Protein AF-A0A7S4WDV2-F1 (afdb_monomer)

Foldseek 3Di:
DVVLVPDDPPDFKDWFDDPQKDFDPCLVVVQVVVCVVVVAQKEAEKAAEDADNDPVVCVVLPGPDIDAAPKLDLVVLLQDQRFHDRGMMGTSVLCVQLVHFDPDPQADQSVLLSSNSSSVVVGGGYYHHDHNGIYHYDDCPDSVNVHDVLSNSCSNCVVVCVVCVVCNVVSNVSNVVSVVVVVVVVLVVLQDQQWNKDWQPDAQKFKFKFKDFAPDDDFPVNGDGDGQDDADPVQQKGWDDAPPPAATQIDHSFKGDFADDDPPDQRMGMKIKIKGFDPHWYKKKKKKKKFWDFQDAQEKQKWKDWARHTQDDSDGDGRPDDIDIDMGDIDTDDGRIMIMMIIIGNHNPRGHMMTMIMIMTHPPDPSD

Nearest PDB structures (foldseek):
  2w1w-assembly1_A  TM=4.974E-01  e=1.404E-03  Acetivibrio thermocellus
  4qaw-assembly5_E  TM=3.381E-01  e=5.952E-05  Paenibacillus barcinonensis
  4qaw-assembly1_A  TM=3.267E-01  e=1.081E-04  Paenibacillus barcinonensis
  4qaw-assembly7_G  TM=3.279E-01  e=1.848E-04  Paenibacillus barcinonensis
  3wnk-assembly1_A  TM=3.726E-01  e=2.008E-03  Niallia circulans

Solvent-accessible surface area (backbone atoms only — not comparable to full-atom values): 20021 Å² total; per-residue (Å²): 96,72,72,66,71,71,48,63,92,85,56,61,66,46,76,45,69,63,96,74,46,50,69,37,97,58,29,68,62,52,48,48,52,49,25,64,76,70,66,36,34,28,32,23,40,18,25,30,36,30,74,48,101,44,69,69,52,35,64,71,68,64,47,52,42,74,51,78,54,83,18,60,44,62,73,52,44,53,66,46,80,24,51,49,64,67,51,30,39,33,27,46,69,45,44,63,74,60,66,53,60,73,89,68,78,87,35,61,47,43,52,50,24,42,51,41,43,33,36,76,71,69,46,42,42,39,50,43,96,45,38,84,33,32,38,42,58,54,54,87,83,33,65,93,67,70,46,53,65,67,56,15,51,49,52,22,32,43,64,55,35,75,72,38,62,93,50,32,65,57,46,53,50,52,31,53,50,50,51,55,49,50,56,50,47,55,58,56,57,39,68,42,54,61,59,25,64,44,47,68,91,47,83,55,63,45,56,28,35,29,80,44,57,57,86,58,89,84,51,70,90,79,49,65,86,39,73,60,88,39,73,41,76,93,77,55,26,32,40,50,91,52,97,77,80,56,54,51,33,33,46,36,65,45,42,39,25,24,21,39,85,51,87,93,42,92,60,43,34,34,29,33,34,43,34,35,47,34,83,50,57,40,56,31,32,42,39,40,37,40,36,68,60,43,85,46,56,77,16,31,40,35,35,31,27,49,64,89,44,74,76,42,66,86,37,81,50,42,53,83,50,78,72,45,78,48,70,52,73,80,42,79,45,42,61,73,40,34,40,36,40,40,36,28,45,61,58,84,72,58,34,40,32,29,31,47,48,56,39,42,31,30,74,63,64,89,76,84

Sequence (368 aa):
NRCVEAATQDTDFFFFTDDDDFVSNNALQFLADAAYHVQADIVSAFFHQFRAPTLEEAIAKKTESIWMFSGGSLAMGTLSNPFGGALMLVSRTAFNAIGGFSELDTVGCEDWEFYMRATAKGLRVEVVPNPDLLYIQKKEVSMSTTMDLKLCSYRAMSPVLSRYPPLADTFLMLRGLVDSVAEKNDEELQWSSRRYIGRQTSNGWEYGYCAHDLGKKVTFSNCHFQHLPDYNKDEARYEMNSLTGTSWPFVGRFGMHPSVSILDDSDKSITVLRRFKSNIVGDMKLKLSIHHGMPCGDGVLAQLYFGSTMLWGPMHVLPNSDPLEWTSNKFKIQPEDSILLMISPLSNDGCDSILVELDLYAEEELYY

Radius of gyration: 26.39 Å; Cα contacts (8 Å, |Δi|>4): 748; chains: 1; bounding box: 58×47×74 Å

Organism: NCBI:txid49249

InterPro domains:
  IPR027791 Galactosyltransferase, C-terminal [PF02709] (83-130)
  IPR029044 Nucleotide-diphospho-sugar transferases [G3DSA:3.90.550.10] (1-145)
  IPR029044 Nucleotide-diphospho-sugar transferases [SSF53448] (1-143)
  IPR050834 Glycosyltransferase 2 family enzymes [PTHR43685] (1-161)

Structure (mmCIF, N/CA/C/O backbone):
data_AF-A0A7S4WDV2-F1
#
_entry.id   AF-A0A7S4WDV2-F1
#
loop_
_atom_site.group_PDB
_atom_site.id
_atom_site.type_symbol
_atom_site.label_atom_id
_atom_site.label_alt_id
_atom_site.label_comp_id
_atom_site.label_asym_id
_atom_site.label_entity_id
_atom_site.label_seq_id
_atom_site.pdbx_PDB_ins_code
_atom_site.Cartn_x
_atom_site.Cartn_y
_atom_site.Cartn_z
_atom_site.occupancy
_atom_site.B_iso_or_equiv
_atom_site.auth_seq_id
_atom_site.auth_comp_id
_atom_site.auth_asym_id
_atom_site.auth_atom_id
_atom_site.pdbx_PDB_model_num
ATOM 1 N N . ASN A 1 1 ? -0.064 -4.584 24.170 1.00 93.62 1 ASN A N 1
ATOM 2 C CA . ASN A 1 1 ? -0.304 -5.514 25.302 1.00 93.62 1 ASN A CA 1
ATOM 3 C C . ASN A 1 1 ? 0.366 -5.060 26.594 1.00 93.62 1 ASN A C 1
ATOM 5 O O . ASN A 1 1 ? -0.343 -4.583 27.468 1.00 93.62 1 ASN A O 1
ATOM 9 N N . ARG A 1 2 ? 1.702 -5.086 26.700 1.00 95.69 2 ARG A N 1
ATOM 10 C CA . ARG A 1 2 ? 2.436 -4.732 27.939 1.00 95.69 2 ARG A CA 1
ATOM 11 C C . ARG A 1 2 ? 2.081 -3.363 28.542 1.00 95.69 2 ARG A C 1
ATOM 13 O O . ARG A 1 2 ? 1.947 -3.245 29.752 1.00 95.69 2 ARG A O 1
ATOM 20 N N . CYS A 1 3 ? 1.874 -2.334 27.714 1.00 94.81 3 CYS A N 1
ATOM 21 C CA . CYS A 1 3 ? 1.469 -1.007 28.202 1.00 94.81 3 CYS A CA 1
ATOM 22 C C . CYS A 1 3 ? 0.096 -1.016 28.896 1.00 94.81 3 CYS A C 1
ATOM 24 O O . CYS A 1 3 ? -0.090 -0.326 29.891 1.00 94.81 3 CYS A O 1
ATOM 26 N N . VAL A 1 4 ? -0.848 -1.828 28.408 1.00 95.25 4 VAL A N 1
ATOM 27 C CA . VAL A 1 4 ? -2.179 -1.978 29.018 1.00 95.25 4 VAL A CA 1
ATOM 28 C C . VAL A 1 4 ? -2.098 -2.744 30.338 1.00 95.25 4 VAL A C 1
ATOM 30 O O . VAL A 1 4 ? -2.788 -2.395 31.294 1.00 95.25 4 VAL A O 1
ATOM 33 N N . GLU A 1 5 ? -1.233 -3.757 30.416 1.00 94.44 5 GLU A N 1
ATOM 34 C CA . GLU A 1 5 ? -0.985 -4.519 31.649 1.00 94.44 5 GLU A CA 1
ATOM 35 C C . GLU A 1 5 ? -0.377 -3.650 32.756 1.00 94.44 5 GLU A C 1
ATOM 37 O O . GLU A 1 5 ? -0.705 -3.825 33.927 1.00 94.44 5 GLU A O 1
ATOM 42 N N . ALA A 1 6 ? 0.484 -2.699 32.387 1.00 96.00 6 ALA A N 1
ATOM 43 C CA . ALA A 1 6 ? 1.111 -1.768 33.320 1.00 96.00 6 ALA A CA 1
ATOM 44 C C . ALA A 1 6 ? 0.180 -0.627 33.777 1.00 96.00 6 ALA A C 1
ATOM 46 O O . ALA A 1 6 ? 0.504 0.078 34.733 1.00 96.00 6 ALA A O 1
ATOM 47 N N . ALA A 1 7 ? -0.952 -0.419 33.100 1.00 95.38 7 ALA A N 1
ATOM 48 C CA . ALA A 1 7 ? -1.864 0.676 33.404 1.00 95.38 7 ALA A CA 1
ATOM 49 C C . ALA A 1 7 ? -2.648 0.440 34.703 1.00 95.38 7 ALA A C 1
ATOM 51 O O . ALA A 1 7 ? -3.070 -0.676 35.017 1.00 95.38 7 ALA A O 1
ATOM 52 N N . THR A 1 8 ? -2.912 1.521 35.433 1.00 93.94 8 THR A N 1
ATOM 53 C CA . THR A 1 8 ? -3.608 1.494 36.722 1.00 93.94 8 THR A CA 1
ATOM 54 C C . THR A 1 8 ? -5.067 1.050 36.580 1.00 93.94 8 THR A C 1
ATOM 56 O O . THR A 1 8 ? -5.713 1.272 35.554 1.00 93.94 8 THR A O 1
ATOM 59 N N . GLN A 1 9 ? -5.612 0.396 37.611 1.00 88.88 9 GLN A N 1
ATOM 60 C CA . GLN A 1 9 ? -6.951 -0.216 37.554 1.00 88.88 9 GLN A CA 1
ATOM 61 C C . GLN A 1 9 ? -8.098 0.784 37.323 1.00 88.88 9 GLN A C 1
ATOM 63 O O . GLN A 1 9 ? -9.158 0.374 36.866 1.00 88.88 9 GLN A O 1
ATOM 68 N N . ASP A 1 10 ? -7.879 2.066 37.602 1.00 93.81 10 ASP A N 1
ATOM 69 C CA . ASP A 1 10 ? -8.800 3.188 37.391 1.00 93.81 10 ASP A CA 1
ATOM 70 C C . ASP A 1 10 ? -8.790 3.753 35.957 1.00 93.81 10 ASP A C 1
ATOM 72 O O . ASP A 1 10 ? -9.525 4.686 35.660 1.00 93.81 10 ASP A O 1
ATOM 76 N N . THR A 1 11 ? -7.982 3.202 35.045 1.00 95.69 11 THR A N 1
ATOM 77 C CA . THR A 1 11 ? -8.032 3.590 33.624 1.00 95.69 11 THR A CA 1
ATOM 78 C C . THR A 1 11 ? -9.237 2.952 32.926 1.00 95.69 11 THR A C 1
ATOM 80 O O . THR A 1 11 ? -9.275 1.728 32.782 1.00 95.69 11 THR A O 1
ATOM 83 N N . ASP A 1 12 ? -10.175 3.760 32.428 1.00 94.44 12 ASP A N 1
ATOM 84 C CA . ASP A 1 12 ? -11.370 3.276 31.714 1.00 94.44 12 ASP A CA 1
ATOM 85 C C . ASP A 1 12 ? -11.121 2.984 30.227 1.00 94.44 12 ASP A C 1
ATOM 87 O O . ASP A 1 12 ? -11.653 2.015 29.678 1.00 94.44 12 ASP A O 1
ATOM 91 N N . PHE A 1 13 ? -10.292 3.805 29.577 1.00 96.62 13 PHE A N 1
ATOM 92 C CA . PHE A 1 13 ? -10.003 3.733 28.146 1.00 96.62 13 PHE A CA 1
ATOM 93 C C . PHE A 1 13 ? -8.505 3.828 27.866 1.00 96.62 13 PHE A C 1
ATOM 95 O O . PHE A 1 13 ? -7.762 4.515 28.565 1.00 96.62 13 PHE A O 1
ATOM 102 N N . PHE A 1 14 ? -8.087 3.178 26.787 1.00 97.25 14 PHE A N 1
ATOM 103 C CA . PHE A 1 14 ? -6.746 3.251 26.228 1.00 97.25 14 PHE A CA 1
ATOM 104 C C . PHE A 1 14 ? -6.811 3.884 24.855 1.00 97.25 14 PHE A C 1
ATOM 106 O O . PHE A 1 14 ? -7.603 3.449 24.025 1.00 97.25 14 PHE A O 1
ATOM 113 N N . PHE A 1 15 ? -5.967 4.876 24.606 1.00 97.31 15 PHE A N 1
ATOM 114 C CA . PHE A 1 15 ? -5.749 5.385 23.263 1.00 97.31 15 PHE A CA 1
ATOM 115 C C . PHE A 1 15 ? -4.422 4.843 22.737 1.00 97.31 15 PHE A C 1
ATOM 117 O O . PHE A 1 15 ? -3.377 5.066 23.352 1.00 97.31 15 PHE A O 1
ATOM 124 N N . PHE A 1 16 ? -4.477 4.097 21.638 1.00 96.75 16 PHE A N 1
ATOM 125 C CA . PHE A 1 16 ? -3.298 3.584 20.947 1.00 96.75 16 PHE A CA 1
ATOM 126 C C . PHE A 1 16 ? -2.850 4.587 19.890 1.00 96.75 16 PHE A C 1
ATOM 128 O O . PHE A 1 16 ? -3.682 5.185 19.214 1.00 96.75 16 PHE A O 1
ATOM 135 N N . THR A 1 17 ? -1.540 4.779 19.778 1.00 93.12 17 THR A N 1
ATOM 136 C CA . THR A 1 17 ? -0.899 5.642 18.786 1.00 93.12 17 THR A CA 1
ATOM 137 C C . THR A 1 17 ? 0.496 5.114 18.512 1.00 93.12 17 THR A C 1
ATOM 139 O O . THR A 1 17 ? 1.138 4.589 19.430 1.00 93.12 17 THR A O 1
ATOM 142 N N . ASP A 1 18 ? 0.951 5.292 17.279 1.00 89.12 18 ASP A N 1
ATOM 143 C CA . ASP A 1 18 ? 2.340 5.059 16.907 1.00 89.12 18 ASP A CA 1
ATOM 144 C C . ASP A 1 18 ? 3.193 6.281 17.279 1.00 89.12 18 ASP A C 1
ATOM 146 O O . ASP A 1 18 ? 2.669 7.358 17.593 1.00 89.12 18 ASP A O 1
ATOM 150 N N . ASP A 1 19 ? 4.512 6.096 17.334 1.00 89.38 19 ASP A N 1
ATOM 151 C CA . ASP A 1 19 ? 5.466 7.123 17.767 1.00 89.38 19 ASP A CA 1
ATOM 152 C C . ASP A 1 19 ? 5.732 8.195 16.703 1.00 89.38 19 ASP A C 1
ATOM 154 O O . ASP A 1 19 ? 6.297 9.248 17.011 1.00 89.38 19 ASP A O 1
ATOM 158 N N . ASP A 1 20 ? 5.309 7.940 15.468 1.00 86.56 20 ASP A N 1
ATOM 159 C CA . ASP A 1 20 ? 5.449 8.826 14.322 1.00 86.56 20 ASP A CA 1
ATOM 160 C C . ASP A 1 20 ? 4.134 9.432 13.816 1.00 86.56 20 ASP A C 1
ATOM 162 O O . ASP A 1 20 ? 4.140 10.188 12.840 1.00 86.56 20 ASP A O 1
ATOM 166 N N . ASP A 1 21 ? 3.037 9.184 14.529 1.00 89.44 21 ASP A N 1
ATOM 167 C CA . ASP A 1 21 ? 1.726 9.738 14.221 1.00 89.44 21 ASP A CA 1
ATOM 168 C C . ASP A 1 21 ? 1.382 10.954 15.085 1.00 89.44 21 ASP A C 1
ATOM 170 O O . ASP A 1 21 ? 1.896 11.164 16.188 1.00 89.44 21 ASP A O 1
ATOM 174 N N . PHE A 1 22 ? 0.474 11.784 14.571 1.00 89.19 22 PHE A N 1
ATOM 175 C CA . PHE A 1 22 ? 0.047 13.007 15.235 1.00 89.19 22 PHE A CA 1
ATOM 176 C C . PHE A 1 22 ? -1.449 13.004 15.511 1.00 89.19 22 PHE A C 1
ATOM 178 O O . PHE A 1 22 ? -2.280 12.557 14.717 1.00 89.19 22 PHE A O 1
ATOM 185 N N . VAL A 1 23 ? -1.793 13.582 16.655 1.00 91.88 23 VAL A N 1
ATOM 186 C CA . VAL A 1 23 ? -3.152 13.628 17.178 1.00 91.88 23 VAL A CA 1
ATOM 187 C C . VAL A 1 23 ? -3.500 15.071 17.501 1.00 91.88 23 VAL A C 1
ATOM 189 O O . VAL A 1 23 ? -2.707 15.786 18.117 1.00 91.88 23 VAL A O 1
ATOM 192 N N . SER A 1 24 ? -4.674 15.526 17.065 1.00 90.56 24 SER A N 1
ATOM 193 C CA . SER A 1 24 ? -5.096 16.899 17.328 1.00 90.56 24 SER A CA 1
ATOM 194 C C . SER A 1 24 ? -5.3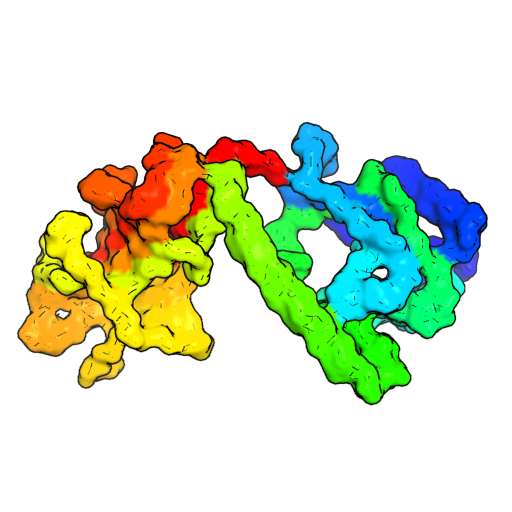28 17.130 18.827 1.00 90.56 24 SER A C 1
ATOM 196 O O . SER A 1 24 ? -5.705 16.226 19.576 1.00 90.56 24 SER A O 1
ATOM 198 N N . ASN A 1 25 ? -5.181 18.382 19.271 1.00 91.12 25 ASN A N 1
ATOM 199 C CA . ASN A 1 25 ? -5.334 18.755 20.684 1.00 91.12 25 ASN A CA 1
ATOM 200 C C . ASN A 1 25 ? -6.693 18.361 21.293 1.00 91.12 25 ASN A C 1
ATOM 202 O O . ASN A 1 25 ? -6.802 18.215 22.507 1.00 91.12 25 ASN A O 1
ATOM 206 N N . ASN A 1 26 ? -7.738 18.226 20.472 1.00 93.06 26 ASN A N 1
ATOM 207 C CA . ASN A 1 26 ? -9.087 17.872 20.907 1.00 93.06 26 ASN A CA 1
ATOM 208 C C . ASN A 1 26 ? -9.484 16.421 20.590 1.00 93.06 26 ASN A C 1
ATOM 210 O O . ASN A 1 26 ? -10.594 16.030 20.951 1.00 93.06 26 ASN A O 1
ATOM 214 N N . ALA A 1 27 ? -8.628 15.621 19.947 1.00 94.69 27 ALA A N 1
ATOM 215 C CA . ALA A 1 27 ? -8.994 14.279 19.499 1.00 94.69 27 ALA A CA 1
ATOM 216 C C . ALA A 1 27 ? -9.389 13.355 20.650 1.00 94.69 27 ALA A C 1
ATOM 218 O O . ALA A 1 27 ? -10.442 12.734 20.585 1.00 94.69 27 ALA A O 1
ATOM 219 N N . LEU A 1 28 ? -8.599 13.298 21.728 1.00 95.50 28 LEU A N 1
ATOM 220 C CA . LEU A 1 28 ? -8.895 12.409 22.857 1.00 95.50 28 LEU A CA 1
ATOM 221 C C . LEU A 1 28 ? -10.241 12.735 23.508 1.00 95.50 28 LEU A C 1
ATOM 223 O O . LEU A 1 28 ? -11.027 11.827 23.763 1.00 95.50 28 LEU A O 1
ATOM 227 N N . GLN A 1 29 ? -10.526 14.023 23.722 1.00 96.12 29 GLN A N 1
ATOM 228 C CA . GLN A 1 29 ? -11.815 14.468 24.251 1.00 96.12 29 GLN A CA 1
ATOM 229 C C . GLN A 1 29 ? -12.951 14.069 23.303 1.00 96.12 29 GLN A C 1
ATOM 231 O O . GLN A 1 29 ? -13.930 13.479 23.741 1.00 96.12 29 GLN A O 1
ATOM 236 N N . PHE A 1 30 ? -12.795 14.319 22.000 1.00 96.94 30 PHE A N 1
ATOM 237 C CA . PHE A 1 30 ? -13.823 14.015 21.006 1.00 96.94 30 PHE A CA 1
ATOM 238 C C . PHE A 1 30 ? -14.107 12.511 20.902 1.00 96.94 30 PHE A C 1
ATOM 240 O O . PHE A 1 30 ? -15.265 12.097 20.875 1.00 96.94 30 PHE A O 1
ATOM 247 N N . LEU A 1 31 ? -13.059 11.684 20.853 1.00 97.50 31 LEU A N 1
ATOM 248 C CA . LEU A 1 31 ? -13.180 10.227 20.783 1.00 97.50 31 LEU A CA 1
ATOM 24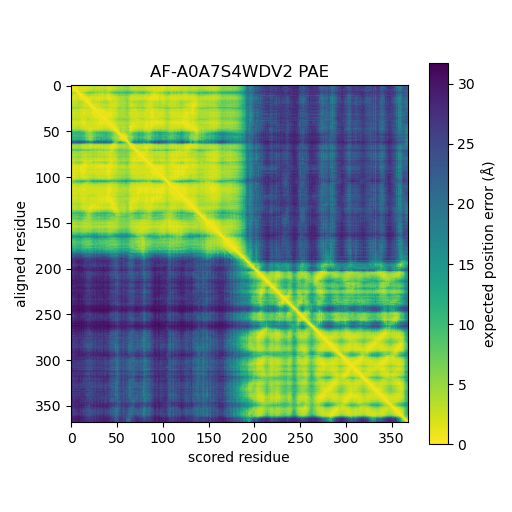9 C C . LEU A 1 31 ? -13.801 9.662 22.064 1.00 97.50 31 LEU A C 1
ATOM 251 O O . LEU A 1 31 ? -14.645 8.771 21.983 1.00 97.50 31 LEU A O 1
ATOM 255 N N . ALA A 1 32 ? -13.426 10.193 23.231 1.00 96.75 32 ALA A N 1
ATOM 256 C CA . ALA A 1 32 ? -14.015 9.796 24.504 1.00 96.75 32 ALA A CA 1
ATOM 257 C C . ALA A 1 32 ? -15.494 10.190 24.581 1.00 96.75 32 ALA A C 1
ATOM 259 O O . ALA A 1 32 ? -16.328 9.346 24.901 1.00 96.75 32 ALA A O 1
ATOM 260 N N . ASP A 1 33 ? -15.843 11.428 24.226 1.00 97.06 33 ASP A N 1
ATOM 261 C CA . ASP A 1 33 ? -17.232 11.892 24.192 1.00 97.06 33 ASP A CA 1
ATOM 262 C C . ASP A 1 33 ? -18.069 11.037 23.239 1.00 97.06 33 ASP A C 1
ATOM 264 O O . ASP A 1 33 ? -19.162 10.600 23.599 1.00 97.06 33 ASP A O 1
ATOM 268 N N . ALA A 1 34 ? -17.543 10.725 22.050 1.00 96.81 34 ALA A N 1
ATOM 269 C CA . ALA A 1 34 ? -18.184 9.802 21.123 1.00 96.81 34 ALA A CA 1
ATOM 270 C C . ALA A 1 34 ? -18.398 8.429 21.780 1.00 96.81 34 ALA A C 1
ATOM 272 O O . ALA A 1 34 ? -19.531 7.946 21.814 1.00 96.81 34 ALA A O 1
ATOM 273 N N . ALA A 1 35 ? -17.352 7.839 22.369 1.00 97.62 35 ALA A N 1
ATOM 274 C CA . ALA A 1 35 ? -17.436 6.545 23.042 1.00 97.62 35 ALA A CA 1
ATOM 275 C C . ALA A 1 35 ? -18.515 6.530 24.132 1.00 97.62 35 ALA A C 1
ATOM 277 O O . ALA A 1 35 ? -19.335 5.613 24.172 1.00 97.62 35 ALA A O 1
ATOM 278 N N . TYR A 1 36 ? -18.578 7.570 24.964 1.00 96.88 36 TYR A N 1
ATOM 279 C CA . TYR A 1 36 ? -19.592 7.705 26.006 1.00 96.88 36 TYR A CA 1
ATOM 280 C C . TYR A 1 36 ? -21.003 7.888 25.440 1.00 96.88 36 TYR A C 1
ATOM 282 O O . TYR A 1 36 ? -21.935 7.219 25.890 1.00 96.88 36 TYR A O 1
ATOM 290 N N . HIS A 1 37 ? -21.179 8.766 24.452 1.00 97.00 37 HIS A N 1
ATOM 291 C CA . HIS A 1 37 ? -22.495 9.101 23.908 1.00 97.00 37 HIS A CA 1
ATOM 292 C C . HIS A 1 37 ? -23.159 7.938 23.179 1.00 97.00 37 HIS A C 1
ATOM 294 O O . HIS A 1 37 ? -24.368 7.745 23.316 1.00 97.00 37 HIS A O 1
ATOM 300 N N . VAL A 1 38 ? -22.387 7.166 22.413 1.00 95.94 38 VAL A N 1
ATOM 301 C CA . VAL A 1 38 ? -22.914 6.004 21.688 1.00 95.94 38 VAL A CA 1
ATOM 302 C C . VAL A 1 38 ? -22.635 4.683 22.401 1.00 95.94 38 VAL A C 1
ATOM 304 O O . VAL A 1 38 ? -22.999 3.633 21.884 1.00 95.94 38 VAL A O 1
ATOM 307 N N . GLN A 1 39 ? -22.051 4.716 23.602 1.00 96.81 39 GLN A N 1
ATOM 308 C CA . GLN A 1 39 ? -21.674 3.520 24.363 1.00 96.81 39 GLN A CA 1
ATOM 309 C C . GLN A 1 39 ? -20.813 2.563 23.522 1.00 96.81 39 GLN A C 1
ATOM 311 O O . GLN A 1 39 ? -21.087 1.364 23.452 1.00 96.81 39 GLN A O 1
ATOM 316 N N . ALA A 1 40 ? -19.826 3.112 22.811 1.00 97.75 40 ALA A N 1
ATOM 317 C CA . ALA A 1 40 ? -18.909 2.325 22.003 1.00 97.75 40 ALA A CA 1
ATOM 318 C C . ALA A 1 40 ? -17.822 1.682 22.868 1.00 97.75 40 ALA A C 1
ATOM 320 O O . ALA A 1 40 ? -17.300 2.281 23.808 1.00 97.75 40 ALA A O 1
ATOM 321 N N . ASP A 1 41 ? -17.454 0.466 22.489 1.00 98.38 41 ASP A N 1
ATOM 322 C CA . ASP A 1 41 ? -16.342 -0.281 23.064 1.00 98.38 41 ASP A CA 1
ATOM 323 C C . ASP A 1 41 ? -15.008 0.142 22.448 1.00 98.38 41 ASP A C 1
ATOM 325 O O . ASP A 1 41 ? -13.978 0.148 23.125 1.00 98.38 41 ASP A O 1
ATOM 329 N N . ILE A 1 42 ? -15.037 0.477 21.156 1.00 98.38 42 ILE A N 1
ATOM 330 C CA . ILE A 1 42 ? -13.890 0.951 20.388 1.00 98.38 42 ILE A CA 1
ATOM 331 C C . ILE A 1 42 ? -14.337 2.106 19.493 1.00 98.38 42 ILE A C 1
ATOM 333 O O . ILE A 1 42 ? -15.356 1.995 18.806 1.00 98.38 42 ILE A O 1
ATOM 337 N N . VAL A 1 43 ? -13.559 3.187 19.473 1.00 98.06 43 VAL A N 1
ATOM 338 C CA . VAL A 1 43 ? -13.771 4.340 18.593 1.00 98.06 43 VAL A CA 1
ATOM 339 C C . VAL A 1 43 ? -12.499 4.641 17.814 1.00 98.06 43 VAL A C 1
ATOM 341 O O . VAL A 1 43 ? -11.434 4.826 18.403 1.00 98.06 43 VAL A O 1
ATOM 344 N N . SER A 1 44 ? -12.622 4.733 16.494 1.00 96.81 44 SER A N 1
ATOM 345 C CA . SER A 1 44 ? -11.585 5.278 15.610 1.00 96.81 44 SER A CA 1
ATOM 346 C C . SER A 1 44 ? -12.098 6.541 14.908 1.00 96.81 44 SER A C 1
ATOM 348 O O . SER A 1 44 ? -13.215 7.005 15.167 1.00 96.81 44 SER A O 1
ATOM 350 N N . ALA A 1 45 ? -11.300 7.114 14.012 1.00 96.31 45 ALA A N 1
ATOM 351 C CA . ALA A 1 45 ? -11.748 8.184 13.136 1.00 96.31 45 ALA A CA 1
ATOM 352 C C . ALA A 1 45 ? -11.195 8.013 11.722 1.00 96.31 45 ALA A C 1
ATOM 354 O O . ALA A 1 45 ? -10.299 7.206 11.461 1.00 96.31 45 ALA A O 1
ATOM 355 N N . PHE A 1 46 ? -11.725 8.817 10.804 1.00 95.06 46 PHE A N 1
ATOM 356 C CA . PHE A 1 46 ? -11.007 9.106 9.567 1.00 95.06 46 PHE A CA 1
ATOM 357 C C . PHE A 1 46 ? -9.653 9.726 9.918 1.00 95.06 46 PHE A C 1
ATOM 359 O O . PHE A 1 46 ? -9.491 10.318 10.986 1.00 95.06 46 PHE A O 1
ATOM 366 N N . PHE A 1 47 ? -8.690 9.617 9.013 1.00 92.88 47 PHE A N 1
ATOM 367 C CA . PHE A 1 47 ? -7.396 10.252 9.215 1.00 92.88 47 PHE A CA 1
ATOM 368 C C . PHE A 1 47 ? -6.836 10.808 7.920 1.00 92.88 47 PHE A C 1
ATOM 370 O O . PHE A 1 47 ? -7.125 10.324 6.819 1.00 92.88 47 PHE A O 1
ATOM 377 N N . HIS A 1 48 ? -5.990 11.814 8.077 1.00 89.81 48 HIS A N 1
ATOM 378 C CA . HIS A 1 48 ? -5.121 12.281 7.015 1.00 89.81 48 HIS A CA 1
ATOM 379 C C . HIS A 1 48 ? -3.873 11.413 6.945 1.00 89.81 48 HIS A C 1
ATOM 381 O O . HIS A 1 48 ? -3.247 11.146 7.965 1.00 89.81 48 HIS A O 1
ATOM 387 N N . GLN A 1 49 ? -3.483 11.004 5.744 1.00 87.62 49 GLN A N 1
ATOM 388 C CA . GLN A 1 49 ? -2.187 10.378 5.504 1.00 87.62 49 GLN A CA 1
ATOM 389 C C . GLN A 1 49 ? -1.267 11.368 4.786 1.00 87.62 49 GLN A C 1
ATOM 391 O O . GLN A 1 49 ? -1.707 12.056 3.861 1.00 87.62 49 GLN A O 1
ATOM 396 N N . PHE A 1 50 ? -0.004 11.445 5.210 1.00 83.56 50 PHE A N 1
ATOM 397 C CA . PHE A 1 50 ? 0.971 12.399 4.670 1.00 83.56 50 PHE A CA 1
ATOM 398 C C . PHE A 1 50 ? 2.401 11.835 4.625 1.00 83.56 50 PHE A C 1
ATOM 400 O O . PHE A 1 50 ? 2.788 11.051 5.492 1.00 83.56 50 PHE A O 1
ATOM 407 N N . ARG A 1 51 ? 3.216 12.259 3.646 1.00 78.88 51 ARG A N 1
ATOM 408 C CA . ARG A 1 51 ? 4.672 12.020 3.598 1.00 78.88 51 ARG A CA 1
ATOM 409 C C . ARG A 1 51 ? 5.429 13.326 3.848 1.00 78.88 51 ARG A C 1
ATOM 411 O O . ARG A 1 51 ? 6.042 13.915 2.958 1.00 78.88 51 ARG A O 1
ATOM 418 N N . ALA A 1 52 ? 5.366 13.824 5.075 1.00 73.62 52 ALA A N 1
ATOM 419 C CA . ALA A 1 52 ? 6.107 15.014 5.489 1.00 73.62 52 ALA A CA 1
ATOM 420 C C . ALA A 1 52 ? 6.868 14.726 6.784 1.00 73.62 52 ALA A C 1
ATOM 422 O O . ALA A 1 52 ? 6.331 14.015 7.625 1.00 73.62 52 ALA A O 1
ATOM 423 N N . PRO A 1 53 ? 8.087 15.253 6.970 1.00 71.94 53 PRO A N 1
ATOM 424 C CA . PRO A 1 53 ? 8.885 15.034 8.174 1.00 71.94 53 PRO A CA 1
ATOM 425 C C . PRO A 1 53 ? 8.276 15.636 9.451 1.00 71.94 53 PRO A C 1
ATOM 427 O O . PRO A 1 53 ? 8.599 15.153 10.533 1.00 71.94 53 PRO A O 1
ATOM 430 N N . THR A 1 54 ? 7.416 16.660 9.353 1.00 76.00 54 THR A N 1
ATOM 431 C CA . THR A 1 54 ? 6.822 17.350 10.516 1.00 76.00 54 THR A CA 1
ATOM 432 C C . THR A 1 54 ? 5.312 17.556 10.378 1.00 76.00 54 THR A C 1
ATOM 434 O O . THR A 1 54 ? 4.770 17.561 9.269 1.00 76.00 54 THR A O 1
ATOM 437 N N . LEU A 1 55 ? 4.634 17.775 11.511 1.00 70.25 55 LEU A N 1
ATOM 438 C CA . LEU A 1 55 ? 3.203 18.088 11.563 1.00 70.25 55 LEU A CA 1
ATOM 439 C C . LEU A 1 55 ? 2.885 19.443 10.922 1.00 70.25 55 LEU A C 1
ATOM 441 O O . LEU A 1 55 ? 1.881 19.571 10.227 1.00 70.25 55 LEU A O 1
ATOM 445 N N . GLU A 1 56 ? 3.733 20.456 11.111 1.00 79.88 56 GLU A N 1
ATOM 446 C CA . GLU A 1 56 ? 3.546 21.769 10.487 1.00 79.88 56 GLU A CA 1
ATOM 447 C C . GLU A 1 56 ? 3.567 21.660 8.962 1.00 79.88 56 GLU A C 1
ATOM 449 O O . GLU A 1 56 ? 2.738 22.266 8.281 1.00 79.88 56 GLU A O 1
ATOM 454 N N . GLU A 1 57 ? 4.477 20.847 8.421 1.00 73.25 57 GLU A N 1
ATOM 455 C CA . GLU A 1 57 ? 4.508 20.557 6.992 1.00 73.25 57 GLU A CA 1
ATOM 456 C C . GLU A 1 57 ? 3.307 19.716 6.551 1.00 73.25 57 GLU A C 1
ATOM 458 O O . GLU A 1 57 ? 2.748 19.987 5.489 1.00 73.25 57 GLU A O 1
ATOM 463 N N . ALA A 1 58 ? 2.876 18.740 7.357 1.00 68.75 58 ALA A N 1
ATOM 464 C CA . ALA A 1 58 ? 1.692 17.927 7.080 1.00 68.75 58 ALA A CA 1
ATOM 465 C C . ALA A 1 58 ? 0.420 18.785 6.954 1.00 68.75 58 ALA A C 1
ATOM 467 O O . ALA A 1 58 ? -0.340 18.643 5.993 1.00 68.75 58 ALA A O 1
ATOM 468 N N . ILE A 1 59 ? 0.226 19.723 7.888 1.00 71.44 59 ILE A N 1
ATOM 469 C CA . ILE A 1 59 ? -0.894 20.673 7.891 1.00 71.44 59 ILE A CA 1
ATOM 470 C C . ILE A 1 59 ? -0.776 21.642 6.706 1.00 71.44 59 ILE A C 1
ATOM 472 O O . ILE A 1 59 ? -1.762 21.896 6.011 1.00 71.44 59 ILE A O 1
ATOM 476 N N . ALA A 1 60 ? 0.421 22.177 6.441 1.00 71.00 60 ALA A N 1
ATOM 477 C CA . ALA A 1 60 ? 0.641 23.149 5.370 1.00 71.00 60 ALA A CA 1
ATOM 478 C C . ALA A 1 60 ? 0.433 22.558 3.966 1.00 71.00 60 ALA A C 1
ATOM 480 O O . ALA A 1 60 ? -0.104 23.240 3.090 1.00 71.00 60 ALA A O 1
ATOM 481 N N . LYS A 1 61 ? 0.830 21.298 3.751 1.00 64.75 61 LYS A N 1
ATOM 482 C CA . LYS A 1 61 ? 0.724 20.616 2.453 1.00 64.75 61 LYS A CA 1
ATOM 483 C C . LYS A 1 61 ? -0.700 20.208 2.082 1.00 64.75 61 LYS A C 1
ATOM 485 O O . LYS A 1 61 ? -0.919 19.859 0.930 1.00 64.75 61 LYS A O 1
ATOM 490 N N . LYS A 1 62 ? -1.670 20.291 3.006 1.00 57.72 62 LYS A N 1
ATOM 491 C CA . LYS A 1 62 ? -3.049 19.818 2.786 1.00 57.72 62 LYS A CA 1
ATOM 492 C C . LYS A 1 62 ? -3.079 18.395 2.203 1.00 57.72 62 LYS A C 1
ATOM 494 O O . LYS A 1 62 ? -3.655 18.180 1.150 1.00 57.72 62 LYS A O 1
ATOM 499 N N . THR A 1 63 ? -2.465 17.466 2.934 1.00 60.03 63 THR A N 1
ATOM 500 C CA . THR A 1 63 ? -2.727 16.011 2.988 1.00 60.03 63 THR A CA 1
ATOM 501 C C . THR A 1 63 ? -2.923 15.274 1.658 1.00 60.03 63 THR A C 1
ATOM 503 O O . THR A 1 63 ? -3.937 15.454 0.987 1.00 60.03 63 THR A O 1
ATOM 506 N N . GLU A 1 64 ? -2.043 14.315 1.371 1.00 67.94 64 GLU A N 1
ATOM 507 C CA . GLU A 1 64 ? -2.068 13.533 0.125 1.00 67.94 64 GLU A CA 1
ATOM 508 C C . GLU A 1 64 ? -3.357 12.728 -0.061 1.00 67.94 64 GLU A C 1
ATOM 510 O O . GLU A 1 64 ? -3.817 12.499 -1.181 1.00 67.94 64 GLU A O 1
ATOM 515 N N . SER A 1 65 ? -3.916 12.226 1.045 1.00 82.12 65 SER A N 1
ATOM 516 C CA . SER A 1 65 ? -5.144 11.433 1.034 1.00 82.12 65 SER A CA 1
ATOM 517 C C . SER A 1 65 ? -5.856 11.443 2.385 1.00 82.12 65 SER A C 1
ATOM 519 O O . SER A 1 65 ? -5.238 11.579 3.444 1.00 82.12 65 SER A O 1
ATOM 521 N N . ILE A 1 66 ? -7.179 11.276 2.331 1.00 88.25 66 ILE A N 1
ATOM 522 C CA . ILE A 1 66 ? -8.037 11.052 3.495 1.00 88.25 66 ILE A CA 1
ATOM 523 C C . ILE A 1 66 ? -8.499 9.603 3.456 1.00 88.25 66 ILE A C 1
ATOM 525 O O . ILE A 1 66 ? -9.088 9.163 2.466 1.00 88.25 66 ILE A O 1
ATOM 529 N N . TRP A 1 67 ? -8.265 8.882 4.544 1.00 90.12 67 TRP A N 1
ATOM 530 C CA . TRP A 1 67 ? -8.756 7.523 4.714 1.00 90.12 67 TRP A CA 1
ATOM 531 C C . TRP A 1 67 ? -10.095 7.544 5.436 1.00 90.12 67 TRP A C 1
ATOM 533 O O . TRP A 1 67 ? -10.231 8.117 6.517 1.00 90.12 67 TRP A O 1
ATOM 543 N N . MET A 1 68 ? -11.091 6.929 4.802 1.00 93.38 68 MET A N 1
ATOM 544 C CA . MET A 1 68 ? -12.471 6.887 5.272 1.00 93.38 68 MET A CA 1
ATOM 545 C C . MET A 1 68 ? -12.883 5.451 5.568 1.00 93.38 68 MET A C 1
ATOM 547 O O . MET A 1 68 ? -12.520 4.522 4.848 1.00 93.38 68 MET A O 1
ATOM 551 N N . PHE A 1 69 ? -13.695 5.291 6.605 1.00 94.31 69 PHE A N 1
ATOM 552 C CA . PHE A 1 69 ? -14.067 3.996 7.161 1.00 94.31 69 PHE A CA 1
ATOM 553 C C . PHE A 1 69 ? -15.582 3.922 7.355 1.00 94.31 69 PHE A C 1
ATOM 555 O O . PHE A 1 69 ? -16.227 4.907 7.704 1.00 94.31 69 PHE A O 1
ATOM 562 N N . SER A 1 70 ? -16.179 2.758 7.115 1.00 90.19 70 SER A N 1
ATOM 563 C CA . SER A 1 70 ? -17.633 2.592 7.235 1.00 90.19 70 SER A CA 1
ATOM 564 C C . SER A 1 70 ? -18.098 2.165 8.633 1.00 90.19 70 SER A C 1
ATOM 566 O O . SER A 1 70 ? -19.300 2.136 8.880 1.00 90.19 70 SER A O 1
ATOM 568 N N . GLY A 1 71 ? -17.182 1.804 9.534 1.00 89.06 71 GLY A N 1
ATOM 569 C CA . GLY A 1 71 ? -17.476 1.347 10.894 1.00 89.06 71 GLY A CA 1
ATOM 570 C C . GLY A 1 71 ? -17.614 -0.167 11.057 1.00 89.06 71 GLY A C 1
ATOM 571 O O . GLY A 1 71 ? -17.263 -0.932 10.157 1.00 89.06 71 GLY A O 1
ATOM 572 N N . GLY A 1 72 ? -18.105 -0.586 12.234 1.00 88.69 72 GLY A N 1
ATOM 573 C CA . GLY A 1 72 ? -18.146 -1.952 12.789 1.00 88.69 72 GLY A CA 1
ATOM 574 C C . GLY A 1 72 ? -18.912 -3.034 12.013 1.00 88.69 72 GLY A C 1
ATOM 575 O O . GLY A 1 72 ? -19.713 -3.764 12.592 1.00 88.69 72 GLY A O 1
ATOM 576 N N . SER A 1 73 ? -18.692 -3.171 10.706 1.00 91.00 73 SER A N 1
ATOM 577 C CA . SER A 1 73 ? -19.306 -4.199 9.866 1.00 91.00 73 SER A CA 1
ATOM 578 C C . SER A 1 73 ? -18.388 -5.407 9.716 1.00 91.00 73 SER A C 1
ATOM 580 O O . SER A 1 73 ? -17.392 -5.365 8.994 1.00 91.00 73 SER A O 1
ATOM 582 N N . LEU A 1 74 ? -18.764 -6.524 10.347 1.00 89.00 74 LEU A N 1
ATOM 583 C CA . LEU A 1 74 ? -18.006 -7.776 10.261 1.00 89.00 74 LEU A CA 1
ATOM 584 C C . LEU A 1 74 ? -17.892 -8.283 8.817 1.00 89.00 74 LEU A C 1
ATOM 586 O O . LEU A 1 74 ? -16.833 -8.747 8.413 1.00 89.00 74 LEU A O 1
ATOM 590 N N . ALA A 1 75 ? -18.974 -8.182 8.038 1.00 85.75 75 ALA A N 1
ATOM 591 C CA . ALA A 1 75 ? -18.989 -8.627 6.648 1.00 85.75 75 ALA A CA 1
ATOM 592 C C . ALA A 1 75 ? -18.041 -7.787 5.784 1.00 85.75 75 ALA A C 1
ATOM 594 O O . ALA A 1 75 ? -17.218 -8.348 5.064 1.00 85.75 75 ALA A O 1
ATOM 595 N N . MET A 1 76 ? -18.089 -6.455 5.909 1.00 88.19 76 MET A N 1
ATOM 596 C CA . MET A 1 76 ? -17.145 -5.582 5.200 1.00 88.19 76 MET A CA 1
ATOM 597 C C . MET A 1 76 ? -15.708 -5.847 5.642 1.00 88.19 76 MET A C 1
ATOM 599 O O . MET A 1 76 ? -14.825 -5.893 4.795 1.00 88.19 76 MET A O 1
ATOM 603 N N . GLY A 1 77 ? -15.503 -6.133 6.931 1.00 90.06 77 GLY A N 1
ATOM 604 C CA . GLY A 1 77 ? -14.225 -6.532 7.514 1.00 90.06 77 GLY A CA 1
ATOM 605 C C . GLY A 1 77 ? -13.608 -7.807 6.937 1.00 90.06 77 GLY A C 1
ATOM 606 O O . GLY A 1 77 ? -12.422 -8.035 7.143 1.00 90.06 77 GLY A O 1
ATOM 607 N N . THR A 1 78 ? -14.368 -8.630 6.204 1.00 86.12 78 THR A N 1
ATOM 608 C CA . THR A 1 78 ? -13.819 -9.774 5.446 1.00 86.12 78 THR A CA 1
ATOM 609 C C . THR A 1 78 ? -13.357 -9.404 4.034 1.00 86.12 78 THR A C 1
ATOM 611 O O . THR A 1 78 ? -12.643 -10.175 3.402 1.00 86.12 78 THR A O 1
ATOM 614 N N . LEU A 1 79 ? -13.753 -8.234 3.529 1.00 84.25 79 LEU A N 1
ATOM 615 C CA . LEU A 1 79 ? -13.447 -7.772 2.173 1.00 84.25 79 LEU A CA 1
ATOM 616 C C . LEU A 1 79 ? -12.340 -6.714 2.170 1.00 84.25 79 LEU A C 1
ATOM 618 O O . LEU A 1 79 ? -11.449 -6.761 1.324 1.00 84.25 79 LEU A O 1
ATOM 622 N N . SER A 1 80 ? -12.396 -5.773 3.108 1.00 87.62 80 SER A N 1
ATOM 623 C CA . SER A 1 80 ? -11.436 -4.683 3.320 1.00 87.62 80 SER A CA 1
ATOM 624 C C . SER A 1 80 ? -11.468 -4.263 4.792 1.00 87.62 80 SER A C 1
ATOM 626 O O . SER A 1 80 ? -12.275 -4.790 5.547 1.00 87.62 80 SER A O 1
ATOM 628 N N . ASN A 1 81 ? -10.629 -3.322 5.228 1.00 91.56 81 ASN A N 1
ATOM 629 C CA . ASN A 1 81 ? -10.700 -2.787 6.591 1.00 91.56 81 ASN A CA 1
ATOM 630 C C . ASN A 1 81 ? -11.729 -1.634 6.674 1.00 91.56 81 ASN A C 1
ATOM 632 O O . ASN A 1 81 ? -11.432 -0.540 6.192 1.00 91.56 81 ASN A O 1
ATOM 636 N N . PRO A 1 82 ? -12.928 -1.829 7.264 1.00 94.44 82 PRO A N 1
ATOM 637 C CA . PRO A 1 82 ? -13.913 -0.768 7.445 1.00 94.44 82 PRO A CA 1
ATOM 638 C C . PRO A 1 82 ? -13.783 -0.036 8.785 1.00 94.44 82 PRO A C 1
ATOM 640 O O . PRO A 1 82 ? -14.621 0.819 9.055 1.00 94.44 82 PRO A O 1
ATOM 643 N N . PHE A 1 83 ? -12.846 -0.412 9.657 1.00 95.75 83 PHE A N 1
ATOM 644 C CA . PHE A 1 83 ? -12.913 -0.078 11.082 1.00 95.75 83 PHE A CA 1
ATOM 645 C C . PHE A 1 83 ? -12.078 1.140 11.475 1.00 95.75 83 PHE A C 1
ATOM 647 O O . PHE A 1 83 ? -12.454 1.851 12.403 1.00 95.75 83 PHE A O 1
ATOM 654 N N . GLY A 1 84 ? -10.955 1.377 10.799 1.00 93.19 84 GLY A N 1
ATOM 655 C CA . GLY A 1 84 ? -9.979 2.405 11.171 1.00 93.19 84 GLY A CA 1
ATOM 656 C C . GLY A 1 84 ? -8.541 1.910 11.051 1.00 93.19 84 GLY A C 1
ATOM 657 O O . GLY A 1 84 ? -8.307 0.784 10.616 1.00 93.19 84 GLY A O 1
ATOM 658 N N . GLY A 1 85 ? -7.584 2.752 11.442 1.00 89.50 85 GLY A N 1
ATOM 659 C CA . GLY A 1 85 ? -6.173 2.370 11.585 1.00 89.50 85 GLY A CA 1
ATOM 660 C C . GLY A 1 85 ? -5.798 1.988 13.021 1.00 89.50 85 GLY A C 1
ATOM 661 O O . GLY A 1 85 ? -6.672 1.780 13.872 1.00 89.50 85 GLY A O 1
ATOM 662 N N . ALA A 1 86 ? -4.490 1.966 13.288 1.00 88.75 86 ALA A N 1
ATOM 663 C CA . ALA A 1 86 ? -3.906 1.691 14.601 1.00 88.75 86 ALA A CA 1
ATOM 664 C C . ALA A 1 86 ? -4.270 2.741 15.671 1.00 88.75 86 ALA A C 1
ATOM 666 O O . ALA A 1 86 ? -4.320 2.416 16.859 1.00 88.75 86 ALA A O 1
ATOM 667 N N . LEU A 1 87 ? -4.585 3.977 15.259 1.00 95.12 87 LEU A N 1
ATOM 668 C CA . LEU A 1 87 ? -5.004 5.050 16.160 1.00 95.12 87 LEU A CA 1
ATOM 669 C C . LEU A 1 87 ? -6.460 4.864 16.584 1.00 95.12 87 LEU A C 1
ATOM 671 O O . LEU A 1 87 ? -7.392 5.141 15.824 1.00 95.12 87 LEU A O 1
ATOM 675 N N . MET A 1 88 ? -6.654 4.381 17.810 1.00 96.50 88 MET A N 1
ATOM 676 C CA . MET A 1 88 ? -7.969 3.983 18.305 1.00 96.50 88 MET A CA 1
ATOM 677 C C . MET A 1 88 ? -8.102 4.147 19.815 1.00 96.50 88 MET A C 1
ATOM 679 O O . MET A 1 88 ? -7.167 3.886 20.573 1.00 96.50 88 MET A O 1
ATOM 683 N N . LEU A 1 89 ? -9.299 4.530 20.255 1.00 98.19 89 LEU A N 1
ATOM 684 C CA . LEU A 1 89 ? -9.704 4.524 21.655 1.00 98.19 89 LEU A CA 1
ATOM 685 C C . LEU A 1 89 ? -10.431 3.210 21.963 1.00 98.19 89 LEU A C 1
ATOM 687 O O . LEU A 1 89 ? -11.411 2.883 21.303 1.00 98.19 89 LEU A O 1
ATOM 691 N N . VAL A 1 90 ? -9.986 2.468 22.972 1.00 98.38 90 VAL A N 1
ATOM 692 C CA . VAL A 1 90 ? -10.507 1.142 23.337 1.00 98.38 90 VAL A CA 1
ATOM 693 C C . VAL A 1 90 ? -10.853 1.123 24.818 1.00 98.38 90 VAL A C 1
ATOM 695 O O . VAL A 1 90 ? -10.018 1.471 25.653 1.00 98.38 90 VAL A O 1
ATOM 698 N N . SER A 1 91 ? -12.056 0.676 25.172 1.00 97.94 91 SER A N 1
ATOM 699 C CA . SER A 1 91 ? -12.424 0.496 26.577 1.00 97.94 91 SER A CA 1
ATOM 700 C C . SER A 1 91 ? -11.619 -0.643 27.208 1.00 97.94 91 SER A C 1
ATOM 702 O O . SER A 1 91 ? -11.323 -1.662 26.572 1.00 97.94 91 SER A O 1
ATOM 704 N N . ARG A 1 92 ? -11.283 -0.523 28.495 1.00 97.12 92 ARG A N 1
ATOM 705 C CA . ARG A 1 92 ? -10.590 -1.591 29.230 1.00 97.12 92 ARG A CA 1
ATOM 706 C C . ARG A 1 92 ? -11.364 -2.907 29.173 1.00 97.12 92 ARG A C 1
ATOM 708 O O . ARG A 1 92 ? -10.769 -3.969 28.984 1.00 97.12 92 ARG A O 1
ATOM 715 N N . THR A 1 93 ? -12.686 -2.839 29.305 1.00 96.81 93 THR A N 1
ATOM 716 C CA . THR A 1 93 ? -13.576 -4.002 29.220 1.00 96.81 93 THR A CA 1
ATOM 717 C C . THR A 1 93 ? -13.468 -4.685 27.859 1.00 96.81 93 THR A C 1
ATOM 719 O O . THR A 1 93 ? -13.309 -5.906 27.808 1.00 96.81 93 THR A O 1
ATOM 722 N N . ALA A 1 94 ? -13.482 -3.914 26.769 1.00 97.88 94 ALA A N 1
ATOM 723 C CA . ALA A 1 94 ? -13.341 -4.430 25.413 1.00 97.88 94 ALA A CA 1
ATOM 724 C C . ALA A 1 94 ? -11.975 -5.087 25.198 1.00 97.88 94 ALA A C 1
ATOM 726 O O . ALA A 1 94 ? -11.909 -6.233 24.750 1.00 97.88 94 ALA A O 1
ATOM 727 N N . PHE A 1 95 ? -10.891 -4.411 25.588 1.00 98.06 95 PHE A N 1
ATOM 728 C CA . PHE A 1 95 ? -9.535 -4.947 25.461 1.00 98.06 95 PHE A CA 1
ATOM 729 C C . PHE A 1 95 ? -9.385 -6.297 26.179 1.00 98.06 95 PHE A C 1
ATOM 731 O O . PHE A 1 95 ? -8.888 -7.267 25.598 1.00 98.06 95 PHE A O 1
ATOM 738 N N . ASN A 1 96 ? -9.891 -6.387 27.413 1.00 96.56 96 ASN A N 1
ATOM 739 C CA . ASN A 1 96 ? -9.891 -7.617 28.204 1.00 96.56 96 ASN A CA 1
ATOM 740 C C . ASN A 1 96 ? -10.752 -8.718 27.565 1.00 96.56 96 ASN A C 1
ATOM 742 O O . ASN A 1 96 ? -10.346 -9.878 27.531 1.00 96.56 96 ASN A O 1
ATOM 746 N N . ALA A 1 97 ? -11.928 -8.374 27.032 1.00 97.12 97 ALA A N 1
ATOM 747 C CA . ALA A 1 97 ? -12.814 -9.329 26.368 1.00 97.12 97 ALA A CA 1
ATOM 748 C C . ALA A 1 97 ? -12.215 -9.887 25.064 1.00 97.12 97 ALA A C 1
ATOM 750 O O . ALA A 1 97 ? -12.485 -11.039 24.695 1.00 97.12 97 ALA A O 1
ATOM 751 N N . ILE A 1 98 ? -11.415 -9.084 24.358 1.00 96.62 98 ILE A N 1
ATOM 752 C CA . ILE A 1 98 ? -10.718 -9.461 23.121 1.00 96.62 98 ILE A CA 1
ATOM 753 C C . ILE A 1 98 ? -9.470 -10.302 23.416 1.00 96.62 98 ILE A C 1
ATOM 755 O O . ILE A 1 98 ? -9.186 -11.234 22.659 1.00 96.62 98 ILE A O 1
ATOM 759 N N . GLY A 1 99 ? -8.772 -10.009 24.518 1.00 96.19 99 GLY A N 1
ATOM 760 C CA . GLY A 1 99 ? -7.517 -10.658 24.906 1.00 96.19 99 GLY A CA 1
ATOM 761 C C . GLY A 1 99 ? -6.270 -9.980 24.332 1.00 96.19 99 GLY A C 1
ATOM 762 O O . GLY A 1 99 ? -5.262 -10.647 24.127 1.00 96.19 99 GLY A O 1
ATOM 763 N N . GLY A 1 100 ? -6.343 -8.678 24.038 1.00 95.94 100 GLY A N 1
ATOM 764 C CA . GLY A 1 100 ? -5.232 -7.901 23.476 1.00 95.94 100 GLY A CA 1
ATOM 765 C C . GLY A 1 100 ? -4.926 -8.170 21.999 1.00 95.94 100 GLY A C 1
ATOM 766 O O . GLY A 1 100 ? -5.658 -8.88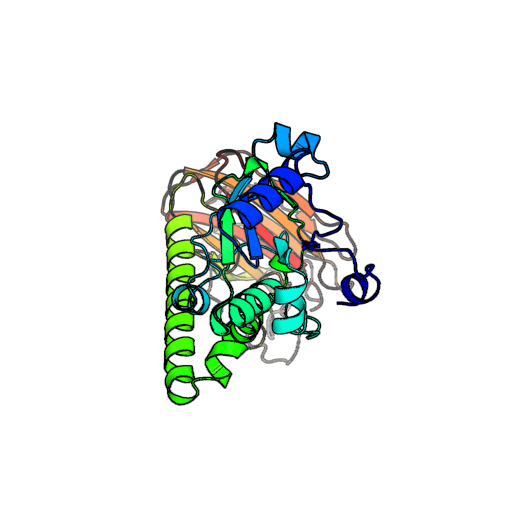1 21.307 1.00 95.94 100 GLY A O 1
ATOM 767 N N . PHE A 1 101 ? -3.852 -7.563 21.493 1.00 94.94 101 PHE A N 1
ATOM 768 C CA . PHE A 1 101 ? -3.371 -7.748 20.118 1.00 94.94 101 PHE A CA 1
ATOM 769 C C . PHE A 1 101 ? -2.690 -9.109 19.958 1.00 94.94 101 PHE A C 1
ATOM 771 O O . PHE A 1 101 ? -2.077 -9.604 20.904 1.00 94.94 101 PHE A O 1
ATOM 778 N N . SER A 1 102 ? -2.784 -9.714 18.772 1.00 92.06 102 SER A N 1
ATOM 779 C CA . SER A 1 102 ? -1.985 -10.905 18.466 1.00 92.06 102 SER A CA 1
ATOM 780 C C . SER A 1 102 ? -0.510 -10.526 18.299 1.00 92.06 102 SER A C 1
ATOM 782 O O . SER A 1 102 ? -0.195 -9.451 17.798 1.00 92.06 102 SER A O 1
ATOM 784 N N . GLU A 1 103 ? 0.399 -11.417 18.691 1.00 87.94 103 GLU A N 1
ATOM 785 C CA . GLU A 1 103 ? 1.854 -11.173 18.695 1.00 87.94 103 GLU A CA 1
ATOM 786 C C . GLU A 1 103 ? 2.553 -11.927 17.549 1.00 87.94 103 GLU A C 1
ATOM 788 O O . GLU A 1 103 ? 3.596 -12.545 17.728 1.00 87.94 103 GLU A O 1
ATOM 793 N N . LEU A 1 104 ? 1.928 -11.940 16.365 1.00 81.50 104 LEU A N 1
ATOM 794 C CA . LEU A 1 104 ? 2.526 -12.519 15.161 1.00 81.50 104 LEU A CA 1
ATOM 795 C C . LEU A 1 104 ? 3.481 -11.505 14.528 1.00 81.50 104 LEU A C 1
ATOM 797 O O . LEU A 1 104 ? 3.039 -10.531 13.914 1.00 81.50 104 LEU A O 1
ATOM 801 N N . ASP A 1 105 ? 4.779 -11.752 14.669 1.00 73.69 105 ASP A N 1
ATOM 802 C CA . ASP A 1 105 ? 5.819 -10.903 14.095 1.00 73.69 105 ASP A CA 1
ATOM 803 C C . ASP A 1 105 ? 5.737 -10.871 12.559 1.00 73.69 105 ASP A C 1
ATOM 805 O O . ASP A 1 105 ? 5.408 -11.866 11.914 1.00 73.69 105 ASP A O 1
ATOM 809 N N . THR A 1 106 ? 6.102 -9.735 11.955 1.00 69.56 106 THR A N 1
ATOM 810 C CA . THR A 1 106 ? 6.308 -9.533 10.499 1.00 69.56 106 THR A CA 1
ATOM 811 C C . THR A 1 106 ? 5.085 -9.628 9.573 1.00 69.56 106 THR A C 1
ATOM 813 O O . THR A 1 106 ? 5.228 -9.403 8.375 1.00 69.56 106 THR A O 1
ATOM 816 N N . VAL A 1 107 ? 3.882 -9.905 10.088 1.00 78.75 107 VAL A N 1
ATOM 817 C CA . VAL A 1 107 ? 2.671 -10.026 9.246 1.00 78.75 107 VAL A CA 1
ATOM 818 C C . VAL A 1 107 ? 1.949 -8.686 9.035 1.00 78.75 107 VAL A C 1
ATOM 820 O O . VAL A 1 107 ? 1.375 -8.460 7.971 1.00 78.75 107 VAL A O 1
ATOM 823 N N . GLY A 1 108 ? 1.968 -7.802 10.038 1.00 85.19 108 GLY A N 1
ATOM 824 C CA . GLY A 1 108 ? 1.149 -6.583 10.071 1.00 85.19 108 GLY A CA 1
ATOM 825 C C . GLY A 1 108 ? -0.350 -6.863 10.243 1.00 85.19 108 GLY A C 1
ATOM 826 O O . GLY A 1 108 ? -0.767 -8.019 10.384 1.00 85.19 108 GLY A O 1
ATOM 827 N N . CYS A 1 109 ? -1.167 -5.808 10.245 1.00 90.44 109 CYS A N 1
ATOM 828 C CA . CYS A 1 109 ? -2.635 -5.865 10.329 1.00 90.44 109 CYS A CA 1
ATOM 829 C C . CYS A 1 109 ? -3.206 -6.481 11.621 1.00 90.44 109 CYS A C 1
ATOM 831 O O . CYS A 1 109 ? -4.314 -7.028 11.633 1.00 90.44 109 CYS A O 1
ATOM 833 N N . GLU A 1 110 ? -2.458 -6.409 12.725 1.00 92.56 110 GLU A N 1
ATOM 834 C CA . GLU A 1 110 ? -2.941 -6.728 14.075 1.00 92.56 110 GLU A CA 1
ATOM 835 C C . GLU A 1 110 ? -4.107 -5.849 14.518 1.00 92.56 110 GLU A C 1
ATOM 837 O O . GLU A 1 110 ? -4.968 -6.315 15.258 1.00 92.56 110 GLU A O 1
ATOM 842 N N . ASP A 1 111 ? -4.141 -4.598 14.075 1.00 94.06 111 ASP A N 1
ATOM 843 C CA . ASP A 1 111 ? -5.202 -3.636 14.344 1.00 94.06 111 ASP A CA 1
ATOM 844 C C . ASP A 1 111 ? -6.514 -4.080 13.687 1.00 94.06 111 ASP A C 1
ATOM 846 O O . ASP A 1 111 ? -7.540 -4.211 14.358 1.00 94.06 111 ASP A O 1
ATOM 850 N N . TRP A 1 112 ? -6.479 -4.431 12.401 1.00 94.75 112 TRP A N 1
ATOM 851 C CA . TRP A 1 112 ? -7.634 -4.968 11.685 1.00 94.75 112 TRP A CA 1
ATOM 852 C C . TRP A 1 112 ? -8.103 -6.299 12.293 1.00 94.75 112 TRP A C 1
ATOM 854 O O . TRP A 1 112 ? -9.297 -6.486 12.542 1.00 94.75 112 TRP A O 1
ATOM 864 N N . GLU A 1 113 ? -7.183 -7.208 12.618 1.00 94.94 113 GLU A N 1
ATOM 865 C CA . GLU A 1 113 ? -7.497 -8.460 13.318 1.00 94.94 113 GLU A CA 1
ATOM 866 C C . GLU A 1 113 ? -8.143 -8.218 14.696 1.00 94.94 113 GLU A C 1
ATOM 868 O O . GLU A 1 113 ? -9.102 -8.906 15.067 1.00 94.94 113 GLU A O 1
ATOM 873 N N . PHE A 1 114 ? -7.680 -7.205 15.432 1.00 96.69 114 PHE A N 1
ATOM 874 C CA . PHE A 1 114 ? -8.247 -6.786 16.712 1.00 96.69 114 PHE A CA 1
ATOM 875 C C . PHE A 1 114 ? -9.695 -6.297 16.560 1.00 96.69 114 PHE A C 1
ATOM 877 O O . PHE A 1 114 ? -10.583 -6.785 17.269 1.00 96.69 114 PHE A O 1
ATOM 884 N N . TYR A 1 115 ? -9.976 -5.425 15.585 1.00 97.25 115 TYR A N 1
ATOM 885 C CA . TYR A 1 115 ? -11.342 -4.984 15.273 1.00 97.25 115 TYR A CA 1
ATOM 886 C C . TYR A 1 115 ? -12.254 -6.135 14.833 1.00 97.25 115 TYR A C 1
ATOM 888 O O . TYR A 1 115 ? -13.425 -6.193 15.226 1.00 97.25 115 TYR A O 1
ATOM 896 N N . MET A 1 116 ? -11.729 -7.077 14.046 1.00 95.06 116 MET A N 1
ATOM 897 C CA . MET A 1 116 ? -12.471 -8.259 13.607 1.00 95.06 116 MET A CA 1
ATOM 898 C C . MET A 1 116 ? -12.855 -9.144 14.791 1.00 95.06 116 MET A C 1
ATOM 900 O O . MET A 1 116 ? -14.014 -9.554 14.900 1.00 95.06 116 MET A O 1
ATOM 904 N N . ARG A 1 117 ? -11.931 -9.385 15.732 1.00 95.31 117 ARG A N 1
ATOM 905 C CA . ARG A 1 117 ? -12.238 -10.094 16.986 1.00 95.31 117 ARG A CA 1
ATOM 906 C C . ARG A 1 117 ? -13.259 -9.346 17.834 1.00 95.31 117 ARG A C 1
ATOM 908 O O . ARG A 1 117 ? -14.154 -9.991 18.384 1.00 95.31 117 ARG A O 1
ATOM 915 N N . ALA A 1 118 ? -13.150 -8.022 17.929 1.00 95.94 118 ALA A N 1
ATOM 916 C CA . ALA A 1 118 ? -14.094 -7.194 18.672 1.00 95.94 118 ALA A CA 1
ATOM 917 C C . ALA A 1 118 ? -15.514 -7.321 18.102 1.00 95.94 118 ALA A C 1
ATOM 919 O O . ALA A 1 118 ? -16.446 -7.727 18.800 1.00 95.94 118 ALA A O 1
ATOM 920 N N . THR A 1 119 ? -15.656 -7.080 16.800 1.00 94.69 119 THR A N 1
ATOM 921 C CA . THR A 1 119 ? -16.943 -7.118 16.100 1.00 94.69 119 THR A CA 1
ATOM 922 C C . THR A 1 119 ? -17.545 -8.529 16.118 1.00 94.69 119 THR A C 1
ATOM 924 O O . THR A 1 119 ? -18.737 -8.697 16.365 1.00 94.69 119 THR A O 1
ATOM 927 N N . ALA A 1 120 ? -16.729 -9.579 15.959 1.00 92.06 120 ALA A N 1
ATOM 928 C CA . ALA A 1 120 ? -17.179 -10.974 16.050 1.00 92.06 120 ALA A CA 1
ATOM 929 C C . ALA A 1 120 ? -17.628 -11.396 17.466 1.00 92.06 120 ALA A C 1
ATOM 931 O O . ALA A 1 120 ? -18.340 -12.395 17.622 1.00 92.06 120 ALA A O 1
ATOM 932 N N . LYS A 1 121 ? -17.209 -10.661 18.503 1.00 93.06 121 LYS A N 1
ATOM 933 C CA . LYS A 1 121 ? -17.685 -10.805 19.888 1.00 93.06 121 LYS A CA 1
ATOM 934 C C . LYS A 1 121 ? -18.926 -9.953 20.180 1.00 93.06 121 LYS A C 1
ATOM 936 O O . LYS A 1 121 ? -19.461 -10.057 21.279 1.00 93.06 121 LYS A O 1
ATOM 941 N N . GLY A 1 122 ? -19.403 -9.169 19.212 1.00 94.19 122 GLY A N 1
ATOM 942 C CA . GLY A 1 122 ? -20.549 -8.275 19.371 1.00 94.19 122 GLY A CA 1
ATOM 943 C C . GLY A 1 122 ? -20.221 -6.973 20.100 1.00 94.19 122 GLY A C 1
ATOM 944 O O . GLY A 1 122 ? -21.143 -6.317 20.575 1.00 94.19 122 GLY A O 1
ATOM 945 N N . LEU A 1 123 ? -18.937 -6.612 20.206 1.00 97.19 123 LEU A N 1
ATOM 946 C CA . LEU A 1 123 ? -18.523 -5.321 20.753 1.00 97.19 123 LEU A CA 1
ATOM 947 C C . LEU A 1 123 ? -18.837 -4.198 19.762 1.00 97.19 123 LEU A C 1
ATOM 949 O O . LEU A 1 123 ? -18.774 -4.391 18.543 1.00 97.19 123 LEU A O 1
ATOM 953 N N . ARG A 1 124 ? -19.166 -3.019 20.289 1.00 97.69 124 ARG A N 1
ATOM 954 C CA . ARG A 1 124 ? -19.574 -1.860 19.498 1.00 97.69 124 ARG A CA 1
ATOM 955 C C . ARG A 1 124 ? -18.357 -1.076 19.005 1.00 97.69 124 ARG A C 1
ATOM 957 O O . ARG A 1 124 ? -17.731 -0.350 19.773 1.00 97.69 124 ARG A O 1
ATOM 964 N N . VAL A 1 125 ? -18.053 -1.217 17.715 1.00 97.94 125 VAL A N 1
ATOM 965 C CA . VAL A 1 125 ? -16.973 -0.496 17.023 1.00 97.94 125 VAL A CA 1
ATOM 966 C C . VAL A 1 125 ? -17.559 0.645 16.197 1.00 97.94 125 VAL A C 1
ATOM 968 O O . VAL A 1 125 ? -18.354 0.405 15.286 1.00 97.94 125 VAL A O 1
ATOM 971 N N . GLU A 1 126 ? -17.145 1.871 16.495 1.00 97.50 126 GLU A N 1
ATOM 972 C CA . GLU A 1 126 ? -17.660 3.091 15.869 1.00 97.50 126 GLU A CA 1
ATOM 973 C C . GLU A 1 126 ? -16.528 3.923 15.261 1.00 97.50 126 GLU A C 1
ATOM 975 O O . GLU A 1 126 ? -15.376 3.862 15.692 1.00 97.50 126 GLU A O 1
ATOM 980 N N . VAL A 1 127 ? -16.869 4.710 14.242 1.00 97.12 127 VAL A N 1
ATOM 981 C CA . VAL A 1 127 ? -15.923 5.573 13.529 1.00 97.12 127 VAL A CA 1
ATOM 982 C C . VAL A 1 127 ? -16.459 6.989 13.527 1.00 97.12 127 VAL A C 1
ATOM 984 O O . VAL A 1 127 ? -17.585 7.242 13.100 1.00 97.12 127 VAL A O 1
ATOM 987 N N . VAL A 1 128 ? -15.622 7.929 13.947 1.00 96.62 128 VAL A N 1
ATOM 988 C CA . VAL A 1 128 ? -15.901 9.354 13.821 1.00 96.62 128 VAL A CA 1
ATOM 989 C C . VAL A 1 128 ? -15.545 9.822 12.401 1.00 96.62 128 VAL A C 1
ATOM 991 O O . VAL A 1 128 ? -14.380 9.735 12.004 1.00 96.62 128 VAL A O 1
ATOM 994 N N . PRO A 1 129 ? -16.496 10.380 11.629 1.00 94.69 129 PRO A N 1
ATOM 995 C CA . PRO A 1 129 ? -16.249 10.854 10.268 1.00 94.69 129 PRO A CA 1
ATOM 996 C C . PRO A 1 129 ? -15.601 12.251 10.260 1.00 94.69 129 PRO A C 1
ATOM 998 O O . PRO A 1 129 ? -16.095 13.173 9.614 1.00 94.69 129 PRO A O 1
ATOM 1001 N N . ASN A 1 130 ? -14.521 12.429 11.023 1.00 93.62 130 ASN A N 1
ATOM 1002 C CA . ASN A 1 130 ? -13.764 13.674 11.108 1.00 93.62 130 ASN A CA 1
ATOM 1003 C C . ASN A 1 130 ? -12.259 13.384 10.964 1.00 93.62 130 ASN A C 1
ATOM 1005 O O . ASN A 1 130 ? -11.661 12.890 11.922 1.00 93.62 130 ASN A O 1
ATOM 1009 N N . PRO A 1 131 ? -11.650 13.677 9.801 1.00 90.88 131 PRO A N 1
ATOM 1010 C CA . PRO A 1 131 ? -10.241 13.391 9.564 1.00 90.88 131 PRO A CA 1
ATOM 1011 C C . PRO A 1 131 ? -9.292 14.334 10.312 1.00 90.88 131 PRO A C 1
ATOM 1013 O O . PRO A 1 131 ? -8.151 13.956 10.552 1.00 90.88 131 PRO A O 1
ATOM 1016 N N . ASP A 1 132 ? -9.759 15.503 10.768 1.00 90.44 132 ASP A N 1
ATOM 1017 C CA . ASP A 1 132 ? -8.919 16.509 11.438 1.00 90.44 132 ASP A CA 1
ATOM 1018 C C . ASP A 1 132 ? -8.448 16.079 12.843 1.00 90.44 132 ASP A C 1
ATOM 1020 O O . ASP A 1 132 ? -7.722 16.822 13.510 1.00 90.44 132 ASP A O 1
ATOM 1024 N N . LEU A 1 133 ? -8.887 14.907 13.318 1.00 92.81 133 LEU A N 1
ATOM 1025 C CA . LEU A 1 133 ? -8.525 14.356 14.622 1.00 92.81 133 LEU A CA 1
ATOM 1026 C C . LEU A 1 133 ? -7.186 13.609 14.594 1.00 92.81 133 LEU A C 1
ATOM 1028 O O . LEU A 1 133 ? -6.445 13.661 15.577 1.00 92.81 133 LEU A O 1
ATOM 1032 N N . LEU A 1 134 ? -6.888 12.913 13.493 1.00 93.38 134 LEU A N 1
ATOM 1033 C CA . LEU A 1 134 ? -5.799 11.940 13.398 1.00 93.38 134 LEU A CA 1
ATOM 1034 C C . LEU A 1 134 ? -4.988 12.162 12.114 1.00 93.38 134 LEU A C 1
ATOM 1036 O O . LEU A 1 134 ? -5.550 12.307 11.024 1.00 93.38 134 LEU A O 1
ATOM 1040 N N . TYR A 1 135 ? -3.664 12.132 12.234 1.00 90.88 135 TYR A N 1
ATOM 1041 C CA . TYR A 1 135 ? -2.736 12.334 11.126 1.00 90.88 135 TYR A CA 1
ATOM 1042 C C . TYR A 1 135 ? -1.673 11.239 11.165 1.00 90.88 135 TYR A C 1
ATOM 1044 O O . TYR A 1 135 ? -0.895 11.170 12.114 1.00 90.88 135 TYR A O 1
ATOM 1052 N N . ILE A 1 136 ? -1.624 10.422 10.114 1.00 89.44 136 ILE A N 1
ATOM 1053 C CA . ILE A 1 136 ? -0.731 9.270 10.016 1.00 89.44 136 ILE A CA 1
ATOM 1054 C C . ILE A 1 136 ? 0.427 9.560 9.065 1.00 89.44 136 ILE A C 1
ATOM 1056 O O . ILE A 1 136 ? 0.211 9.894 7.888 1.00 89.44 136 ILE A O 1
ATOM 1060 N N . GLN A 1 137 ? 1.655 9.398 9.554 1.00 85.94 137 GLN A N 1
ATOM 1061 C CA . GLN A 1 137 ? 2.857 9.600 8.752 1.00 85.94 137 GLN A CA 1
ATOM 1062 C C . GLN A 1 137 ? 3.160 8.343 7.929 1.00 85.94 137 GLN A C 1
ATOM 1064 O O . GLN A 1 137 ? 3.312 7.240 8.444 1.00 85.94 137 GLN A O 1
ATOM 1069 N N . LYS A 1 138 ? 3.302 8.496 6.611 1.00 82.56 138 LYS A N 1
ATOM 1070 C CA . LYS A 1 138 ? 3.745 7.413 5.727 1.00 82.56 138 LYS A CA 1
ATOM 1071 C C . LYS A 1 138 ? 5.206 7.616 5.347 1.00 82.56 138 LYS A C 1
ATOM 1073 O O . LYS A 1 138 ? 5.553 8.592 4.688 1.00 82.56 138 LYS A O 1
ATOM 1078 N N . LYS A 1 139 ? 6.062 6.667 5.714 1.00 78.38 139 LYS A N 1
ATOM 1079 C CA . LYS A 1 139 ? 7.465 6.592 5.283 1.00 78.38 139 LYS A CA 1
ATOM 1080 C C . LYS A 1 139 ? 7.610 5.511 4.216 1.00 78.38 139 LYS A C 1
ATOM 1082 O O . LYS A 1 139 ? 6.797 4.594 4.128 1.00 78.38 139 LYS A O 1
ATOM 1087 N N . GLU A 1 140 ? 8.663 5.589 3.407 1.00 68.81 140 GLU A N 1
ATOM 1088 C CA . GLU A 1 140 ? 8.953 4.548 2.405 1.00 68.81 140 GLU A CA 1
ATOM 1089 C C . GLU A 1 140 ? 9.190 3.174 3.040 1.00 68.81 140 GLU A C 1
ATOM 1091 O O . GLU A 1 140 ? 8.808 2.156 2.469 1.00 68.81 140 GLU A O 1
ATOM 1096 N N . VAL A 1 141 ? 9.751 3.164 4.250 1.00 68.12 141 VAL A N 1
ATOM 1097 C CA . VAL A 1 141 ? 10.051 1.962 5.041 1.00 68.12 141 VAL A CA 1
ATOM 1098 C C . VAL A 1 141 ? 8.955 1.601 6.048 1.00 68.12 141 VAL A C 1
ATOM 1100 O O . VAL A 1 141 ? 9.176 0.743 6.899 1.00 68.12 141 VAL A O 1
ATOM 1103 N N . SER A 1 142 ? 7.789 2.256 6.004 1.00 71.19 142 SER A N 1
ATOM 1104 C CA . SER A 1 142 ? 6.680 1.917 6.900 1.00 71.19 142 SER A CA 1
ATOM 1105 C C . SER A 1 142 ? 6.257 0.454 6.718 1.00 71.19 142 SER A C 1
ATOM 1107 O O . SER A 1 142 ? 6.319 -0.116 5.630 1.00 71.19 142 SER A O 1
ATOM 1109 N N . MET A 1 143 ? 5.745 -0.176 7.773 1.00 74.19 143 MET A N 1
ATOM 1110 C CA . MET A 1 143 ? 5.215 -1.542 7.665 1.00 74.19 143 MET A CA 1
ATOM 1111 C C . MET A 1 143 ? 4.130 -1.643 6.580 1.00 74.19 143 MET A C 1
ATOM 1113 O O . MET A 1 143 ? 4.118 -2.581 5.788 1.00 74.19 143 MET A O 1
ATOM 1117 N N . SER A 1 144 ? 3.275 -0.623 6.466 1.00 71.44 144 SER A N 1
ATOM 1118 C CA . SER A 1 144 ? 2.211 -0.570 5.459 1.00 71.44 144 SER A CA 1
ATOM 1119 C C . SER A 1 144 ? 2.699 -0.527 4.003 1.00 71.44 144 SER A C 1
ATOM 1121 O O . SER A 1 144 ? 1.895 -0.757 3.100 1.00 71.44 144 SER A O 1
ATOM 1123 N N . THR A 1 145 ? 3.982 -0.240 3.745 1.00 65.38 145 THR A N 1
ATOM 1124 C CA . THR A 1 145 ? 4.577 -0.254 2.395 1.00 65.38 145 THR A CA 1
ATOM 1125 C C . THR A 1 145 ? 5.335 -1.542 2.085 1.00 65.38 145 THR A C 1
ATOM 1127 O O . THR A 1 145 ? 5.561 -1.834 0.913 1.00 65.38 145 THR A O 1
ATOM 1130 N N . THR A 1 146 ? 5.721 -2.308 3.107 1.00 67.25 146 THR A N 1
ATOM 1131 C CA . THR A 1 146 ? 6.604 -3.481 2.977 1.00 67.25 146 THR A CA 1
ATOM 1132 C C . THR A 1 146 ? 5.940 -4.804 3.365 1.00 67.25 146 THR A C 1
ATOM 1134 O O . THR A 1 146 ? 6.488 -5.863 3.065 1.00 67.25 146 THR A O 1
ATOM 1137 N N . MET A 1 147 ? 4.763 -4.770 3.999 1.00 73.38 147 MET A N 1
ATOM 1138 C CA . MET A 1 147 ? 4.039 -5.970 4.427 1.00 73.38 147 MET A CA 1
ATOM 1139 C C . MET A 1 147 ? 3.474 -6.791 3.262 1.00 73.38 147 MET A C 1
ATOM 1141 O O . MET A 1 147 ? 3.040 -6.257 2.239 1.00 73.38 147 MET A O 1
ATOM 1145 N N . ASP A 1 148 ? 3.387 -8.108 3.463 1.00 78.12 148 ASP A N 1
ATOM 1146 C CA . ASP A 1 148 ? 2.631 -8.990 2.576 1.00 78.12 148 ASP A CA 1
ATOM 1147 C C . ASP A 1 148 ? 1.126 -8.802 2.826 1.00 78.12 148 ASP A C 1
ATOM 1149 O O . ASP A 1 148 ? 0.561 -9.275 3.817 1.00 78.12 148 ASP A O 1
ATOM 1153 N N . LEU A 1 149 ? 0.459 -8.116 1.896 1.00 77.00 149 LEU A N 1
ATOM 1154 C CA . LEU A 1 149 ? -0.973 -7.820 1.972 1.00 77.00 149 LEU A CA 1
ATOM 1155 C C . LEU A 1 149 ? -1.855 -9.077 2.039 1.00 77.00 149 LEU A C 1
ATOM 1157 O O . LEU A 1 149 ? -2.948 -9.022 2.617 1.00 77.00 149 LEU A O 1
ATOM 1161 N N . LYS A 1 150 ? -1.407 -10.215 1.492 1.00 78.75 150 LYS A N 1
ATOM 1162 C CA . LYS A 1 150 ? -2.152 -11.481 1.545 1.00 78.75 150 LYS A CA 1
ATOM 1163 C C . LYS A 1 150 ? -2.078 -12.080 2.942 1.00 78.75 150 LYS A C 1
ATOM 1165 O O . LYS A 1 150 ? -3.115 -12.465 3.485 1.00 78.75 150 LYS A O 1
ATOM 1170 N N . LEU A 1 151 ? -0.890 -12.106 3.549 1.00 80.19 151 LEU A N 1
ATOM 1171 C CA . LEU A 1 151 ? -0.724 -12.564 4.933 1.00 80.19 151 LEU A CA 1
ATOM 1172 C C . LEU A 1 151 ? -1.443 -11.637 5.922 1.00 80.19 151 LEU A C 1
ATOM 1174 O O . LEU A 1 151 ? -2.153 -12.129 6.799 1.00 80.19 151 LEU A O 1
ATOM 1178 N N . CYS A 1 152 ? -1.345 -10.319 5.728 1.00 84.06 152 CYS A N 1
ATOM 1179 C CA . CYS A 1 152 ? -2.114 -9.317 6.471 1.00 84.06 152 CYS A CA 1
ATOM 1180 C C . CYS A 1 152 ? -3.627 -9.598 6.397 1.00 84.06 152 CYS A C 1
ATOM 1182 O O . CYS A 1 152 ? -4.293 -9.715 7.428 1.00 84.06 152 CYS A O 1
ATOM 1184 N N . SER A 1 153 ? -4.170 -9.776 5.186 1.00 83.38 153 SER A N 1
ATOM 1185 C CA . SER A 1 153 ? -5.599 -10.060 4.989 1.00 83.38 153 SER A CA 1
ATOM 1186 C C . SER A 1 153 ? -6.002 -11.374 5.667 1.00 83.38 153 SER A C 1
ATOM 1188 O O . SER A 1 153 ? -7.044 -11.451 6.318 1.00 83.38 153 SER A O 1
ATOM 1190 N N . TYR A 1 154 ? -5.171 -12.415 5.557 1.00 84.69 154 TYR A N 1
ATOM 1191 C CA . TYR A 1 154 ? -5.420 -13.703 6.203 1.00 84.69 154 TYR A CA 1
ATOM 1192 C C . TYR A 1 154 ? -5.446 -13.584 7.731 1.00 84.69 154 TYR A C 1
ATOM 1194 O O . TYR A 1 154 ? -6.359 -14.113 8.371 1.00 84.69 154 TYR A O 1
ATOM 1202 N N . ARG A 1 155 ? -4.495 -12.846 8.320 1.00 88.25 155 ARG A N 1
ATOM 1203 C CA . ARG A 1 155 ? -4.472 -12.553 9.759 1.00 88.25 155 ARG A CA 1
ATOM 1204 C C . ARG A 1 155 ? -5.762 -11.864 10.186 1.00 88.25 155 ARG A C 1
ATOM 1206 O O . ARG A 1 155 ? -6.438 -12.373 11.079 1.00 88.25 155 ARG A O 1
ATOM 1213 N N . ALA A 1 156 ? -6.136 -10.779 9.510 1.00 90.38 156 ALA A N 1
ATOM 1214 C CA . ALA A 1 156 ? -7.346 -10.020 9.810 1.00 90.38 156 ALA A CA 1
ATOM 1215 C C . ALA A 1 156 ? -8.619 -10.879 9.749 1.00 90.38 156 ALA A C 1
ATOM 1217 O O . ALA A 1 156 ? -9.488 -10.773 10.615 1.00 90.38 156 ALA A O 1
ATOM 1218 N N . MET A 1 157 ? -8.714 -11.780 8.768 1.00 88.00 157 MET A N 1
ATOM 1219 C CA . MET A 1 157 ? -9.866 -12.670 8.594 1.00 88.00 157 MET A CA 1
ATOM 1220 C C . MET A 1 157 ? -9.854 -13.896 9.513 1.00 88.00 157 MET A C 1
ATOM 1222 O O . MET A 1 157 ? -10.906 -14.514 9.710 1.00 88.00 157 MET A O 1
ATOM 1226 N N . SER A 1 158 ? -8.711 -14.257 10.102 1.00 87.75 158 SER A N 1
ATOM 1227 C CA . SER A 1 158 ? -8.560 -15.464 10.926 1.00 87.75 158 SER A CA 1
ATOM 1228 C C . SER A 1 158 ? -9.636 -15.651 12.017 1.00 87.75 158 SER A C 1
ATOM 1230 O O . SER A 1 158 ? -10.083 -16.793 12.197 1.00 87.75 158 SER A O 1
ATOM 1232 N N . PRO A 1 159 ? -10.171 -14.600 12.685 1.00 85.19 159 PRO A N 1
ATOM 1233 C CA . PRO A 1 159 ? -11.239 -14.763 13.674 1.00 85.19 159 PRO A CA 1
ATOM 1234 C C . PRO A 1 159 ? -12.561 -15.262 13.079 1.00 85.19 159 PRO A C 1
ATOM 1236 O O . PRO A 1 159 ? -13.323 -15.960 13.748 1.00 85.19 159 PRO A O 1
ATOM 1239 N N . VAL A 1 160 ? -12.851 -14.908 11.825 1.00 84.31 160 VAL A N 1
ATOM 1240 C CA . VAL A 1 160 ? -14.058 -15.345 11.110 1.00 84.31 160 VAL A CA 1
ATOM 1241 C C . VAL A 1 160 ? -13.832 -16.717 10.486 1.00 84.31 160 VAL A C 1
ATOM 1243 O O . VAL A 1 160 ? -14.682 -17.595 10.637 1.00 84.31 160 VAL A O 1
ATOM 1246 N N . LEU A 1 161 ? -12.673 -16.933 9.856 1.00 84.38 161 LEU A N 1
ATOM 1247 C CA . LEU A 1 161 ? -12.330 -18.204 9.205 1.00 84.38 161 LEU A CA 1
ATOM 1248 C C . LEU A 1 161 ? -12.313 -19.368 10.206 1.00 84.38 161 LEU A C 1
ATOM 1250 O O . LEU A 1 161 ? -12.882 -20.424 9.938 1.00 84.38 161 LEU A O 1
ATOM 1254 N N . SER A 1 162 ? -11.728 -19.160 11.389 1.00 81.56 162 SER A N 1
ATOM 1255 C CA . SER A 1 162 ? -11.683 -20.175 12.452 1.00 81.56 162 SER A CA 1
ATOM 1256 C C . SER A 1 162 ? -13.059 -20.495 13.043 1.00 81.56 162 SER A C 1
ATOM 1258 O O . SER A 1 162 ? -13.297 -21.617 13.492 1.00 81.56 162 SER A O 1
ATOM 1260 N N . ARG A 1 163 ? -13.985 -19.530 13.026 1.00 80.94 163 ARG A N 1
ATOM 1261 C CA . ARG A 1 163 ? -15.337 -19.684 13.575 1.00 80.94 163 ARG A CA 1
ATOM 1262 C C . ARG A 1 163 ? -16.326 -20.287 12.580 1.00 80.94 163 ARG A C 1
ATOM 1264 O O . ARG A 1 163 ? -17.270 -20.951 13.006 1.00 80.94 163 ARG A O 1
ATOM 1271 N N . TYR A 1 164 ? -16.106 -20.088 11.279 1.00 80.31 164 TYR A N 1
ATOM 1272 C CA . TYR A 1 164 ? -16.976 -20.583 10.210 1.00 80.31 164 TYR A CA 1
ATOM 1273 C C . TYR A 1 164 ? -16.202 -21.350 9.119 1.00 80.31 164 TYR A C 1
ATOM 1275 O O . TYR A 1 164 ? -16.206 -20.920 7.964 1.00 80.31 164 TYR A O 1
ATOM 1283 N N . PRO A 1 165 ? -15.593 -22.515 9.428 1.00 75.94 165 PRO A N 1
ATOM 1284 C CA . PRO A 1 165 ? -14.781 -23.263 8.463 1.00 75.94 165 PRO A CA 1
ATOM 1285 C C . PRO A 1 165 ? -15.470 -23.563 7.119 1.00 75.94 165 PRO A C 1
ATOM 1287 O O . PRO A 1 165 ? -14.825 -23.390 6.090 1.00 75.94 165 PRO A O 1
ATOM 1290 N N . PRO A 1 166 ? -16.773 -23.921 7.061 1.00 77.75 166 PRO A N 1
ATOM 1291 C CA . PRO A 1 166 ? -17.442 -24.175 5.780 1.00 77.75 166 PRO A CA 1
ATOM 1292 C C . PRO A 1 166 ? -17.556 -22.951 4.861 1.00 77.75 166 PRO A C 1
ATOM 1294 O O . PRO A 1 166 ? -17.823 -23.107 3.675 1.00 77.75 166 PRO A O 1
ATOM 1297 N N . LEU A 1 167 ? -17.409 -21.737 5.402 1.00 76.06 167 LEU A N 1
ATOM 1298 C CA . LEU A 1 167 ? -17.453 -20.486 4.640 1.00 76.06 167 LEU A CA 1
ATOM 1299 C C . LEU A 1 167 ? -16.058 -19.905 4.389 1.00 76.06 167 LEU A C 1
ATOM 1301 O O . LEU A 1 167 ? -15.949 -18.892 3.700 1.00 76.06 167 LEU A O 1
ATOM 1305 N N . ALA A 1 168 ? -15.003 -20.526 4.928 1.00 76.62 168 ALA A N 1
ATOM 1306 C CA . ALA A 1 168 ? -13.642 -20.020 4.817 1.00 76.62 168 ALA A CA 1
ATOM 1307 C C . ALA A 1 168 ? -13.208 -19.884 3.352 1.00 76.62 168 ALA A C 1
ATOM 1309 O O . ALA A 1 168 ? -12.758 -18.814 2.946 1.00 76.62 168 ALA A O 1
ATOM 1310 N N . ASP A 1 169 ? -13.450 -20.917 2.543 1.00 78.38 169 ASP A N 1
ATOM 1311 C CA . ASP A 1 169 ? -13.131 -20.912 1.112 1.00 78.38 169 ASP A CA 1
ATOM 1312 C C . ASP A 1 169 ? -13.880 -19.802 0.361 1.00 78.38 169 ASP A C 1
ATOM 1314 O O . ASP A 1 169 ? -13.305 -19.126 -0.490 1.00 78.38 169 ASP A O 1
ATOM 1318 N N . THR A 1 170 ? -15.144 -19.551 0.718 1.00 81.31 170 THR A N 1
ATOM 1319 C CA . THR A 1 170 ? -15.950 -18.472 0.128 1.00 81.31 170 THR A CA 1
ATOM 1320 C C . THR A 1 170 ? -15.371 -17.099 0.457 1.00 81.31 170 THR A C 1
ATOM 1322 O O . THR A 1 170 ? -15.259 -16.259 -0.433 1.00 81.31 170 THR A O 1
ATOM 1325 N N . PHE A 1 171 ? -14.977 -16.854 1.710 1.00 79.00 171 PHE A N 1
ATOM 1326 C CA . PHE A 1 171 ? -14.359 -15.582 2.098 1.00 79.00 171 PHE A CA 1
ATOM 1327 C C . PHE A 1 171 ? -13.002 -15.377 1.418 1.00 79.00 171 PHE A C 1
ATOM 1329 O O . PHE A 1 171 ? -12.741 -14.290 0.905 1.00 79.00 171 PHE A O 1
ATOM 1336 N N . LEU A 1 172 ? -12.176 -16.424 1.334 1.00 77.94 172 LEU A N 1
ATOM 1337 C CA . LEU A 1 172 ? -10.897 -16.374 0.622 1.00 77.94 172 LEU A CA 1
ATOM 1338 C C . LEU A 1 172 ? -11.092 -16.112 -0.878 1.00 77.94 172 LEU A C 1
ATOM 1340 O O . LEU A 1 172 ? -10.374 -15.295 -1.453 1.00 77.94 172 LEU A O 1
ATOM 1344 N N . MET A 1 173 ? -12.093 -16.740 -1.501 1.00 81.50 173 MET A N 1
ATOM 1345 C CA . MET A 1 173 ? -12.447 -16.488 -2.898 1.00 81.50 173 MET A CA 1
ATOM 1346 C C . MET A 1 173 ? -12.912 -15.043 -3.112 1.00 81.50 173 MET A C 1
ATOM 1348 O O . MET A 1 173 ? -12.436 -14.384 -4.034 1.00 81.50 173 MET A O 1
ATOM 1352 N N . LEU A 1 174 ? -13.815 -14.533 -2.267 1.00 80.88 174 LEU A N 1
ATOM 1353 C CA . LEU A 1 174 ? -14.298 -13.152 -2.357 1.00 80.88 174 LEU A CA 1
ATOM 1354 C C . LEU A 1 174 ? -13.158 -12.146 -2.183 1.00 80.88 174 LEU A C 1
ATOM 1356 O O . LEU A 1 174 ? -13.082 -11.187 -2.949 1.00 80.88 174 LEU A O 1
ATOM 1360 N N . ARG A 1 175 ? -12.242 -12.384 -1.239 1.00 81.12 175 ARG A N 1
ATOM 1361 C CA . ARG A 1 175 ? -11.061 -11.537 -1.050 1.00 81.12 175 ARG A CA 1
ATOM 1362 C C . ARG A 1 175 ? -10.148 -11.561 -2.277 1.00 81.12 175 ARG A C 1
ATOM 1364 O O . ARG A 1 175 ? -9.780 -10.499 -2.763 1.00 81.12 175 ARG A O 1
ATOM 1371 N N . GLY A 1 176 ? -9.867 -12.741 -2.833 1.00 78.12 176 GLY A N 1
ATOM 1372 C CA . GLY A 1 176 ? -9.073 -12.864 -4.059 1.00 78.12 176 GLY A CA 1
ATOM 1373 C C . GLY A 1 176 ? -9.706 -12.160 -5.266 1.00 78.12 176 GLY A C 1
ATOM 1374 O O . GLY A 1 176 ? -8.996 -11.592 -6.093 1.00 78.12 176 GLY A O 1
ATOM 1375 N N . LEU A 1 177 ? -11.041 -12.140 -5.357 1.00 78.88 177 LEU A N 1
ATOM 1376 C CA . LEU A 1 177 ? -11.755 -11.366 -6.378 1.00 78.88 177 LEU A CA 1
ATOM 1377 C C . LEU A 1 177 ? -11.613 -9.854 -6.162 1.00 78.88 177 LEU A C 1
ATOM 1379 O O . LEU A 1 177 ? -11.401 -9.134 -7.134 1.00 78.88 177 LEU A O 1
ATOM 1383 N N . VAL A 1 178 ? -11.716 -9.375 -4.918 1.00 76.81 178 VAL A N 1
ATOM 1384 C CA . VAL A 1 178 ? -11.495 -7.956 -4.584 1.00 76.81 178 VAL A CA 1
ATOM 1385 C C . VAL A 1 178 ? -10.076 -7.533 -4.954 1.00 76.81 178 VAL A C 1
ATOM 1387 O O . VAL A 1 178 ? -9.917 -6.504 -5.606 1.00 76.81 178 VAL A O 1
ATOM 1390 N N . ASP A 1 179 ? -9.071 -8.341 -4.611 1.00 71.44 179 ASP A N 1
ATOM 1391 C CA . ASP A 1 179 ? -7.672 -8.069 -4.959 1.00 71.44 179 ASP A CA 1
ATOM 1392 C C . ASP A 1 179 ? -7.480 -8.010 -6.483 1.00 71.44 179 ASP A C 1
ATOM 1394 O O . ASP A 1 179 ? -6.918 -7.046 -6.994 1.00 71.44 179 ASP A O 1
ATOM 1398 N N . SER A 1 180 ? -8.057 -8.955 -7.235 1.00 69.94 180 SER A N 1
ATOM 1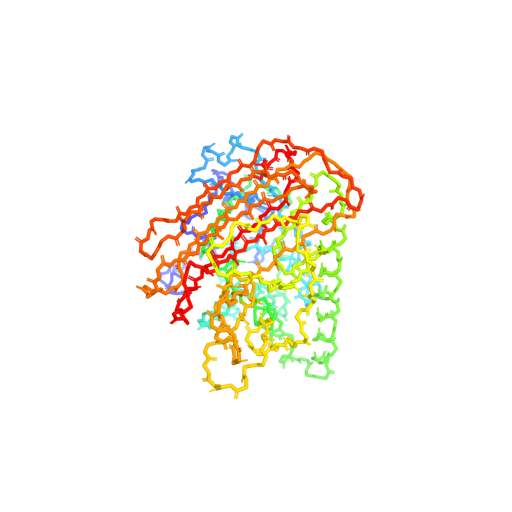399 C CA . SER A 1 180 ? -7.984 -8.951 -8.704 1.00 69.94 180 SER A CA 1
ATOM 1400 C C . SER A 1 180 ? -8.666 -7.736 -9.350 1.00 69.94 180 SER A C 1
ATOM 1402 O O . SER A 1 180 ? -8.219 -7.254 -10.392 1.00 69.94 180 SER A O 1
ATOM 1404 N N . VAL A 1 181 ? -9.765 -7.238 -8.773 1.00 68.50 181 VAL A N 1
ATOM 1405 C CA . VAL A 1 181 ? -10.442 -6.025 -9.262 1.00 68.50 181 VAL A CA 1
ATOM 1406 C C . VAL A 1 181 ? -9.643 -4.774 -8.910 1.00 68.50 181 VAL A C 1
ATOM 1408 O O . VAL A 1 181 ? -9.549 -3.874 -9.740 1.00 68.50 181 VAL A O 1
ATOM 1411 N N . ALA A 1 182 ? -9.060 -4.710 -7.711 1.00 60.38 182 ALA A N 1
ATOM 1412 C CA . ALA A 1 182 ? -8.193 -3.607 -7.311 1.00 60.38 182 ALA A CA 1
ATOM 1413 C C . ALA A 1 182 ? -6.967 -3.508 -8.230 1.00 60.38 182 ALA A C 1
ATOM 1415 O O . ALA A 1 182 ? -6.694 -2.427 -8.740 1.00 60.38 182 ALA A O 1
ATOM 1416 N N . GLU A 1 183 ? -6.317 -4.636 -8.535 1.00 57.97 183 GLU A N 1
ATOM 1417 C CA . GLU A 1 183 ? -5.202 -4.705 -9.491 1.00 57.97 183 GLU A CA 1
ATOM 1418 C C . GLU A 1 183 ? -5.601 -4.162 -10.875 1.00 57.97 183 GLU A C 1
ATOM 1420 O O . GLU A 1 183 ? -4.899 -3.325 -11.437 1.00 57.97 183 GLU A O 1
ATOM 1425 N N . LYS A 1 184 ? -6.774 -4.551 -11.394 1.00 52.69 184 LYS A N 1
ATOM 1426 C CA . LYS A 1 184 ? -7.293 -4.036 -12.676 1.00 52.69 184 LYS A CA 1
ATOM 1427 C C . LYS A 1 184 ? -7.649 -2.551 -12.644 1.00 52.69 184 LYS A C 1
ATOM 1429 O O . LYS A 1 184 ? -7.437 -1.849 -13.626 1.00 52.69 184 LYS A O 1
ATOM 1434 N N . ASN A 1 185 ? -8.220 -2.062 -11.546 1.00 49.59 185 ASN A N 1
ATOM 1435 C CA . ASN A 1 185 ? -8.594 -0.653 -11.421 1.00 49.59 185 ASN A CA 1
ATOM 1436 C C . ASN A 1 185 ? -7.366 0.245 -11.250 1.00 49.59 185 ASN A C 1
ATOM 1438 O O . ASN A 1 185 ? -7.358 1.350 -11.787 1.00 49.59 185 ASN A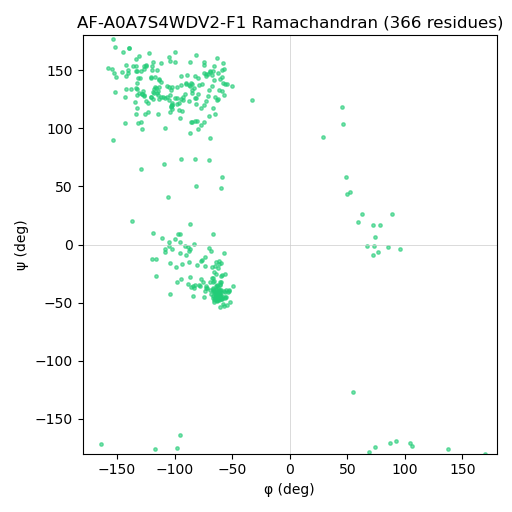 O 1
ATOM 1442 N N . ASP A 1 186 ? -6.332 -0.216 -10.543 1.00 45.16 186 ASP A N 1
ATOM 1443 C CA . ASP A 1 186 ? -5.034 0.460 -10.500 1.00 45.16 186 ASP A CA 1
ATOM 1444 C C . ASP A 1 186 ? -4.391 0.476 -11.888 1.00 45.16 186 ASP A C 1
ATOM 1446 O O . ASP A 1 186 ? -3.844 1.503 -12.298 1.00 45.16 186 ASP A O 1
ATOM 1450 N N . GLU A 1 187 ? -4.520 -0.618 -12.646 1.00 40.12 187 GLU A N 1
ATOM 1451 C CA . GLU A 1 187 ? -4.131 -0.642 -14.051 1.00 40.12 187 GLU A CA 1
ATOM 1452 C C . GLU A 1 187 ? -4.910 0.389 -14.867 1.00 40.12 187 GLU A C 1
ATOM 1454 O O . GLU A 1 187 ? -4.246 1.116 -15.585 1.00 40.12 187 GLU A O 1
ATOM 1459 N N . GLU A 1 188 ? -6.241 0.521 -14.745 1.00 41.25 188 GLU A N 1
ATOM 1460 C CA . GLU A 1 188 ? -7.080 1.477 -15.502 1.00 41.25 188 GLU A CA 1
ATOM 1461 C C . GLU A 1 188 ? -6.916 2.953 -15.069 1.00 41.25 188 GLU A C 1
ATOM 1463 O O . GLU A 1 188 ? -6.899 3.853 -15.914 1.00 41.25 188 GLU A O 1
ATOM 1468 N N . LEU A 1 189 ? -6.747 3.242 -13.773 1.00 38.41 189 LEU A N 1
ATOM 1469 C CA . LEU A 1 189 ? -6.553 4.603 -13.244 1.00 38.41 189 LEU A CA 1
ATOM 1470 C C . LEU A 1 189 ? -5.214 5.215 -13.673 1.00 38.41 189 LEU A C 1
ATOM 1472 O O . LEU A 1 189 ? -5.128 6.437 -13.861 1.00 38.41 189 LEU A O 1
ATOM 1476 N N . GLN A 1 190 ? -4.201 4.376 -13.907 1.00 39.72 190 GLN A N 1
ATOM 1477 C CA . GLN A 1 190 ? -2.930 4.789 -14.501 1.00 39.72 190 GLN A CA 1
ATOM 1478 C C . GLN A 1 190 ? -3.093 5.368 -15.919 1.00 39.72 190 GLN A C 1
ATOM 1480 O O . GLN A 1 190 ? -2.202 6.082 -16.358 1.00 39.72 190 GLN A O 1
ATOM 1485 N N . TRP A 1 191 ? -4.217 5.167 -16.626 1.00 42.00 191 TRP A N 1
ATOM 1486 C CA . TRP A 1 191 ? -4.403 5.630 -18.017 1.00 42.00 191 TRP A CA 1
ATOM 1487 C C . TRP A 1 191 ? -4.938 7.051 -18.165 1.00 42.00 191 TRP A C 1
ATOM 1489 O O . TRP A 1 191 ? -5.015 7.562 -19.287 1.00 42.00 191 TRP A O 1
ATOM 1499 N N . SER A 1 192 ? -5.302 7.735 -17.077 1.00 42.72 192 SER A N 1
ATOM 1500 C CA . SER A 1 192 ? -5.597 9.164 -17.197 1.00 42.72 192 SER A CA 1
ATOM 1501 C C . SER A 1 192 ? -4.283 9.926 -17.404 1.00 42.72 192 SER A C 1
ATOM 1503 O O . SER A 1 192 ? -3.369 9.855 -16.583 1.00 42.72 192 SER A O 1
ATOM 1505 N N . SER A 1 193 ? -4.179 10.695 -18.492 1.00 45.22 193 SER A N 1
ATOM 1506 C CA . SER A 1 193 ? -2.982 11.475 -18.862 1.00 45.22 193 SER A CA 1
ATOM 1507 C C . SER A 1 193 ? -2.507 12.482 -17.805 1.00 45.22 193 SER A C 1
ATOM 1509 O O . SER A 1 193 ? -1.441 13.073 -17.952 1.00 45.22 193 SER A O 1
ATOM 1511 N N . ARG A 1 194 ? -3.292 12.669 -16.739 1.00 40.72 194 ARG A N 1
ATOM 1512 C CA . ARG A 1 194 ? -3.018 13.536 -15.592 1.00 40.72 194 ARG A CA 1
ATOM 1513 C C . ARG A 1 194 ? -2.348 12.824 -14.410 1.00 40.72 194 ARG A C 1
ATOM 1515 O O . ARG A 1 194 ? -1.816 13.504 -13.547 1.00 40.72 194 ARG A O 1
ATOM 1522 N N . ARG A 1 195 ? -2.365 11.484 -14.340 1.00 47.31 195 ARG A N 1
ATOM 1523 C CA . ARG A 1 195 ? -1.820 10.699 -13.206 1.00 47.31 195 ARG A CA 1
ATOM 1524 C C . ARG A 1 195 ? -1.015 9.464 -13.622 1.00 47.31 195 ARG A C 1
ATOM 1526 O O . ARG A 1 195 ? -0.832 8.549 -12.824 1.00 47.31 195 ARG A O 1
ATOM 1533 N N . TYR A 1 196 ? -0.537 9.423 -14.863 1.00 48.91 196 TYR A N 1
ATOM 1534 C CA . TYR A 1 196 ? 0.261 8.300 -15.345 1.00 48.91 196 TYR A CA 1
ATOM 1535 C C . TYR A 1 196 ? 1.570 8.205 -14.551 1.00 48.91 196 TYR A C 1
ATOM 1537 O O . TYR A 1 196 ? 2.323 9.177 -14.507 1.00 48.91 196 TYR A O 1
ATOM 1545 N N . ILE A 1 197 ? 1.835 7.044 -13.947 1.00 51.44 197 ILE A N 1
ATOM 1546 C CA . ILE A 1 197 ? 3.153 6.644 -13.441 1.00 51.44 197 ILE A CA 1
ATOM 1547 C C . ILE A 1 197 ? 3.436 5.261 -14.021 1.00 51.44 197 ILE A C 1
ATOM 1549 O O . ILE A 1 197 ? 2.943 4.249 -13.526 1.00 51.44 197 ILE A O 1
ATOM 1553 N N . GLY A 1 198 ? 4.221 5.219 -15.090 1.00 50.34 198 GLY A N 1
ATOM 1554 C CA . GLY A 1 198 ? 4.679 3.969 -15.682 1.00 50.34 198 GLY A CA 1
ATOM 1555 C C . GLY A 1 198 ? 5.953 3.517 -14.991 1.00 50.34 198 GLY A C 1
ATOM 1556 O O . GLY A 1 198 ? 7.030 3.978 -15.370 1.00 50.34 198 GLY A O 1
ATOM 1557 N N . ARG A 1 199 ? 5.829 2.624 -14.003 1.00 52.69 199 ARG A N 1
ATOM 1558 C CA . ARG A 1 199 ? 6.978 1.923 -13.417 1.00 52.69 199 ARG A CA 1
ATOM 1559 C C . ARG A 1 199 ? 7.350 0.729 -14.285 1.00 52.69 199 ARG A C 1
ATOM 1561 O O . ARG A 1 199 ? 6.500 0.048 -14.850 1.00 52.69 199 ARG A O 1
ATOM 1568 N N . GLN A 1 200 ? 8.641 0.448 -14.365 1.00 54.47 200 GLN A N 1
ATOM 1569 C CA . GLN A 1 200 ? 9.149 -0.724 -15.073 1.00 54.47 200 GLN A CA 1
ATOM 1570 C C . GLN A 1 200 ? 8.469 -2.002 -14.543 1.00 54.47 200 GLN A C 1
ATOM 1572 O O . GLN A 1 200 ? 8.318 -2.149 -13.331 1.00 54.47 200 GLN A O 1
ATOM 1577 N N . THR A 1 201 ? 8.098 -2.924 -15.442 1.00 49.47 201 THR A N 1
ATOM 1578 C CA . THR A 1 201 ? 7.283 -4.155 -15.249 1.00 49.47 201 THR A CA 1
ATOM 1579 C C . THR A 1 201 ? 5.761 -4.025 -15.307 1.00 49.47 201 THR A C 1
ATOM 1581 O O . THR A 1 201 ? 5.090 -5.054 -15.307 1.00 49.47 201 THR A O 1
ATOM 1584 N N . SER A 1 202 ? 5.210 -2.821 -15.475 1.00 50.75 202 SER A N 1
ATOM 1585 C CA . SER A 1 202 ? 3.810 -2.622 -15.877 1.00 50.75 202 SER A CA 1
ATOM 1586 C C . SER A 1 202 ? 3.720 -1.859 -17.201 1.00 50.75 202 SER A C 1
ATOM 1588 O O . SER A 1 202 ? 4.629 -1.118 -17.547 1.00 50.75 202 SER A O 1
ATOM 1590 N N . ASN A 1 203 ? 2.633 -2.072 -17.950 1.00 54.31 203 ASN A N 1
ATOM 1591 C CA . ASN A 1 203 ? 2.136 -1.222 -19.044 1.00 54.31 203 ASN A CA 1
ATOM 1592 C C . ASN A 1 203 ? 3.164 -0.728 -20.093 1.00 54.31 203 ASN A C 1
ATOM 1594 O O . ASN A 1 203 ? 3.880 0.245 -19.888 1.00 54.31 203 ASN A O 1
ATOM 1598 N N . GLY A 1 204 ? 3.170 -1.340 -21.286 1.00 61.84 204 GLY A N 1
ATOM 1599 C CA . GLY A 1 204 ? 3.812 -0.796 -22.501 1.00 61.84 204 GLY A CA 1
ATOM 1600 C C . GLY A 1 204 ? 5.341 -0.906 -22.587 1.00 61.84 204 GLY A C 1
ATOM 1601 O O . GLY A 1 204 ? 5.907 -0.595 -23.638 1.00 61.84 204 GLY A O 1
ATOM 1602 N N . TRP A 1 205 ? 6.009 -1.358 -21.519 1.00 71.56 205 TRP A N 1
ATOM 1603 C CA . TRP A 1 205 ? 7.436 -1.679 -21.530 1.00 71.56 205 TRP A CA 1
ATOM 1604 C C . TRP A 1 205 ? 7.703 -3.051 -22.156 1.00 71.56 205 TRP A C 1
ATOM 1606 O O . TRP A 1 205 ? 7.134 -4.069 -21.773 1.00 71.56 205 TRP A O 1
ATOM 1616 N N . GLU A 1 206 ? 8.631 -3.067 -23.098 1.00 77.81 206 GLU A N 1
ATOM 1617 C CA . GLU A 1 206 ? 9.119 -4.216 -23.831 1.00 77.81 206 GLU A CA 1
ATOM 1618 C C . GLU A 1 206 ? 10.620 -4.366 -23.587 1.00 77.81 206 GLU A C 1
ATOM 1620 O O . GLU A 1 206 ? 11.379 -3.391 -23.516 1.00 77.81 206 GLU A O 1
ATOM 1625 N N . TYR A 1 207 ? 11.051 -5.617 -23.495 1.00 79.88 207 TYR A N 1
ATOM 1626 C CA . TYR A 1 207 ? 12.424 -5.988 -23.191 1.00 79.88 207 TYR A CA 1
ATOM 1627 C C . TYR A 1 207 ? 13.019 -6.752 -24.360 1.00 79.88 207 TYR A C 1
ATOM 1629 O O . TYR A 1 207 ? 12.375 -7.629 -24.944 1.00 79.88 207 TYR A O 1
ATOM 1637 N N . GLY A 1 208 ? 14.244 -6.395 -24.714 1.00 78.44 208 GLY A N 1
ATOM 1638 C CA . GLY A 1 208 ? 14.881 -6.947 -25.890 1.00 78.44 208 GLY A CA 1
ATOM 1639 C C . GLY A 1 208 ? 16.376 -6.725 -25.915 1.00 78.44 208 GLY A C 1
ATOM 1640 O O . GLY A 1 208 ? 16.978 -6.250 -24.951 1.00 78.44 208 GLY A O 1
ATOM 1641 N N . TYR A 1 209 ? 16.968 -7.054 -27.052 1.00 81.31 209 TYR A N 1
ATOM 1642 C CA . TYR A 1 209 ? 18.396 -6.915 -27.272 1.00 81.31 209 TYR A CA 1
ATOM 1643 C C . TYR A 1 209 ? 18.719 -6.526 -28.718 1.00 81.31 209 TYR A C 1
ATOM 1645 O O . TYR A 1 209 ? 17.869 -6.588 -29.612 1.00 81.31 209 TYR A O 1
ATOM 1653 N N . CYS A 1 210 ? 19.960 -6.097 -28.928 1.00 80.31 210 CYS A N 1
ATOM 1654 C CA . CYS A 1 210 ? 20.538 -5.759 -30.223 1.00 80.31 210 CYS A CA 1
ATOM 1655 C C . CYS A 1 210 ? 22.006 -6.196 -30.249 1.00 80.31 210 CYS A C 1
ATOM 1657 O O . CYS A 1 210 ? 22.771 -5.830 -29.361 1.00 80.31 210 CYS A O 1
ATOM 1659 N N . ALA A 1 211 ? 22.404 -6.971 -31.258 1.00 77.38 211 ALA A N 1
ATOM 1660 C CA . ALA A 1 211 ? 23.803 -7.335 -31.471 1.00 77.38 211 ALA A CA 1
ATOM 1661 C C . ALA A 1 211 ? 24.507 -6.275 -32.333 1.00 77.38 211 ALA A C 1
ATOM 1663 O O . ALA A 1 211 ? 23.946 -5.825 -33.336 1.00 77.38 211 ALA A O 1
ATOM 1664 N N . HIS A 1 212 ? 25.731 -5.898 -31.969 1.00 73.88 212 HIS A N 1
ATOM 1665 C CA . HIS A 1 212 ? 26.544 -4.924 -32.703 1.00 73.88 212 HIS A CA 1
ATOM 1666 C C . HIS A 1 212 ? 28.044 -5.188 -32.515 1.00 73.88 212 HIS A C 1
ATOM 1668 O O . HIS A 1 212 ? 28.427 -5.986 -31.665 1.00 73.88 212 HIS A O 1
ATOM 1674 N N . ASP A 1 213 ? 28.895 -4.504 -33.283 1.00 73.06 213 ASP A N 1
ATOM 1675 C CA . ASP A 1 213 ? 30.349 -4.617 -33.116 1.00 73.06 213 ASP A CA 1
ATOM 1676 C C . ASP A 1 213 ? 30.800 -3.948 -31.804 1.00 73.06 213 ASP A C 1
ATOM 1678 O O . ASP A 1 213 ? 30.418 -2.801 -31.523 1.00 73.06 213 ASP A O 1
ATOM 1682 N N . LEU A 1 214 ? 31.639 -4.642 -31.034 1.00 66.94 214 LEU A N 1
ATOM 1683 C CA . LEU A 1 214 ? 32.169 -4.202 -29.745 1.00 66.94 214 LEU A CA 1
ATOM 1684 C C . LEU A 1 214 ? 32.891 -2.849 -29.875 1.00 66.94 214 LEU A C 1
ATOM 1686 O O . LEU A 1 214 ? 33.607 -2.583 -30.843 1.00 66.94 214 LEU A O 1
ATOM 1690 N N . GLY A 1 215 ? 32.681 -1.959 -28.903 1.00 61.34 215 GLY A N 1
ATOM 1691 C CA . GLY A 1 215 ? 33.316 -0.636 -28.860 1.00 61.34 215 GLY A CA 1
ATOM 1692 C C . GLY A 1 215 ? 32.785 0.387 -29.875 1.00 61.34 215 GLY A C 1
ATOM 1693 O O . GLY A 1 215 ? 33.221 1.542 -29.864 1.00 61.34 215 GLY A O 1
ATOM 1694 N N . LYS A 1 216 ? 31.827 0.026 -30.743 1.00 67.75 216 LYS A N 1
ATOM 1695 C CA . LYS A 1 216 ? 31.147 1.001 -31.609 1.00 67.75 216 LYS A CA 1
ATOM 1696 C C . LYS A 1 216 ? 29.972 1.647 -30.888 1.00 67.75 216 LYS A C 1
ATOM 1698 O O . LYS A 1 216 ? 29.179 0.986 -30.227 1.00 67.75 216 LYS A O 1
ATOM 1703 N N . LYS A 1 217 ? 29.817 2.960 -31.088 1.00 66.94 217 LYS A N 1
ATOM 1704 C CA . LYS A 1 217 ? 28.634 3.690 -30.626 1.00 66.94 217 LYS A CA 1
ATOM 1705 C C . LYS A 1 217 ? 27.392 3.136 -31.316 1.00 66.94 217 LYS A C 1
ATOM 1707 O O . LYS A 1 217 ? 27.304 3.150 -32.545 1.00 66.94 217 LYS A O 1
ATOM 1712 N N . VAL A 1 218 ? 26.416 2.736 -30.516 1.00 70.25 218 VAL A N 1
ATOM 1713 C CA . VAL A 1 218 ? 25.128 2.259 -31.002 1.00 70.25 218 VAL A CA 1
ATOM 1714 C C . VAL A 1 218 ? 24.134 3.418 -31.011 1.00 70.25 218 VAL A C 1
ATOM 1716 O O . VAL A 1 218 ? 24.093 4.245 -30.096 1.00 70.25 218 VAL A O 1
ATOM 1719 N N . THR A 1 219 ? 23.350 3.517 -32.079 1.00 73.38 219 THR A N 1
ATOM 1720 C CA . THR A 1 219 ? 22.216 4.440 -32.173 1.00 73.38 219 THR A CA 1
ATOM 1721 C C . THR A 1 219 ? 20.947 3.639 -32.389 1.00 73.38 219 THR A C 1
ATOM 1723 O O . THR A 1 219 ? 20.975 2.585 -33.024 1.00 73.38 219 THR A O 1
ATOM 1726 N N . PHE A 1 220 ? 19.817 4.164 -31.915 1.00 75.00 220 PHE A N 1
ATOM 1727 C CA . PHE A 1 220 ? 18.530 3.490 -32.063 1.00 75.00 220 PHE A CA 1
ATOM 1728 C C . PHE A 1 220 ? 18.203 3.126 -33.520 1.00 75.00 220 PHE A C 1
ATOM 1730 O O . PHE A 1 220 ? 17.770 2.014 -33.791 1.00 75.00 220 PHE A O 1
ATOM 1737 N N . SER A 1 221 ? 18.503 4.017 -34.472 1.00 73.62 221 SER A N 1
ATOM 1738 C CA . SER A 1 221 ? 18.286 3.785 -35.908 1.00 73.62 221 SER A CA 1
ATOM 1739 C C . SER A 1 221 ? 19.017 2.564 -36.468 1.00 73.62 221 SER A C 1
ATOM 1741 O O . SER A 1 221 ? 18.596 2.014 -37.480 1.00 73.62 221 SER A O 1
ATOM 1743 N N . ASN A 1 222 ? 20.129 2.173 -35.842 1.00 65.88 222 ASN A N 1
ATOM 1744 C CA . ASN A 1 222 ? 20.979 1.080 -36.301 1.00 65.88 222 ASN A CA 1
ATOM 1745 C C . ASN A 1 222 ? 20.630 -0.242 -35.602 1.00 65.88 222 ASN A C 1
ATOM 1747 O O . ASN A 1 222 ? 21.168 -1.279 -35.979 1.00 65.88 222 ASN A O 1
ATOM 1751 N N . CYS A 1 223 ? 19.747 -0.213 -34.599 1.00 69.38 223 CYS A N 1
ATOM 1752 C CA . CYS A 1 223 ? 19.376 -1.383 -33.820 1.00 69.38 223 CYS A CA 1
ATOM 1753 C C . CYS A 1 223 ? 18.006 -1.923 -34.205 1.00 69.38 223 CYS A C 1
ATOM 1755 O O . CYS A 1 223 ? 17.001 -1.215 -34.178 1.00 69.38 223 CYS A O 1
ATOM 1757 N N . HIS A 1 224 ? 17.955 -3.225 -34.479 1.00 75.00 224 HIS A N 1
ATOM 1758 C CA . HIS A 1 224 ? 16.701 -3.947 -34.630 1.00 75.00 224 HIS A CA 1
ATOM 1759 C C . HIS A 1 224 ? 16.322 -4.568 -33.282 1.00 75.00 224 HIS A C 1
ATOM 1761 O O . HIS A 1 224 ? 17.044 -5.424 -32.778 1.00 75.00 224 HIS A O 1
ATOM 1767 N N . PHE A 1 225 ? 15.217 -4.110 -32.690 1.00 77.00 225 PHE A N 1
ATOM 1768 C CA . PHE A 1 225 ? 14.725 -4.625 -31.413 1.00 77.00 225 PHE A CA 1
ATOM 1769 C C . PHE A 1 225 ? 14.272 -6.082 -31.565 1.00 77.00 225 PHE A C 1
ATOM 1771 O O . PHE A 1 225 ? 13.328 -6.360 -32.306 1.00 77.00 225 PHE A O 1
ATOM 1778 N N . GLN A 1 226 ? 14.933 -6.996 -30.857 1.00 76.12 226 GLN A N 1
ATOM 1779 C CA . GLN A 1 226 ? 14.556 -8.407 -30.785 1.00 76.12 226 GLN A CA 1
ATOM 1780 C C . GLN A 1 226 ? 14.030 -8.716 -29.386 1.00 76.12 226 GLN A C 1
ATOM 1782 O O . GLN A 1 226 ? 14.704 -8.412 -28.405 1.00 76.12 226 GLN A O 1
ATOM 1787 N N . HIS A 1 227 ? 12.832 -9.297 -29.295 1.00 73.88 227 HIS A N 1
ATOM 1788 C CA . HIS A 1 227 ? 12.248 -9.696 -28.014 1.00 73.88 227 HIS A CA 1
ATOM 1789 C C . HIS A 1 227 ? 13.071 -10.810 -27.362 1.00 73.88 227 HIS A C 1
ATOM 1791 O O . HIS A 1 227 ? 13.540 -11.722 -28.047 1.00 73.88 227 HIS A O 1
ATOM 1797 N N . LEU A 1 228 ? 13.208 -10.752 -26.036 1.00 69.12 228 LEU A N 1
ATOM 1798 C CA . LEU A 1 228 ? 13.811 -11.845 -25.277 1.00 69.12 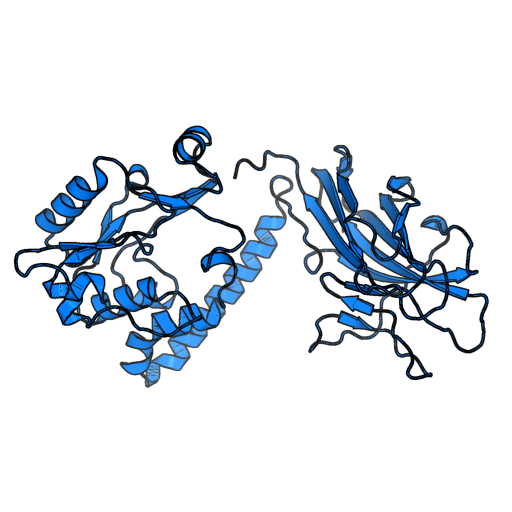228 LEU A CA 1
ATOM 1799 C C . LEU A 1 228 ? 12.855 -13.054 -25.254 1.00 69.12 228 LEU A C 1
ATOM 1801 O O . LEU A 1 228 ? 11.679 -12.875 -24.930 1.00 69.12 228 LEU A O 1
ATOM 1805 N N . PRO A 1 229 ? 13.327 -14.258 -25.625 1.00 59.81 229 PRO A N 1
ATOM 1806 C CA . PRO A 1 229 ? 12.458 -15.413 -25.852 1.00 59.81 229 PRO A CA 1
ATOM 1807 C C . PRO A 1 229 ? 11.959 -16.078 -24.562 1.00 59.81 229 PRO A C 1
ATOM 1809 O O . PRO A 1 229 ? 10.848 -16.604 -24.563 1.00 59.81 229 PRO A O 1
ATOM 1812 N N . ASP A 1 230 ? 12.731 -16.018 -23.469 1.00 66.56 230 ASP A N 1
ATOM 1813 C CA . ASP A 1 230 ? 12.479 -16.805 -22.259 1.00 66.56 230 ASP A CA 1
ATOM 1814 C C . ASP A 1 230 ? 12.333 -15.912 -21.016 1.00 66.56 230 ASP A C 1
ATOM 1816 O O . ASP A 1 230 ? 13.231 -15.148 -20.660 1.00 66.56 230 ASP A O 1
ATOM 1820 N N . TYR A 1 231 ? 11.183 -16.014 -20.339 1.00 65.94 231 TYR A N 1
ATOM 1821 C CA . TYR A 1 231 ? 10.929 -15.373 -19.045 1.00 65.94 231 TYR A CA 1
ATOM 1822 C C . TYR A 1 231 ? 11.035 -16.397 -17.912 1.00 65.94 231 TYR A C 1
ATOM 1824 O O . TYR A 1 231 ? 10.224 -17.324 -17.821 1.00 65.94 231 TYR A O 1
ATOM 1832 N N . ASN A 1 232 ? 12.005 -16.200 -17.022 1.00 62.91 232 ASN A N 1
ATOM 1833 C CA . ASN A 1 232 ? 12.167 -16.967 -15.798 1.00 62.91 232 ASN A CA 1
ATOM 1834 C C . ASN A 1 232 ? 11.196 -16.433 -14.735 1.00 62.91 232 ASN A C 1
ATOM 1836 O O . ASN A 1 232 ? 11.371 -15.338 -14.193 1.00 62.91 232 ASN A O 1
ATOM 1840 N N . LYS A 1 233 ? 10.139 -17.209 -14.466 1.00 61.09 233 LYS A N 1
ATOM 1841 C CA . LYS A 1 233 ? 9.069 -16.834 -13.529 1.00 61.09 233 LYS A CA 1
ATOM 1842 C C . LYS A 1 233 ? 9.525 -16.803 -12.073 1.00 61.09 233 LYS A C 1
ATOM 1844 O O . LYS A 1 233 ? 9.006 -15.986 -11.321 1.00 61.09 233 LYS A O 1
ATOM 1849 N N . ASP A 1 234 ? 10.467 -17.660 -11.692 1.00 64.19 234 ASP A N 1
ATOM 1850 C CA . ASP A 1 234 ? 10.914 -17.788 -10.302 1.00 64.19 234 ASP A CA 1
ATOM 1851 C C . ASP A 1 234 ? 11.816 -16.611 -9.900 1.00 64.19 234 ASP A C 1
ATOM 1853 O O . ASP A 1 234 ? 11.771 -16.142 -8.766 1.00 64.19 234 ASP A O 1
ATOM 1857 N N . GLU A 1 235 ? 12.585 -16.079 -10.852 1.00 56.28 235 GLU A N 1
ATOM 1858 C CA . GLU A 1 235 ? 13.517 -14.963 -10.639 1.00 56.28 235 GLU A CA 1
ATOM 1859 C C . GLU A 1 235 ? 13.014 -13.627 -11.215 1.00 56.28 235 GLU A C 1
ATOM 1861 O O . GLU A 1 235 ? 13.704 -12.607 -11.147 1.00 56.28 235 GLU A O 1
ATOM 1866 N N . ALA A 1 236 ? 11.808 -13.628 -11.788 1.00 61.19 236 ALA A N 1
ATOM 1867 C CA . ALA A 1 236 ? 11.145 -12.480 -12.402 1.00 61.19 236 ALA A CA 1
ATOM 1868 C C . ALA A 1 236 ? 12.021 -11.709 -13.415 1.00 61.19 236 ALA A C 1
ATOM 1870 O O . ALA A 1 236 ? 12.043 -10.470 -13.428 1.00 61.19 236 ALA A O 1
ATOM 1871 N N . ARG A 1 237 ? 12.743 -12.434 -14.281 1.00 63.81 237 ARG A N 1
ATOM 1872 C CA . ARG A 1 237 ? 13.663 -11.858 -15.277 1.00 63.81 237 ARG A CA 1
ATOM 1873 C C . ARG A 1 237 ? 13.611 -12.577 -16.622 1.00 63.81 237 ARG A C 1
ATOM 1875 O O . ARG A 1 237 ? 13.346 -13.771 -16.685 1.00 63.81 237 ARG A O 1
ATOM 1882 N N . TYR A 1 238 ? 13.871 -11.840 -17.696 1.00 63.50 238 TYR A N 1
ATOM 1883 C CA . TYR A 1 238 ? 14.080 -12.394 -19.032 1.00 63.50 238 TYR A CA 1
ATOM 1884 C C . TYR A 1 238 ? 15.543 -12.778 -19.205 1.00 63.50 238 TYR A C 1
ATOM 1886 O O . TYR A 1 238 ? 16.410 -11.989 -18.832 1.00 63.50 238 TYR A O 1
ATOM 1894 N N . GLU A 1 239 ? 15.813 -13.942 -19.786 1.00 65.31 239 GLU A N 1
ATOM 1895 C CA . GLU A 1 239 ? 17.164 -14.481 -19.973 1.00 65.31 239 GLU A CA 1
ATOM 1896 C C . GLU A 1 239 ? 17.358 -14.901 -21.437 1.00 65.31 239 GLU A C 1
ATOM 1898 O O . GLU A 1 239 ? 16.408 -15.305 -22.109 1.00 65.31 239 GLU A O 1
ATOM 1903 N N . MET A 1 240 ? 18.588 -14.815 -21.953 1.00 64.25 240 MET A N 1
ATOM 1904 C CA . MET A 1 240 ? 18.957 -15.550 -23.170 1.00 64.25 240 MET A CA 1
ATOM 1905 C C . MET A 1 240 ? 19.765 -16.786 -22.809 1.00 64.25 240 MET A C 1
ATOM 1907 O O . MET A 1 240 ? 20.718 -16.715 -22.035 1.00 64.25 240 MET A O 1
ATOM 1911 N N . ASN A 1 241 ? 19.426 -17.901 -23.447 1.00 56.88 241 ASN A N 1
ATOM 1912 C CA . ASN A 1 241 ? 20.132 -19.162 -23.292 1.00 56.88 241 ASN A CA 1
ATOM 1913 C C . ASN A 1 241 ? 21.574 -19.035 -23.829 1.00 56.88 241 ASN A C 1
ATOM 1915 O O . ASN A 1 241 ? 21.775 -18.864 -25.035 1.00 56.88 241 ASN A O 1
ATOM 1919 N N . SER A 1 242 ? 22.582 -19.098 -22.951 1.00 53.22 242 SER A N 1
ATOM 1920 C CA . SER A 1 242 ? 23.984 -19.193 -23.373 1.00 53.22 242 SER A CA 1
ATOM 1921 C C . SER A 1 242 ? 24.353 -20.665 -23.575 1.00 53.22 242 SER A C 1
ATOM 1923 O O . SER A 1 242 ? 24.240 -21.491 -22.672 1.00 53.22 242 SER A O 1
ATOM 1925 N N . LEU A 1 243 ? 24.828 -21.017 -24.772 1.00 44.59 243 LEU A N 1
ATOM 1926 C CA . LEU A 1 243 ? 25.276 -22.384 -25.084 1.00 44.59 243 LEU A CA 1
ATOM 1927 C C . LEU A 1 243 ? 26.565 -22.784 -24.324 1.00 44.59 243 LEU A C 1
ATOM 1929 O O . LEU A 1 243 ? 26.995 -23.931 -24.415 1.00 44.59 243 LEU A O 1
ATOM 1933 N N . THR A 1 244 ? 27.186 -21.857 -23.582 1.00 45.62 244 THR A N 1
ATOM 1934 C CA . THR A 1 244 ? 28.481 -22.013 -22.887 1.00 45.62 244 THR A CA 1
ATOM 1935 C C . THR A 1 244 ? 28.403 -22.221 -21.382 1.00 45.62 244 THR A C 1
ATOM 1937 O O . THR A 1 244 ? 29.418 -22.582 -20.788 1.00 45.62 244 THR A O 1
ATOM 1940 N N . GLY A 1 245 ? 27.269 -21.940 -20.735 1.00 46.88 245 GLY A N 1
ATOM 1941 C CA . GLY A 1 245 ? 27.197 -21.918 -19.268 1.00 46.88 245 GLY A CA 1
ATOM 1942 C C . GLY A 1 245 ? 27.901 -20.723 -18.598 1.00 46.88 245 GLY A C 1
ATOM 1943 O O . GLY A 1 245 ? 28.160 -20.776 -17.400 1.00 46.88 245 GLY A O 1
ATOM 1944 N N . THR A 1 246 ? 28.211 -19.649 -19.336 1.00 47.38 246 THR A N 1
ATOM 1945 C CA . THR A 1 246 ? 28.672 -18.351 -18.785 1.00 47.38 246 THR A CA 1
ATOM 1946 C C . THR A 1 246 ? 27.531 -17.326 -18.716 1.00 47.38 246 THR A C 1
ATOM 1948 O O . THR A 1 246 ? 26.496 -17.552 -19.346 1.00 47.38 246 THR A O 1
ATOM 1951 N N . SER A 1 247 ? 27.735 -16.223 -17.972 1.00 52.00 247 SER A N 1
ATOM 1952 C CA . SER A 1 247 ? 26.778 -15.149 -17.626 1.00 52.00 247 SER A CA 1
ATOM 1953 C C . SER A 1 247 ? 25.738 -14.866 -18.712 1.00 52.00 247 SER A C 1
ATOM 1955 O O . SER A 1 247 ? 26.090 -14.608 -19.863 1.00 52.00 247 SER A O 1
ATOM 1957 N N . TRP A 1 248 ? 24.459 -14.939 -18.346 1.00 62.78 248 TRP A N 1
ATOM 1958 C CA . TRP A 1 248 ? 23.341 -14.702 -19.257 1.00 62.78 248 TRP A CA 1
ATOM 1959 C C . TRP A 1 248 ? 23.047 -13.207 -19.336 1.00 62.78 248 TRP A C 1
ATOM 1961 O O . TRP A 1 248 ? 23.009 -12.563 -18.282 1.00 62.78 248 TRP A O 1
ATOM 1971 N N . PRO A 1 249 ? 22.770 -12.650 -20.533 1.00 65.44 249 PRO A N 1
ATOM 1972 C CA . PRO A 1 249 ? 22.188 -11.329 -20.565 1.00 65.44 249 PRO A CA 1
ATOM 1973 C C . PRO A 1 249 ? 20.812 -11.473 -19.921 1.00 65.44 249 PRO A C 1
ATOM 1975 O O . PRO A 1 249 ? 20.019 -12.347 -20.298 1.00 65.44 249 PRO A O 1
ATOM 1978 N N . PHE A 1 250 ? 20.533 -10.650 -18.923 1.00 69.62 250 PHE A N 1
ATOM 1979 C CA . PHE A 1 250 ? 19.238 -10.691 -18.275 1.00 69.62 250 PHE A CA 1
ATOM 1980 C C . PHE A 1 250 ? 18.655 -9.306 -18.111 1.00 69.62 250 PHE A C 1
ATOM 1982 O O . PHE A 1 250 ? 19.360 -8.309 -17.931 1.00 69.62 250 PHE A O 1
ATOM 1989 N N . VAL A 1 251 ? 17.328 -9.263 -18.142 1.00 70.88 251 VAL A N 1
ATOM 1990 C CA . VAL A 1 251 ? 16.557 -8.073 -17.801 1.00 70.88 251 VAL A CA 1
ATOM 1991 C C . VAL A 1 251 ? 15.498 -8.461 -16.800 1.00 70.88 251 VAL A C 1
ATOM 1993 O O . VAL A 1 251 ? 14.517 -9.119 -17.135 1.00 70.88 251 VAL A O 1
ATOM 1996 N N . GLY A 1 252 ? 15.727 -8.070 -15.554 1.00 65.75 252 GLY A N 1
ATOM 1997 C CA . GLY A 1 252 ? 14.754 -8.188 -14.480 1.00 65.75 252 GLY A CA 1
ATOM 1998 C C . GLY A 1 252 ? 14.012 -6.880 -14.252 1.00 65.75 252 GLY A C 1
ATOM 1999 O O . GLY A 1 252 ? 14.227 -5.885 -14.948 1.00 65.75 252 GLY A O 1
ATOM 2000 N N . ARG A 1 253 ? 13.173 -6.876 -13.214 1.00 66.31 253 ARG A N 1
ATOM 2001 C CA . ARG A 1 253 ? 12.424 -5.693 -12.773 1.00 66.31 253 ARG A CA 1
ATOM 2002 C C . ARG A 1 253 ? 13.316 -4.471 -12.563 1.00 66.31 253 ARG A C 1
ATOM 2004 O O . ARG A 1 253 ? 13.048 -3.420 -13.127 1.00 66.31 253 ARG A O 1
ATOM 2011 N N . PHE A 1 254 ? 14.407 -4.653 -11.825 1.00 67.31 254 PHE A N 1
ATOM 2012 C CA . PHE A 1 254 ? 15.368 -3.591 -11.522 1.00 67.31 254 PHE A CA 1
ATOM 2013 C C . PHE A 1 254 ? 16.746 -3.867 -12.126 1.00 67.31 254 PHE A C 1
ATOM 2015 O O . PHE A 1 254 ? 17.451 -2.934 -12.466 1.00 67.31 254 PHE A O 1
ATOM 2022 N N . GLY A 1 255 ? 17.122 -5.129 -12.345 1.00 71.69 255 GLY A N 1
ATOM 2023 C CA . GLY A 1 255 ? 18.445 -5.485 -12.865 1.00 71.69 255 GLY A CA 1
ATOM 2024 C C . GLY A 1 255 ? 18.533 -5.541 -14.391 1.00 71.69 255 GLY A C 1
ATOM 2025 O O . GLY A 1 255 ? 17.589 -5.963 -15.067 1.00 71.69 255 GLY A O 1
ATOM 2026 N N . MET A 1 256 ? 19.690 -5.161 -14.926 1.00 78.06 256 MET A N 1
ATOM 2027 C CA . MET A 1 256 ? 20.115 -5.417 -16.300 1.00 78.06 256 MET A CA 1
ATOM 2028 C C . MET A 1 256 ? 21.546 -5.9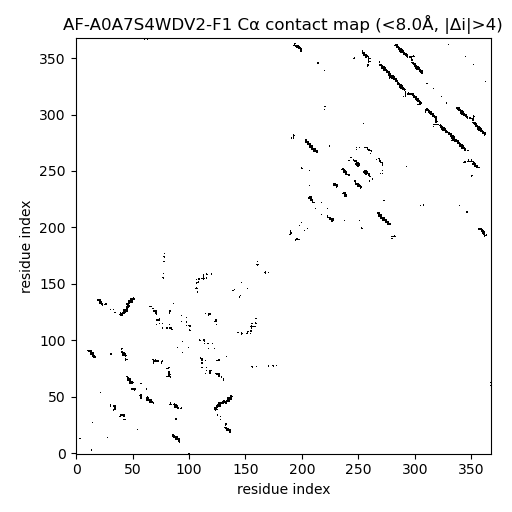44 -16.295 1.00 78.06 256 MET A C 1
ATOM 2030 O O . MET A 1 256 ? 22.405 -5.428 -15.581 1.00 78.06 256 MET A O 1
ATOM 2034 N N . HIS A 1 257 ? 21.808 -6.935 -17.134 1.00 76.12 257 HIS A N 1
ATOM 2035 C CA . HIS A 1 257 ? 23.150 -7.428 -17.412 1.00 76.12 257 HIS A CA 1
ATOM 2036 C C . HIS A 1 257 ? 23.283 -7.570 -18.927 1.00 76.12 257 HIS A C 1
ATOM 2038 O O . HIS A 1 257 ? 22.544 -8.360 -19.516 1.00 76.12 257 HIS A O 1
ATOM 2044 N N . PRO A 1 258 ? 24.120 -6.754 -19.589 1.00 68.06 258 PRO A N 1
ATOM 2045 C CA . PRO A 1 258 ? 24.219 -6.726 -21.033 1.00 68.06 258 PRO A CA 1
ATOM 2046 C C . PRO A 1 258 ? 25.375 -7.573 -21.579 1.00 68.06 258 PRO A C 1
ATOM 2048 O O . PRO A 1 258 ? 25.657 -7.508 -22.769 1.00 68.06 258 PRO A O 1
ATOM 2051 N N . SER A 1 259 ? 26.054 -8.377 -20.759 1.00 62.66 259 SER A N 1
ATOM 2052 C CA . SER A 1 259 ? 27.238 -9.101 -21.222 1.00 62.66 259 SER A CA 1
ATOM 2053 C C . SER A 1 259 ? 26.896 -10.526 -21.659 1.00 62.66 259 SER A C 1
ATOM 2055 O O . SER A 1 259 ? 26.379 -11.332 -20.886 1.00 62.66 259 SER A O 1
ATOM 2057 N N . VAL A 1 260 ? 27.216 -10.830 -22.919 1.00 56.56 260 VAL A N 1
ATOM 2058 C CA . VAL A 1 260 ? 27.247 -12.187 -23.475 1.00 56.56 260 VAL A CA 1
ATOM 2059 C C . VAL A 1 260 ? 28.562 -12.376 -24.197 1.00 56.56 260 VAL A C 1
ATOM 2061 O O . VAL A 1 260 ? 28.890 -11.606 -25.099 1.00 56.56 260 VAL A O 1
ATOM 2064 N N . SER A 1 261 ? 29.235 -13.482 -23.897 1.00 50.72 261 SER A N 1
ATOM 2065 C CA . SER A 1 261 ? 30.207 -14.052 -24.817 1.00 50.72 261 SER A CA 1
ATOM 2066 C C . SER A 1 261 ? 29.463 -14.831 -25.894 1.00 50.72 261 SER A C 1
ATOM 2068 O O . SER A 1 261 ? 28.991 -15.944 -25.654 1.00 50.72 261 SER A O 1
ATOM 2070 N N . ILE A 1 262 ? 29.273 -14.214 -27.065 1.00 52.62 262 ILE A N 1
ATOM 2071 C CA . ILE A 1 262 ? 28.731 -14.914 -28.230 1.00 52.62 262 ILE A CA 1
ATOM 2072 C C . ILE A 1 262 ? 29.817 -15.890 -28.692 1.00 52.62 262 ILE A C 1
ATOM 2074 O O . ILE A 1 262 ? 30.868 -15.473 -29.180 1.00 52.62 262 ILE A O 1
ATOM 2078 N N . LEU A 1 263 ? 29.583 -17.194 -28.525 1.00 45.88 263 LEU A N 1
ATOM 2079 C CA . LEU A 1 263 ? 30.416 -18.196 -29.188 1.00 45.88 263 LEU A CA 1
ATOM 2080 C C . LEU A 1 263 ? 30.371 -17.945 -30.697 1.00 45.88 263 LEU A C 1
ATOM 2082 O O . LEU A 1 263 ? 29.285 -17.857 -31.264 1.00 45.88 263 LEU A O 1
ATOM 2086 N N . ASP A 1 264 ? 31.557 -17.858 -31.296 1.00 48.47 264 ASP A N 1
ATOM 2087 C CA . ASP A 1 264 ? 31.868 -17.658 -32.721 1.00 48.47 264 ASP A CA 1
ATOM 2088 C C . ASP A 1 264 ? 32.147 -16.219 -33.193 1.00 48.47 264 ASP A C 1
ATOM 2090 O O . ASP A 1 264 ? 32.560 -16.057 -34.341 1.00 48.47 264 ASP A O 1
ATOM 2094 N N . ASP A 1 265 ? 32.035 -15.180 -32.350 1.00 56.97 265 ASP A N 1
ATOM 2095 C CA . ASP A 1 265 ? 32.426 -13.817 -32.761 1.00 56.97 265 ASP A CA 1
ATOM 2096 C C . ASP A 1 265 ? 32.837 -12.928 -31.571 1.00 56.97 265 ASP A C 1
ATOM 2098 O O . ASP A 1 265 ? 32.012 -12.242 -30.967 1.00 56.97 265 ASP A O 1
ATOM 2102 N N . SER A 1 266 ? 34.133 -12.935 -31.225 1.00 59.25 266 SER A N 1
ATOM 2103 C CA . SER A 1 266 ? 34.698 -12.111 -30.139 1.00 59.25 266 SER A CA 1
ATOM 2104 C C . SER A 1 266 ? 34.541 -10.605 -30.356 1.00 59.25 266 SER A C 1
ATOM 2106 O O . SER A 1 266 ? 34.734 -9.833 -29.418 1.00 59.25 266 SER A O 1
ATOM 2108 N N . ASP A 1 267 ? 34.197 -10.192 -31.577 1.00 65.25 267 ASP A N 1
ATOM 2109 C CA . ASP A 1 267 ? 34.118 -8.793 -31.976 1.00 65.25 267 ASP A CA 1
ATOM 2110 C C . ASP A 1 267 ? 32.691 -8.234 -31.854 1.00 65.25 267 ASP A C 1
ATOM 2112 O O . ASP A 1 267 ? 32.464 -7.066 -32.175 1.00 65.25 267 ASP A O 1
ATOM 2116 N N . LYS A 1 268 ? 31.722 -9.029 -31.373 1.00 67.50 268 LYS A N 1
ATOM 2117 C CA . LYS A 1 268 ? 30.328 -8.606 -31.175 1.00 67.50 268 LYS A CA 1
ATOM 2118 C C . LYS A 1 268 ? 29.934 -8.523 -29.704 1.00 67.50 268 LYS A C 1
ATOM 2120 O O . LYS A 1 268 ? 30.244 -9.402 -28.908 1.00 67.50 268 LYS A O 1
ATOM 2125 N N . SER A 1 269 ? 29.166 -7.491 -29.369 1.00 71.25 269 SER A N 1
ATOM 2126 C CA . SER A 1 269 ? 28.510 -7.306 -28.073 1.00 71.25 269 SER A CA 1
ATOM 2127 C C . SER A 1 269 ? 26.994 -7.262 -28.212 1.00 71.25 269 SER A C 1
ATOM 2129 O O . SER A 1 269 ? 26.446 -6.944 -29.273 1.00 71.25 269 SER A O 1
ATOM 2131 N N . ILE A 1 270 ? 26.309 -7.573 -27.111 1.00 76.19 270 ILE A N 1
ATOM 2132 C CA . ILE A 1 270 ? 24.860 -7.443 -26.999 1.00 76.19 270 ILE A CA 1
ATOM 2133 C 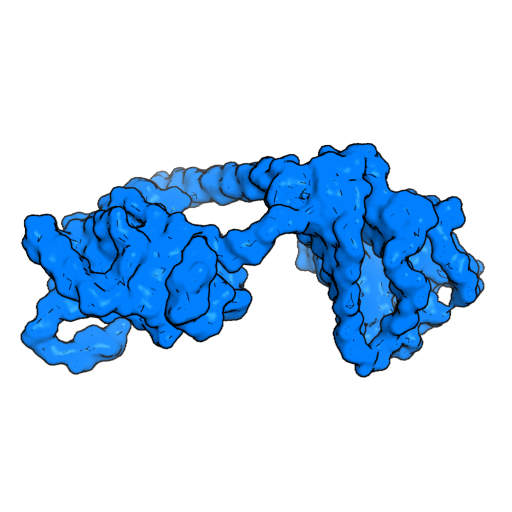C . ILE A 1 270 ? 24.540 -6.177 -26.205 1.00 76.19 270 ILE A C 1
ATOM 2135 O O . ILE A 1 270 ? 24.907 -6.038 -25.048 1.00 76.19 270 ILE A O 1
ATOM 2139 N N . THR A 1 271 ? 23.812 -5.251 -26.817 1.00 80.75 271 THR A N 1
ATOM 2140 C CA . THR A 1 271 ? 23.136 -4.175 -26.097 1.00 80.75 271 THR A CA 1
ATOM 2141 C C . THR A 1 271 ? 21.798 -4.693 -25.613 1.00 80.75 271 THR A C 1
ATOM 2143 O O . THR A 1 271 ? 20.995 -5.200 -26.400 1.00 80.75 271 THR A O 1
ATOM 2146 N N . VAL A 1 272 ? 21.509 -4.483 -24.338 1.00 83.62 272 VAL A N 1
ATOM 2147 C CA . VAL A 1 272 ? 20.191 -4.746 -23.778 1.00 83.62 272 VAL A CA 1
ATOM 2148 C C . VAL A 1 272 ? 19.322 -3.500 -23.898 1.00 83.62 272 VAL A C 1
ATOM 2150 O O . VAL A 1 272 ? 19.765 -2.372 -23.670 1.00 83.62 272 VAL A O 1
ATOM 2153 N N . LEU A 1 273 ? 18.064 -3.721 -24.267 1.00 85.50 273 LEU A N 1
ATOM 2154 C CA . LEU A 1 273 ? 17.090 -2.694 -24.597 1.00 85.50 273 LEU A CA 1
ATOM 2155 C C . LEU A 1 273 ? 15.891 -2.758 -23.646 1.00 85.50 273 LEU A C 1
ATOM 2157 O O . LEU A 1 273 ? 15.278 -3.815 -23.479 1.00 85.50 273 LEU A O 1
ATOM 2161 N N . ARG A 1 274 ? 15.506 -1.605 -23.090 1.00 86.75 274 ARG A N 1
ATOM 2162 C CA . ARG A 1 274 ? 14.185 -1.382 -22.477 1.00 86.75 274 ARG A CA 1
ATOM 2163 C C . ARG A 1 274 ? 13.438 -0.347 -23.298 1.00 86.75 274 ARG A C 1
ATOM 2165 O O . ARG A 1 274 ? 13.846 0.813 -23.329 1.00 86.75 274 ARG A O 1
ATOM 2172 N N . ARG A 1 275 ? 12.365 -0.757 -23.969 1.00 86.69 275 ARG A N 1
ATOM 2173 C CA . ARG A 1 275 ? 11.555 0.108 -24.831 1.00 86.69 275 ARG A CA 1
ATOM 2174 C C . ARG A 1 275 ? 10.183 0.311 -24.213 1.00 86.69 275 ARG A C 1
ATOM 2176 O O . ARG A 1 275 ? 9.506 -0.662 -23.954 1.00 86.69 275 ARG A O 1
ATOM 2183 N N . PHE A 1 276 ? 9.740 1.542 -24.032 1.00 86.19 276 PHE A N 1
ATOM 2184 C CA . PHE A 1 276 ? 8.339 1.852 -23.778 1.00 86.19 276 PHE A CA 1
ATOM 2185 C C . PHE A 1 276 ? 7.704 2.321 -25.075 1.00 86.19 276 PHE A C 1
ATOM 2187 O O . PHE A 1 276 ? 8.215 3.256 -25.698 1.00 86.19 276 PHE A O 1
ATOM 2194 N N . LYS A 1 277 ? 6.601 1.692 -25.475 1.00 84.50 277 LYS A N 1
ATOM 2195 C CA . LYS A 1 277 ? 5.777 2.164 -26.584 1.00 84.50 277 LYS A CA 1
ATOM 2196 C C . LYS A 1 277 ? 4.524 2.821 -26.023 1.00 84.50 277 LYS A C 1
ATOM 2198 O O . LYS A 1 277 ? 3.689 2.166 -25.406 1.00 84.50 277 LYS A O 1
ATOM 2203 N N . SER A 1 278 ? 4.419 4.125 -26.233 1.00 82.88 278 SER A N 1
ATOM 2204 C CA . SER A 1 278 ? 3.342 4.930 -25.686 1.00 82.88 278 SER A CA 1
ATOM 2205 C C . SER A 1 278 ? 2.004 4.568 -26.312 1.00 82.88 278 SER A C 1
ATOM 2207 O O . SER A 1 278 ? 1.863 4.454 -27.525 1.00 82.88 278 SER A O 1
ATOM 2209 N N . ASN A 1 279 ? 0.991 4.462 -25.472 1.00 77.69 279 ASN A N 1
ATOM 2210 C CA . ASN A 1 279 ? -0.425 4.452 -25.830 1.00 77.69 279 ASN A CA 1
ATOM 2211 C C . ASN A 1 279 ? -1.163 5.640 -25.184 1.00 77.69 279 ASN A C 1
ATOM 2213 O O . ASN A 1 279 ? -2.391 5.710 -25.220 1.00 77.69 279 ASN A O 1
ATOM 2217 N N . ILE A 1 280 ? -0.407 6.575 -24.605 1.00 74.38 280 ILE A N 1
ATOM 2218 C CA . ILE A 1 280 ? -0.900 7.736 -23.872 1.00 74.38 280 ILE A CA 1
ATOM 2219 C C . ILE A 1 280 ? -0.589 9.029 -24.631 1.00 74.38 280 ILE A C 1
ATOM 2221 O O . ILE A 1 280 ? 0.339 9.108 -25.438 1.00 74.38 280 ILE A O 1
ATOM 2225 N N . VAL A 1 281 ? -1.384 10.061 -24.353 1.00 81.19 281 VAL A N 1
ATOM 2226 C CA . VAL A 1 281 ? -1.197 11.427 -24.859 1.00 81.19 281 VAL A CA 1
ATOM 2227 C C . VAL A 1 281 ? -1.031 12.344 -23.662 1.00 81.19 281 VAL A C 1
ATOM 2229 O O . VAL A 1 281 ? -1.907 12.373 -22.800 1.00 81.19 281 VAL A O 1
ATOM 2232 N N . GLY A 1 282 ? 0.024 13.146 -23.619 1.00 84.25 282 GLY A N 1
ATOM 2233 C CA . GLY A 1 282 ? 0.155 14.138 -22.556 1.00 84.25 282 GLY A CA 1
ATOM 2234 C C . GLY A 1 282 ? 1.518 14.789 -22.495 1.00 84.25 282 GLY A C 1
ATOM 2235 O O . GLY A 1 282 ? 2.407 14.489 -23.291 1.00 84.25 282 GLY A O 1
ATOM 2236 N N . ASP A 1 283 ? 1.669 15.693 -21.536 1.00 86.50 283 ASP A N 1
ATOM 2237 C CA . ASP A 1 283 ? 2.984 16.186 -21.182 1.00 86.50 283 ASP A CA 1
ATOM 2238 C C . ASP A 1 283 ? 3.582 15.328 -20.061 1.00 86.50 283 ASP A C 1
ATOM 2240 O O . ASP A 1 283 ? 2.951 15.132 -19.022 1.00 86.50 283 ASP A O 1
ATOM 2244 N N . MET A 1 284 ? 4.812 14.868 -20.256 1.00 87.25 284 MET A N 1
ATOM 2245 C CA . MET A 1 284 ? 5.478 13.911 -19.381 1.00 87.25 284 MET A CA 1
ATOM 2246 C C . MET A 1 284 ? 6.884 14.367 -18.994 1.00 87.25 284 MET A C 1
ATOM 2248 O O . MET A 1 284 ? 7.505 15.199 -19.666 1.00 87.25 284 MET A O 1
ATOM 2252 N N . LYS A 1 285 ? 7.402 13.764 -17.927 1.00 90.19 285 LYS A N 1
ATOM 2253 C CA . LYS A 1 285 ? 8.811 13.761 -17.540 1.00 90.19 285 LYS A CA 1
ATOM 2254 C C . LYS A 1 285 ? 9.307 12.333 -17.375 1.00 90.19 285 LYS A C 1
ATOM 2256 O O . LYS A 1 285 ? 8.535 11.422 -17.085 1.00 90.19 285 LYS A O 1
ATOM 2261 N N . LEU A 1 286 ? 10.611 12.166 -17.549 1.00 90.38 286 LEU A N 1
ATOM 2262 C CA . LEU A 1 286 ? 11.325 10.931 -17.268 1.00 90.38 286 LEU A CA 1
ATOM 2263 C C . LEU A 1 286 ? 12.274 11.140 -16.102 1.00 90.38 286 LEU A C 1
ATOM 2265 O O . LEU A 1 286 ? 13.015 12.122 -16.095 1.00 90.38 286 LEU A O 1
ATOM 2269 N N . LYS A 1 287 ? 12.302 10.190 -15.172 1.00 89.19 287 LYS A N 1
ATOM 2270 C CA . LYS A 1 287 ? 13.367 10.054 -14.180 1.00 89.19 287 LYS A CA 1
ATOM 2271 C C . LYS A 1 287 ? 14.112 8.752 -14.443 1.00 89.19 287 LYS A C 1
ATOM 2273 O O . LYS A 1 287 ? 13.480 7.715 -14.599 1.00 89.19 287 LYS A O 1
ATOM 2278 N N . LEU A 1 288 ? 15.433 8.825 -14.530 1.00 90.56 288 LEU A N 1
ATOM 2279 C CA . LEU A 1 288 ? 16.332 7.694 -14.719 1.00 90.56 288 LEU A CA 1
ATOM 2280 C C . LEU A 1 288 ? 17.272 7.614 -13.518 1.00 90.56 288 LEU A C 1
ATOM 2282 O O . LEU A 1 288 ? 17.991 8.577 -13.251 1.00 90.56 288 LEU A O 1
ATOM 2286 N N . SER A 1 289 ? 17.306 6.455 -12.876 1.00 88.69 289 SER A N 1
ATOM 2287 C CA . SER A 1 289 ? 18.253 6.111 -11.820 1.00 88.69 289 SER A CA 1
ATOM 2288 C C . SER A 1 289 ? 19.042 4.885 -12.255 1.00 88.69 289 SER A C 1
ATOM 2290 O O . SER A 1 289 ? 18.456 3.881 -12.660 1.00 88.69 289 SER A O 1
ATOM 2292 N N . ILE A 1 290 ? 20.371 4.958 -12.218 1.00 88.69 290 ILE A N 1
ATOM 2293 C CA . ILE A 1 290 ? 21.249 3.826 -12.517 1.00 88.69 290 ILE A CA 1
ATOM 2294 C C . ILE A 1 290 ? 22.197 3.610 -11.345 1.00 88.69 290 ILE A C 1
ATOM 2296 O O . ILE A 1 290 ? 22.978 4.490 -10.990 1.00 88.69 290 ILE A O 1
ATOM 2300 N N . HIS A 1 291 ? 22.170 2.402 -10.797 1.00 84.88 291 HIS A N 1
ATOM 2301 C CA . HIS A 1 291 ? 23.110 1.936 -9.790 1.00 84.88 291 HIS A CA 1
ATOM 2302 C C . HIS A 1 291 ? 23.928 0.794 -10.368 1.00 84.88 291 HIS A C 1
ATOM 2304 O O . HIS A 1 291 ? 23.465 0.021 -11.202 1.00 84.88 291 HIS A O 1
ATOM 2310 N N . HIS A 1 292 ? 25.155 0.654 -9.907 1.00 80.50 292 HIS A N 1
ATOM 2311 C CA . HIS A 1 292 ? 25.970 -0.483 -10.282 1.00 80.50 292 HIS A CA 1
ATOM 2312 C C . HIS A 1 292 ? 25.574 -1.727 -9.467 1.00 80.50 292 HIS A C 1
ATOM 2314 O O . HIS A 1 292 ? 25.303 -1.624 -8.272 1.00 80.50 292 HIS A O 1
ATOM 2320 N N . GLY A 1 293 ? 25.490 -2.890 -10.120 1.00 68.88 293 GLY A N 1
ATOM 2321 C CA . GLY A 1 293 ? 24.929 -4.115 -9.537 1.00 68.88 293 GLY A CA 1
ATOM 2322 C C . GLY A 1 293 ? 25.950 -5.069 -8.907 1.00 68.88 293 GLY A C 1
ATOM 2323 O O . GLY A 1 293 ? 25.611 -5.772 -7.958 1.00 68.88 293 GLY A O 1
ATOM 2324 N N . MET A 1 294 ? 27.197 -5.103 -9.391 1.00 69.38 294 MET A N 1
ATOM 2325 C CA . MET A 1 294 ? 28.247 -6.006 -8.893 1.00 69.38 294 MET A CA 1
ATOM 2326 C C . MET A 1 294 ? 29.625 -5.386 -9.088 1.00 69.38 294 MET A C 1
ATOM 2328 O O . MET A 1 294 ? 29.917 -5.084 -10.227 1.00 69.38 294 MET A O 1
ATOM 2332 N N . PRO A 1 295 ? 30.522 -5.345 -8.086 1.00 70.81 295 PRO A N 1
ATOM 2333 C CA . PRO A 1 295 ? 31.772 -4.563 -8.094 1.00 70.81 295 PRO A CA 1
ATOM 2334 C C . PRO A 1 295 ? 32.851 -5.004 -9.106 1.00 70.81 295 PRO A C 1
ATOM 2336 O O . PRO A 1 295 ? 33.991 -4.542 -9.016 1.00 70.81 295 PRO A O 1
ATOM 2339 N N . CYS A 1 296 ? 32.536 -5.925 -10.016 1.00 77.12 296 CYS A N 1
ATOM 2340 C CA . CYS A 1 296 ? 33.420 -6.408 -11.067 1.00 77.12 296 CYS A CA 1
ATOM 2341 C C . CYS A 1 296 ? 33.025 -5.833 -12.435 1.00 77.12 296 CYS A C 1
ATOM 2343 O O . CYS A 1 296 ? 31.904 -5.376 -12.634 1.00 77.12 296 CYS A O 1
ATOM 2345 N N . GLY A 1 297 ? 33.969 -5.898 -13.369 1.00 81.06 297 GLY A N 1
ATOM 2346 C CA . GLY A 1 297 ? 33.798 -5.492 -14.760 1.00 81.06 297 GLY A CA 1
ATOM 2347 C C . GLY A 1 297 ? 34.495 -4.174 -15.103 1.00 81.06 297 GLY A C 1
ATOM 2348 O O . GLY A 1 297 ? 35.239 -3.643 -14.271 1.00 81.06 297 GLY A O 1
ATOM 2349 N N . ASP A 1 298 ? 34.284 -3.650 -16.308 1.00 84.06 298 ASP A N 1
ATOM 2350 C CA . ASP A 1 298 ? 34.726 -2.309 -16.722 1.00 84.06 298 ASP A CA 1
ATOM 2351 C C . ASP A 1 298 ? 33.575 -1.304 -16.877 1.00 84.06 298 ASP A C 1
ATOM 2353 O O . ASP A 1 298 ? 33.811 -0.094 -16.971 1.00 84.06 298 ASP A O 1
ATOM 2357 N N . GLY A 1 299 ? 32.337 -1.779 -16.754 1.00 86.50 299 GLY A N 1
ATOM 2358 C CA . GLY A 1 299 ? 31.123 -0.988 -16.694 1.00 86.50 299 GLY A CA 1
ATOM 2359 C C . GLY A 1 299 ? 30.320 -1.024 -17.986 1.00 86.50 299 GLY A C 1
ATOM 2360 O O . GLY A 1 299 ? 30.567 -1.779 -18.921 1.00 86.50 299 GLY A O 1
ATOM 2361 N N . VAL A 1 300 ? 29.311 -0.163 -18.049 1.00 87.31 300 VAL A N 1
ATOM 2362 C CA . VAL A 1 300 ? 28.385 -0.120 -19.186 1.00 87.31 300 VAL A CA 1
ATOM 2363 C C . VAL A 1 300 ? 28.284 1.273 -19.780 1.00 87.31 300 VAL A C 1
ATOM 2365 O O . VAL A 1 300 ? 28.455 2.288 -19.104 1.00 87.31 300 VAL A O 1
ATOM 2368 N N . LEU A 1 301 ? 27.940 1.324 -21.061 1.00 88.62 301 LEU A N 1
ATOM 2369 C CA . LEU A 1 301 ? 27.515 2.524 -21.752 1.00 88.62 301 LEU A CA 1
ATOM 2370 C C . LEU A 1 301 ? 25.985 2.600 -21.780 1.00 88.62 301 LEU A C 1
ATOM 2372 O O . LEU A 1 301 ? 25.324 1.786 -22.428 1.00 88.62 301 LEU A O 1
ATOM 2376 N N . ALA A 1 302 ? 25.434 3.616 -21.118 1.00 90.19 302 ALA A N 1
ATOM 2377 C CA . ALA A 1 302 ? 24.003 3.874 -21.042 1.00 90.19 302 ALA A CA 1
ATOM 2378 C C . ALA A 1 302 ? 23.588 5.049 -21.948 1.00 90.19 302 ALA A C 1
ATOM 2380 O O . ALA A 1 302 ? 24.240 6.100 -21.982 1.00 90.19 302 ALA A O 1
ATOM 2381 N N . GLN A 1 303 ? 22.491 4.877 -22.689 1.00 91.75 303 GLN A N 1
ATOM 2382 C CA . GLN A 1 303 ? 21.916 5.884 -23.588 1.00 91.75 303 GLN A CA 1
ATOM 2383 C C . GLN A 1 303 ? 20.386 5.830 -23.540 1.00 91.75 303 GLN A C 1
ATOM 2385 O O . GLN A 1 303 ? 19.804 4.754 -23.652 1.00 91.75 303 GLN A O 1
ATOM 2390 N N . LEU A 1 304 ? 19.728 6.984 -23.431 1.00 92.56 304 LEU A N 1
ATOM 2391 C CA . LEU A 1 304 ? 18.268 7.099 -23.404 1.00 92.56 304 LEU A CA 1
ATOM 2392 C C . LEU A 1 304 ? 17.772 7.918 -24.598 1.00 92.56 304 LEU A C 1
ATOM 2394 O O . LEU A 1 304 ? 18.284 9.003 -24.880 1.00 92.56 304 LEU A O 1
ATOM 2398 N N . TYR A 1 305 ? 16.744 7.417 -25.272 1.00 92.12 305 TYR A N 1
ATOM 2399 C CA . TYR A 1 305 ? 16.170 7.980 -26.488 1.00 92.12 305 TYR A CA 1
ATOM 2400 C C . TYR A 1 305 ? 14.664 8.208 -26.363 1.00 92.12 305 TYR A C 1
ATOM 2402 O O . TYR A 1 305 ? 13.968 7.466 -25.674 1.00 92.12 305 TYR A O 1
ATOM 2410 N N . PHE A 1 306 ? 14.175 9.203 -27.101 1.00 92.00 306 PHE A N 1
ATOM 2411 C CA . PHE A 1 306 ? 12.770 9.436 -27.413 1.00 92.00 306 PHE A CA 1
ATOM 2412 C C . PHE A 1 306 ? 12.610 9.544 -28.931 1.00 92.00 306 PHE A C 1
ATOM 2414 O O . PHE A 1 306 ? 13.156 10.450 -29.571 1.00 92.00 306 PHE A O 1
ATOM 2421 N N . GLY A 1 307 ? 11.933 8.563 -29.526 1.00 87.31 307 GLY A N 1
ATOM 2422 C CA . GLY A 1 307 ? 12.006 8.298 -30.960 1.00 87.31 307 GLY A CA 1
ATOM 2423 C C . GLY A 1 307 ? 13.463 8.103 -31.394 1.00 87.31 307 GLY A C 1
ATOM 2424 O O . GLY A 1 307 ? 14.205 7.321 -30.806 1.00 87.31 307 GLY A O 1
ATOM 2425 N N . SER A 1 308 ? 13.904 8.855 -32.402 1.00 86.50 308 SER A N 1
ATOM 2426 C CA . SER A 1 308 ? 15.302 8.878 -32.858 1.00 86.50 308 SER A CA 1
ATOM 2427 C C . SER A 1 308 ? 16.194 9.876 -32.107 1.00 86.50 308 SER A C 1
ATOM 2429 O O . SER A 1 308 ? 17.391 9.958 -32.387 1.00 86.50 308 SER A O 1
ATOM 2431 N N . THR A 1 309 ? 15.634 10.666 -31.190 1.00 89.38 309 THR A N 1
ATOM 2432 C CA . THR A 1 309 ? 16.346 11.747 -30.500 1.00 89.38 309 THR A CA 1
ATOM 2433 C C . THR A 1 309 ? 16.926 11.237 -29.191 1.00 89.38 309 THR A C 1
ATOM 2435 O O . THR A 1 309 ? 16.213 10.677 -28.366 1.00 89.38 309 THR A O 1
ATOM 2438 N N . MET A 1 310 ? 18.222 11.441 -28.975 1.00 91.25 310 MET A N 1
ATOM 2439 C CA . MET A 1 310 ? 18.866 11.095 -27.708 1.00 91.25 310 MET A CA 1
ATOM 2440 C C . MET A 1 310 ? 18.467 12.119 -26.642 1.00 91.25 310 MET A C 1
ATOM 2442 O O . MET A 1 310 ? 18.728 13.309 -26.806 1.00 91.25 310 MET A O 1
ATOM 2446 N N . LEU A 1 311 ? 17.826 11.657 -25.570 1.00 92.12 311 LEU A N 1
ATOM 2447 C CA . LEU A 1 311 ? 17.457 12.487 -24.425 1.00 92.12 311 LEU A CA 1
ATOM 2448 C C . LEU A 1 311 ? 18.596 12.603 -23.411 1.00 92.12 311 LEU A C 1
ATOM 2450 O O . LEU A 1 311 ? 18.766 13.656 -22.802 1.00 92.12 311 LEU A O 1
ATOM 2454 N N . TRP A 1 312 ? 19.358 11.522 -23.226 1.00 93.81 312 TRP A N 1
ATOM 2455 C CA . TRP A 1 312 ? 20.430 11.447 -22.239 1.00 93.81 312 TRP A CA 1
ATOM 2456 C C . TRP A 1 312 ? 21.504 10.421 -22.641 1.00 93.81 312 TRP A C 1
ATOM 2458 O O . TRP A 1 312 ? 21.220 9.444 -23.338 1.00 93.81 312 TRP A O 1
ATOM 2468 N N . GLY A 1 313 ? 22.745 10.652 -22.206 1.00 89.44 313 GLY A N 1
ATOM 2469 C CA . GLY A 1 313 ? 23.929 9.880 -22.596 1.00 89.44 313 GLY A CA 1
ATOM 2470 C C . GLY A 1 313 ? 24.601 10.397 -23.882 1.00 89.44 313 GLY A C 1
ATOM 2471 O O . GLY A 1 313 ? 24.249 11.473 -24.371 1.00 89.44 313 GLY A O 1
ATOM 2472 N N . PRO A 1 314 ? 25.582 9.668 -24.452 1.00 89.88 314 PRO A N 1
ATOM 2473 C CA . PRO A 1 314 ? 26.196 8.446 -23.923 1.00 89.88 314 PRO A CA 1
ATOM 2474 C C . PRO A 1 314 ? 26.889 8.687 -22.579 1.00 89.88 314 PRO A C 1
ATOM 2476 O O . PRO A 1 314 ? 27.631 9.656 -22.442 1.00 89.88 314 PRO A O 1
ATOM 2479 N N . MET A 1 315 ? 26.645 7.813 -21.604 1.00 89.88 315 MET A N 1
ATOM 2480 C CA . MET A 1 315 ? 27.237 7.898 -20.268 1.00 89.88 315 MET A CA 1
ATOM 2481 C C . MET A 1 315 ? 27.889 6.573 -19.882 1.00 89.88 315 MET A C 1
ATOM 2483 O O . MET A 1 315 ? 27.250 5.527 -19.982 1.00 89.88 315 MET A O 1
ATOM 2487 N N . HIS A 1 316 ? 29.140 6.621 -19.424 1.00 89.62 316 HIS A N 1
ATOM 2488 C CA . HIS A 1 316 ? 29.800 5.462 -18.826 1.00 89.62 316 HIS A CA 1
ATOM 2489 C C . HIS A 1 316 ? 29.367 5.322 -17.368 1.00 89.62 316 HIS A C 1
ATOM 2491 O O . HIS A 1 316 ? 29.497 6.266 -16.587 1.00 89.62 316 HIS A O 1
ATOM 2497 N N . VAL A 1 317 ? 28.871 4.144 -17.013 1.00 88.00 317 VAL A N 1
ATOM 2498 C CA . VAL A 1 317 ? 28.532 3.756 -15.645 1.00 88.00 317 VAL A CA 1
ATOM 2499 C C . VAL A 1 317 ? 29.584 2.749 -15.213 1.00 88.00 317 VAL A C 1
ATOM 2501 O O . VAL A 1 317 ? 29.557 1.594 -15.636 1.00 88.00 317 VAL A O 1
ATOM 2504 N N . LEU A 1 318 ? 30.556 3.236 -14.446 1.00 88.00 318 LEU A N 1
ATOM 2505 C CA . LEU A 1 318 ? 31.725 2.464 -14.044 1.00 88.00 318 LEU A CA 1
ATOM 2506 C C . LEU A 1 318 ? 31.444 1.660 -12.771 1.00 88.00 318 LEU A C 1
ATOM 2508 O O . LEU A 1 318 ? 30.607 2.058 -11.955 1.00 88.00 318 LEU A O 1
ATOM 2512 N N . PRO A 1 319 ? 32.193 0.574 -12.539 1.00 81.12 319 PRO A N 1
ATOM 2513 C CA . PRO A 1 319 ? 32.132 -0.127 -11.276 1.00 81.12 319 PRO A CA 1
ATOM 2514 C C . PRO A 1 319 ? 32.468 0.776 -10.096 1.00 81.12 319 PRO A C 1
ATOM 2516 O O . PRO A 1 319 ? 33.404 1.574 -10.151 1.00 81.12 319 PRO A O 1
ATOM 2519 N N . ASN A 1 320 ? 31.717 0.616 -9.006 1.00 80.62 320 ASN A N 1
ATOM 2520 C CA . ASN A 1 320 ? 31.862 1.398 -7.773 1.00 80.62 320 ASN A CA 1
ATOM 2521 C C . ASN A 1 320 ? 31.679 2.920 -7.949 1.00 80.62 320 ASN A C 1
ATOM 2523 O O . ASN A 1 320 ? 32.129 3.682 -7.093 1.00 80.62 320 ASN A O 1
ATOM 2527 N N . SER A 1 321 ? 31.045 3.380 -9.035 1.00 82.06 321 SER A N 1
ATOM 2528 C CA . SER A 1 321 ? 30.639 4.781 -9.144 1.00 82.06 321 SER A CA 1
ATOM 2529 C C . SER A 1 321 ? 29.432 5.072 -8.257 1.00 82.06 321 SER A C 1
ATOM 2531 O O . SER A 1 321 ? 28.613 4.187 -7.991 1.00 82.06 321 SER A O 1
ATOM 2533 N N . ASP A 1 322 ? 29.284 6.334 -7.860 1.00 85.81 322 ASP A N 1
ATOM 2534 C CA . ASP A 1 322 ? 28.056 6.797 -7.221 1.00 85.81 322 ASP A CA 1
ATOM 2535 C C . ASP A 1 322 ? 26.836 6.538 -8.127 1.00 85.81 322 ASP A C 1
ATOM 2537 O O . ASP A 1 322 ? 26.971 6.530 -9.360 1.00 85.81 322 ASP A O 1
ATOM 2541 N N . PRO A 1 323 ? 25.643 6.336 -7.535 1.00 84.94 323 PRO A N 1
ATOM 2542 C CA . PRO A 1 323 ? 24.395 6.271 -8.277 1.00 84.94 323 PRO A CA 1
ATOM 2543 C C . PRO A 1 323 ? 24.223 7.454 -9.219 1.00 84.94 323 PRO A C 1
ATOM 2545 O O . PRO A 1 323 ? 24.450 8.609 -8.848 1.00 84.94 323 PRO A O 1
ATOM 2548 N N . LEU A 1 324 ? 23.776 7.164 -10.434 1.00 89.75 324 LEU A N 1
ATOM 2549 C CA . LEU A 1 324 ? 23.468 8.186 -11.411 1.00 89.75 324 LEU A CA 1
ATOM 2550 C C . LEU A 1 324 ? 21.976 8.475 -11.408 1.00 89.75 324 LEU A C 1
ATOM 2552 O O . LEU A 1 324 ? 21.176 7.606 -11.728 1.00 89.75 324 LEU A O 1
ATOM 2556 N N . GLU A 1 325 ? 21.629 9.727 -11.141 1.00 91.19 325 GLU A N 1
ATOM 2557 C CA . GLU A 1 325 ? 20.262 10.236 -11.182 1.00 91.19 325 GLU A CA 1
ATOM 2558 C C . GLU A 1 325 ? 20.130 11.275 -12.300 1.00 91.19 325 GLU A C 1
ATOM 2560 O O . GLU A 1 325 ? 20.944 12.196 -12.419 1.00 91.19 325 GLU A O 1
ATOM 2565 N N . TRP A 1 326 ? 19.091 11.160 -13.120 1.00 93.56 326 TRP A N 1
ATOM 2566 C CA . TRP A 1 326 ? 18.771 12.137 -14.155 1.00 93.56 326 TRP A CA 1
ATOM 2567 C C . TRP A 1 326 ? 17.265 12.339 -14.285 1.00 93.56 326 TRP A C 1
ATOM 2569 O O . TRP A 1 326 ? 16.471 11.414 -14.139 1.00 93.56 326 TRP A O 1
ATOM 2579 N N . THR A 1 327 ? 16.852 13.567 -14.591 1.00 91.56 327 THR A N 1
ATOM 2580 C CA . THR A 1 327 ? 15.453 13.905 -14.858 1.00 91.56 327 THR A CA 1
ATOM 2581 C C . THR A 1 327 ? 15.357 14.737 -16.128 1.00 91.56 327 THR A C 1
ATOM 2583 O O . THR A 1 327 ? 16.126 15.680 -16.325 1.00 91.56 327 THR A O 1
ATOM 2586 N N . SER A 1 328 ? 14.417 14.390 -17.004 1.00 92.56 328 SER A N 1
ATOM 2587 C CA . SER A 1 328 ? 14.202 15.099 -18.259 1.00 92.56 328 SER A CA 1
ATOM 2588 C C . SER A 1 328 ? 13.508 16.444 -18.045 1.00 92.56 328 SER A C 1
ATOM 2590 O O . SER A 1 328 ? 12.728 16.646 -17.111 1.00 92.56 328 SER A O 1
ATOM 2592 N N . ASN A 1 329 ? 13.694 17.347 -19.009 1.00 90.94 329 ASN A N 1
ATOM 2593 C CA . ASN A 1 329 ? 12.721 18.415 -19.216 1.00 90.94 329 ASN A CA 1
ATOM 2594 C C . ASN A 1 329 ? 11.366 17.816 -19.619 1.00 90.94 329 ASN A C 1
ATOM 2596 O O . ASN A 1 329 ? 11.291 16.684 -20.105 1.00 90.94 329 ASN A O 1
ATOM 2600 N N . LYS A 1 330 ? 10.305 18.602 -19.442 1.00 89.31 330 LYS A N 1
ATOM 2601 C CA . LYS A 1 330 ? 8.953 18.259 -19.882 1.00 89.31 330 LYS A CA 1
ATOM 2602 C C . LYS A 1 330 ? 8.929 18.036 -21.399 1.00 89.31 330 LYS A C 1
ATOM 2604 O O . LYS A 1 330 ? 9.433 18.875 -22.149 1.00 89.31 330 LYS A O 1
ATOM 2609 N N . PHE A 1 331 ? 8.329 16.941 -21.854 1.00 89.50 331 PHE A N 1
ATOM 2610 C CA . PHE A 1 331 ? 8.133 16.653 -23.276 1.00 89.50 331 PHE A CA 1
ATOM 2611 C C . PHE A 1 331 ? 6.725 16.129 -23.544 1.00 89.50 331 PHE A C 1
ATOM 2613 O O . PHE A 1 331 ? 6.074 15.569 -22.667 1.00 89.50 331 PHE A O 1
ATOM 2620 N N . LYS A 1 332 ? 6.241 16.338 -24.769 1.00 89.75 332 LYS A N 1
ATOM 2621 C CA . LYS A 1 332 ? 4.952 15.802 -25.209 1.00 89.75 332 LYS A CA 1
ATOM 2622 C C . LYS A 1 332 ? 5.128 14.385 -25.711 1.00 89.75 332 LYS A C 1
ATOM 2624 O O . LYS A 1 332 ? 6.013 14.147 -26.527 1.00 89.75 332 LYS A O 1
ATOM 2629 N N . ILE A 1 333 ? 4.247 13.502 -25.266 1.00 88.38 333 ILE A N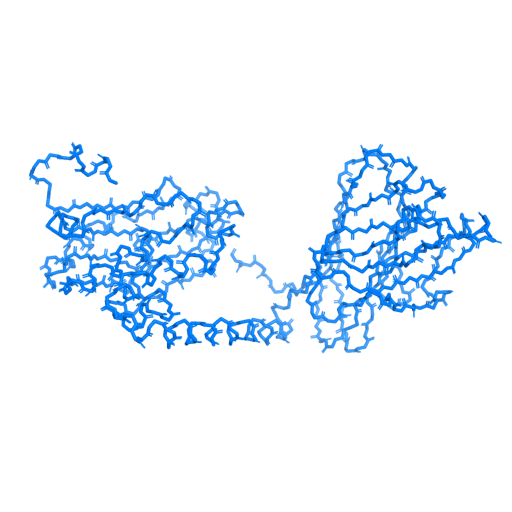 1
ATOM 2630 C CA . ILE A 1 333 ? 4.139 12.134 -25.752 1.00 88.38 333 ILE A CA 1
ATOM 2631 C C . ILE A 1 333 ? 2.806 11.942 -26.478 1.00 88.38 333 ILE A C 1
ATOM 2633 O O . ILE A 1 333 ? 1.783 12.518 -26.091 1.00 88.38 333 ILE A O 1
ATOM 2637 N N . GLN A 1 334 ? 2.836 11.168 -27.552 1.00 87.88 334 GLN A N 1
ATOM 2638 C CA . GLN A 1 334 ? 1.699 10.731 -28.352 1.00 87.88 334 GLN A CA 1
ATOM 2639 C C . GLN A 1 334 ? 1.651 9.195 -28.391 1.00 87.88 334 GLN A C 1
ATOM 2641 O O . GLN A 1 334 ? 2.640 8.538 -28.056 1.00 87.88 334 GLN A O 1
ATOM 2646 N N . PRO A 1 335 ? 0.527 8.590 -28.810 1.00 84.56 335 PRO A N 1
ATOM 2647 C CA . PRO A 1 335 ? 0.467 7.166 -29.072 1.00 84.56 335 PRO A CA 1
ATOM 2648 C C . PRO A 1 335 ? 1.486 6.804 -30.151 1.00 84.56 335 PRO A C 1
ATOM 2650 O O . PRO A 1 335 ? 1.701 7.573 -31.086 1.00 84.56 335 PRO A O 1
ATOM 2653 N N . GLU A 1 336 ? 2.087 5.628 -30.017 1.00 84.38 336 GLU A N 1
ATOM 2654 C CA . GLU A 1 336 ? 3.170 5.092 -30.845 1.00 84.38 336 GLU A CA 1
ATOM 2655 C C . GLU A 1 336 ? 4.551 5.736 -30.643 1.00 84.38 336 GLU A C 1
ATOM 2657 O O . GLU A 1 336 ? 5.538 5.168 -31.118 1.00 84.38 336 GLU A O 1
ATOM 2662 N N . ASP A 1 337 ? 4.666 6.842 -29.896 1.00 89.44 337 ASP A N 1
ATOM 2663 C CA . ASP A 1 337 ? 5.979 7.364 -29.506 1.00 89.44 337 ASP A CA 1
ATOM 2664 C C . ASP A 1 337 ? 6.736 6.331 -28.667 1.00 89.44 337 ASP A C 1
ATOM 2666 O O . ASP A 1 337 ? 6.161 5.632 -27.829 1.00 89.44 337 ASP A O 1
ATOM 2670 N N . SER A 1 338 ? 8.051 6.245 -28.869 1.00 89.38 338 SER A N 1
ATOM 2671 C CA . SER A 1 338 ? 8.887 5.256 -28.194 1.00 89.38 338 SER A CA 1
ATOM 2672 C C . SER A 1 338 ? 9.940 5.904 -27.309 1.00 89.38 338 SER A C 1
ATOM 2674 O O . SER A 1 338 ? 10.710 6.741 -27.781 1.00 89.38 338 SER A O 1
ATOM 2676 N N . ILE A 1 339 ? 10.044 5.454 -26.064 1.00 91.06 339 ILE A N 1
ATOM 2677 C CA . ILE A 1 339 ? 11.177 5.751 -25.182 1.00 91.06 339 ILE A CA 1
ATOM 2678 C C . ILE A 1 339 ? 12.055 4.509 -25.150 1.00 91.06 339 ILE A C 1
ATOM 2680 O O . ILE A 1 339 ? 11.545 3.403 -24.994 1.00 91.06 339 ILE A O 1
ATOM 2684 N N . LEU A 1 340 ? 13.363 4.663 -25.314 1.00 90.38 340 LEU A N 1
ATOM 2685 C CA . LEU A 1 340 ? 14.283 3.533 -25.335 1.00 90.38 340 LEU A CA 1
ATOM 2686 C C . LEU A 1 340 ? 15.501 3.807 -24.467 1.00 90.38 340 LEU A C 1
ATOM 2688 O O . LEU A 1 340 ? 16.255 4.736 -24.742 1.00 90.38 340 LEU A O 1
ATOM 2692 N N . LEU A 1 341 ? 15.739 2.938 -23.490 1.00 90.88 341 LEU A N 1
ATOM 2693 C CA . LEU A 1 341 ? 17.006 2.848 -22.783 1.00 90.88 341 LEU A CA 1
ATOM 2694 C C . LEU A 1 341 ? 17.847 1.717 -23.382 1.00 90.88 341 LEU A C 1
ATOM 2696 O O . LEU A 1 341 ? 17.396 0.574 -23.480 1.00 90.88 341 LEU A O 1
ATOM 2700 N N . MET A 1 342 ? 19.071 2.056 -23.764 1.00 89.00 342 MET A N 1
ATOM 2701 C CA . MET A 1 342 ? 20.079 1.156 -24.306 1.00 89.00 342 MET A CA 1
ATOM 2702 C C . MET A 1 342 ? 21.230 1.055 -23.315 1.00 89.00 342 MET A C 1
ATOM 2704 O O . MET A 1 342 ? 21.806 2.079 -22.947 1.00 89.00 342 MET A O 1
ATOM 2708 N N . ILE A 1 343 ? 21.571 -0.166 -22.918 1.00 88.12 343 ILE A N 1
ATOM 2709 C CA . ILE A 1 343 ? 22.696 -0.457 -22.032 1.00 88.12 343 ILE A CA 1
ATOM 2710 C C . ILE A 1 343 ? 23.618 -1.433 -22.757 1.00 88.12 343 ILE A C 1
ATOM 2712 O O . ILE A 1 343 ? 23.220 -2.561 -23.048 1.00 88.12 343 ILE A O 1
ATOM 2716 N N . SER A 1 344 ? 24.827 -0.986 -23.079 1.00 86.19 344 SER A N 1
ATOM 2717 C CA . SER A 1 344 ? 25.835 -1.788 -23.783 1.00 86.19 344 SER A CA 1
ATOM 2718 C C . SER A 1 344 ? 27.014 -2.060 -22.856 1.00 86.19 344 SER A C 1
ATOM 2720 O O . SER A 1 344 ? 27.388 -1.149 -22.120 1.00 86.19 344 SER A O 1
ATOM 2722 N N . PRO A 1 345 ? 27.623 -3.251 -22.881 1.00 83.25 345 PRO A N 1
ATOM 2723 C CA . PRO A 1 345 ? 28.842 -3.490 -22.123 1.00 83.25 345 PRO A CA 1
ATOM 2724 C C . PRO A 1 345 ? 30.009 -2.705 -22.742 1.00 83.25 345 PRO A C 1
ATOM 2726 O O . PRO A 1 345 ? 30.023 -2.473 -23.959 1.00 83.25 345 PRO A O 1
ATOM 2729 N N . LEU A 1 346 ? 30.969 -2.271 -21.924 1.00 83.12 346 LEU A N 1
ATOM 2730 C CA . LEU A 1 346 ? 32.206 -1.662 -22.428 1.00 83.12 346 LEU A CA 1
ATOM 2731 C C . LEU A 1 346 ? 33.186 -2.739 -22.914 1.00 83.12 346 LEU A C 1
ATOM 2733 O O . LEU A 1 346 ? 33.824 -2.554 -23.957 1.00 83.12 346 LEU A O 1
ATOM 2737 N N . SER A 1 347 ? 33.210 -3.891 -22.242 1.00 78.19 347 SER A N 1
ATOM 2738 C CA . SER A 1 347 ? 33.948 -5.082 -22.654 1.00 78.19 347 SER A CA 1
ATOM 2739 C C . SER A 1 347 ? 33.159 -6.378 -22.422 1.00 78.19 347 SER A C 1
ATOM 2741 O O . SER A 1 347 ? 32.100 -6.409 -21.806 1.00 78.19 347 SER A O 1
ATOM 2743 N N . ASN A 1 348 ? 33.639 -7.496 -22.967 1.00 73.38 348 ASN A N 1
ATOM 2744 C CA . ASN A 1 348 ? 33.011 -8.801 -22.759 1.00 73.38 348 ASN A CA 1
ATOM 2745 C C . ASN A 1 348 ? 33.684 -9.544 -21.592 1.00 73.38 348 ASN A C 1
ATOM 2747 O O . ASN A 1 348 ? 34.464 -10.473 -21.809 1.00 73.38 348 ASN A O 1
ATOM 2751 N N . ASP A 1 349 ? 33.414 -9.104 -20.363 1.00 73.00 349 ASP A N 1
ATOM 2752 C CA . ASP A 1 349 ? 33.995 -9.675 -19.137 1.00 73.00 349 ASP A CA 1
ATOM 2753 C C . ASP A 1 349 ? 33.004 -10.480 -18.271 1.00 73.00 349 ASP A C 1
ATOM 2755 O O . ASP A 1 349 ? 33.395 -11.109 -17.286 1.00 73.00 349 ASP A O 1
ATOM 2759 N N . GLY A 1 350 ? 31.724 -10.508 -18.659 1.00 69.44 350 GLY A N 1
ATOM 2760 C CA . GLY A 1 350 ? 30.669 -11.278 -18.004 1.00 69.44 350 GLY A CA 1
ATOM 2761 C C . GLY A 1 350 ? 30.189 -10.725 -16.658 1.00 69.44 350 GLY A C 1
ATOM 2762 O O . GLY A 1 350 ? 29.377 -11.396 -16.009 1.00 69.44 350 GLY A O 1
ATOM 2763 N N . CYS A 1 351 ? 30.644 -9.543 -16.237 1.00 75.62 351 CYS A N 1
ATOM 2764 C CA . CYS A 1 351 ? 30.479 -9.027 -14.874 1.00 75.62 351 CYS A CA 1
ATOM 2765 C C . CYS A 1 351 ? 29.702 -7.697 -14.780 1.00 75.62 351 CYS A C 1
ATOM 2767 O O . CYS A 1 351 ? 29.240 -7.335 -13.696 1.00 75.62 351 CYS A O 1
ATOM 2769 N N . ASP A 1 352 ? 29.484 -7.019 -15.908 1.00 78.88 352 ASP A N 1
ATOM 2770 C CA . ASP A 1 352 ? 28.853 -5.697 -15.996 1.00 78.88 352 ASP A CA 1
ATOM 2771 C C . ASP A 1 352 ? 27.343 -5.675 -15.687 1.00 78.88 352 ASP A C 1
ATOM 2773 O O . ASP A 1 352 ? 26.500 -5.499 -16.564 1.00 78.88 352 ASP A O 1
ATOM 2777 N N . SER A 1 353 ? 26.954 -5.824 -14.423 1.00 81.38 353 SER A N 1
ATOM 2778 C CA . SER A 1 353 ? 25.550 -5.668 -14.012 1.00 81.38 353 SER A CA 1
ATOM 2779 C C . SER A 1 353 ? 25.235 -4.260 -13.511 1.00 81.38 353 SER A C 1
ATOM 2781 O O . SER A 1 353 ? 26.037 -3.618 -12.827 1.00 81.38 353 SER A O 1
ATOM 2783 N N . ILE A 1 354 ? 24.021 -3.795 -13.798 1.00 84.12 354 ILE A N 1
ATOM 2784 C CA . ILE A 1 354 ? 23.471 -2.551 -13.257 1.00 84.12 354 ILE A CA 1
ATOM 2785 C C . ILE A 1 354 ? 22.043 -2.759 -12.750 1.00 84.12 354 ILE A C 1
ATOM 2787 O O . ILE A 1 354 ? 21.307 -3.621 -13.230 1.00 84.12 354 ILE A O 1
ATOM 2791 N N . LEU A 1 355 ? 21.640 -1.933 -11.795 1.00 83.62 355 LEU A N 1
ATOM 2792 C CA . LEU A 1 355 ? 20.251 -1.692 -11.443 1.00 83.62 355 LEU A CA 1
ATOM 2793 C C . LEU A 1 355 ? 19.799 -0.413 -12.143 1.00 83.62 355 LEU A C 1
ATOM 2795 O O . LEU A 1 355 ? 20.516 0.583 -12.153 1.00 83.62 355 LEU A O 1
ATOM 2799 N N . VAL A 1 356 ? 18.618 -0.441 -12.737 1.00 84.06 356 VAL A N 1
ATOM 2800 C CA . VAL A 1 356 ? 18.041 0.670 -13.485 1.00 84.06 356 VAL A CA 1
ATOM 2801 C C . VAL A 1 356 ? 16.609 0.859 -13.037 1.00 84.06 356 VAL A C 1
ATOM 2803 O O . VAL A 1 356 ? 15.820 -0.076 -13.156 1.00 84.06 356 VAL A O 1
ATOM 2806 N N . GLU A 1 357 ? 16.257 2.087 -12.677 1.00 82.88 357 GLU A N 1
ATOM 2807 C CA . GLU A 1 357 ? 14.885 2.564 -12.512 1.00 82.88 357 GLU A CA 1
ATOM 2808 C C . GLU A 1 357 ? 14.615 3.664 -13.548 1.00 82.88 357 GLU A C 1
ATOM 2810 O O . GLU A 1 357 ? 15.459 4.515 -13.815 1.00 82.88 357 GLU A O 1
ATOM 2815 N N . LEU A 1 358 ? 13.468 3.599 -14.219 1.00 85.12 358 LEU A N 1
ATOM 2816 C CA . LEU A 1 358 ? 13.082 4.513 -15.292 1.00 85.12 358 LEU A CA 1
ATOM 2817 C C . LEU A 1 358 ? 11.591 4.753 -15.156 1.00 85.12 358 LEU A C 1
ATOM 2819 O O . LEU A 1 358 ? 10.793 3.883 -15.505 1.00 85.12 358 LEU A O 1
ATOM 2823 N N . ASP A 1 359 ? 11.252 5.926 -14.649 1.00 81.75 359 ASP A N 1
ATOM 2824 C CA . ASP A 1 359 ? 9.884 6.322 -14.370 1.00 81.75 359 ASP A CA 1
ATOM 2825 C C . ASP A 1 359 ? 9.426 7.346 -15.400 1.00 81.75 359 ASP A C 1
ATOM 2827 O O . ASP A 1 359 ? 10.072 8.378 -15.597 1.00 81.75 359 ASP A O 1
ATOM 2831 N N . LEU A 1 360 ? 8.288 7.073 -16.039 1.00 84.31 360 LEU A N 1
ATOM 2832 C CA . LEU A 1 360 ? 7.564 8.032 -16.870 1.00 84.31 360 LEU A CA 1
ATOM 2833 C C . LEU A 1 360 ? 6.369 8.558 -16.080 1.00 84.31 360 LEU A C 1
ATOM 2835 O O . LEU A 1 360 ? 5.513 7.764 -15.685 1.00 84.31 360 LEU A O 1
ATOM 2839 N N . TYR A 1 361 ? 6.295 9.872 -15.874 1.00 78.69 361 TYR A N 1
ATOM 2840 C CA . TYR A 1 361 ? 5.231 10.474 -15.073 1.00 78.69 361 TYR A CA 1
ATOM 2841 C C . TYR A 1 361 ? 4.703 11.796 -15.636 1.00 78.69 361 TYR A C 1
ATOM 2843 O O . TYR A 1 361 ? 5.442 12.574 -16.246 1.00 78.69 361 TYR A O 1
ATOM 2851 N N . ALA A 1 362 ? 3.410 12.051 -15.419 1.00 77.62 362 ALA A N 1
ATOM 2852 C CA . ALA A 1 362 ? 2.771 13.329 -15.731 1.00 77.62 362 ALA A CA 1
ATOM 2853 C C . ALA A 1 362 ? 3.139 14.388 -14.674 1.00 77.62 362 ALA A C 1
ATOM 2855 O O . ALA A 1 362 ? 3.168 14.103 -13.481 1.00 77.62 362 ALA A O 1
ATOM 2856 N N . GLU A 1 363 ? 3.424 15.620 -15.101 1.00 60.53 363 GLU A N 1
ATOM 2857 C CA . GLU A 1 363 ? 3.852 16.718 -14.212 1.00 60.53 363 GLU A CA 1
ATOM 2858 C C . GLU A 1 363 ? 2.682 17.505 -13.593 1.00 60.53 363 GLU A C 1
ATOM 2860 O O . GLU A 1 363 ? 2.879 18.626 -13.129 1.00 60.53 363 GLU A O 1
ATOM 2865 N N . GLU A 1 364 ? 1.454 16.978 -13.575 1.00 52.47 364 GLU A N 1
ATOM 2866 C CA . GLU A 1 364 ? 0.472 17.537 -12.640 1.00 52.47 364 GLU A CA 1
ATOM 2867 C C . GLU A 1 364 ? 0.931 17.144 -11.242 1.00 52.47 364 GLU A C 1
ATOM 2869 O O . GLU A 1 364 ? 0.687 16.031 -10.792 1.00 52.47 364 GLU A O 1
ATOM 2874 N N . GLU A 1 365 ? 1.715 18.060 -10.663 1.00 38.59 365 GLU A N 1
ATOM 2875 C CA . GLU A 1 365 ? 1.910 18.284 -9.245 1.00 38.59 365 GLU A CA 1
ATOM 2876 C C . GLU A 1 365 ? 1.715 16.996 -8.442 1.00 38.59 365 GLU A C 1
ATOM 2878 O O . GLU A 1 365 ? 0.608 16.667 -8.020 1.00 38.59 365 GLU A O 1
ATOM 2883 N N . LEU A 1 366 ? 2.830 16.288 -8.210 1.00 35.00 366 LEU A N 1
ATOM 2884 C CA . LEU A 1 366 ? 3.019 15.396 -7.063 1.00 35.00 366 LEU A CA 1
ATOM 2885 C C . LEU A 1 366 ? 2.854 16.225 -5.769 1.00 35.00 366 LEU A C 1
ATOM 2887 O O . LEU A 1 366 ? 3.768 16.344 -4.964 1.00 35.00 366 LEU A O 1
ATOM 2891 N N . TYR A 1 367 ? 1.699 16.860 -5.599 1.00 29.73 367 TYR A N 1
ATOM 2892 C CA . TYR A 1 367 ? 1.096 17.169 -4.324 1.00 29.73 367 TYR A CA 1
ATOM 2893 C C . TYR A 1 367 ? 0.393 15.876 -3.954 1.00 29.73 367 TYR A C 1
ATOM 2895 O O . TYR A 1 367 ? -0.810 15.693 -4.138 1.00 29.73 367 TYR A O 1
ATOM 2903 N N . TYR A 1 368 ? 1.231 14.925 -3.576 1.00 31.52 368 TYR A N 1
ATOM 2904 C CA . TYR A 1 368 ? 0.842 13.997 -2.555 1.00 31.52 368 TYR A CA 1
ATOM 2905 C C . TYR A 1 368 ? 1.311 14.676 -1.272 1.00 31.52 368 TYR A C 1
ATOM 2907 O O . TYR A 1 368 ? 2.536 14.900 -1.138 1.00 31.52 368 TYR A O 1
#

Secondary structure (DSSP, 8-state):
-HHHHTS-TT--EEEE--TT-EE-TTHHHHHHHHHHHHT-SEEEE-EEEE--SSHHHHHHTT-SEEE----S-TTGGGTS--S--S-EEEEHHHHHHHTS----TT---HHHHHHHHHHHTT--EEEES-GGGEEEEPPTTSHHHHS-HHHHHHHHHHHHHTT-HHHHHHHHHHHHHHHHHHHHHHHHHTTSTTT-EE-TTSSSEEEEEEEEETTSPP-GGG---EE-SEEETTTTEEE---TTSS---EEESSEEE-----TT-TTEEEEEEEEEE----EEEEEEEEEEE-SS-SS-EEEEEEETTEEEEEEEEE-TTPPPEEEEPPPEEE-TT-EEEEEEEESSS-S---EEEEEEEEE-S----

Mean predicted aligned error: 15.45 Å

pLDDT: mean 79.93, std 15.27, range [29.73, 98.38]